Protein AF-A0A2V8IGS2-F1 (afdb_monomer_lite)

Radius of gyration: 29.75 Å; chains: 1; bounding box: 53×78×114 Å

Secondary structure (DSSP, 8-state):
---------------------------S-S--SS-TTTS---EEEETTS-EEEIIIIIITT-EEEEEEE-TT-SSHHHHHHHHHHHHHHHHGGGBTTTEEEEEEES-TTT--HHHHHHHHHHTT--TTEEEEE--HHHHHHHHHHTT-----BTTBTT----EEEEEETTTTEEEEEETTS-HHHHHHIIIIIHHHTTS--TTPPPGGGPPP----HHHHHIIIIITTT-BSSS--SSS-B-TTHHHHS-HHHHHHHHH-HHHHHHHT-HHHHHHHHHTTTPPPP-----HHHHHHHHHHHHHHHHSPP--SPPPPP---------SHHHHHHHHHHHHHHHTT--TTHHHHHHHHHHHHHTT-GGGHHHHHHHHHHHT--SHHHHHHHHHHHHHHHHHHHHHTT----TT-EEEEETTTTEEEEES-SS---TTTGGGGTT-SEEESSPPP---

Foldseek 3Di:
DDDDDDDDDDPDDDPDPDPPPPPPDPPQFDDLPCAPVQAAQDWKAWLVRDIHTCPPGPAPQAWEKEFEDALPDQAQRLLLLLLVLLLCVVLPPCAQVRYAYEYEYLCQVPCPSPNQNLSCVLNVNDHRYTYIYDDNVSSVRRCVSLVQAADADPVRNSSGDQWMWTARSSLNDIDIDGSLPQSNVVSCCRVPVNPPVVPPDPPDDDPVPDDDDDDQLLVVLCNRQPVSQEAALPAGHLAGHLACVVVVDDLVVQLCCQQCVPVCVVVPPPVSVVRCVVSVNRGDHRSNDDSVNSVSNVVVSVVSNPPPNPPVDDDDDDDDDDDDDACQQQLVLLQVLLLQLLQQHPPCNLVSLVSNLVVLVVVPDLSVQLNVLSVCLNPDPHSQSNLVSSQSNQLSSLQSCVVVVHDSDPQKFWKAAPVVRGIHIYNDPAAQGSNCHPVQGRHTGTDDGRDDPPD

Sequence (455 aa):
MQRTIRSLVLARIAAVATLWLTAASPAAAQNSHWGANYFPNVTLTTQDGATVHFYDDLIKGKIVAINLIYTTCTFACPLETARLAQVQRLLGDRMGRDVFFYSITIDPEHDTAAVLKDYAAKFHAGPGWLFLTGKQADIDLISKKIGLYSAPNPANPDGHTPNLLVGNEVTGQWMRNSGVDNPKFLARTIGDWLNSWQNPRKDLKSYAEAPPITLDRGEYTFKNHCAACHTVGKGPLIGPDLRGVTNTRDRGWLTRFILAPDKLLAEGDPIAKELFQQYKNVRMPNLALSHEDVAVLVDYLAKQDAAPTPSAAPAAPSASTPAAAAAAPIVEPYLRIQEALSADTLTGIKDAARTIVSEAAKLGSSAAPIQTAAGEFQQSGDLKSARAAFGRLGDAIITYARTSNVSIGSGVKVAYCPMARKYWLQRATTIQNPYYGKAMLECGRINTGLPDLSK

Structure (mmCIF, N/CA/C/O backbone):
data_AF-A0A2V8IGS2-F1
#
_entry.id   AF-A0A2V8IGS2-F1
#
loop_
_atom_site.group_PDB
_atom_site.id
_atom_site.type_symbol
_atom_site.label_atom_id
_atom_site.label_alt_id
_atom_site.label_comp_id
_atom_site.label_asym_id
_atom_site.label_entity_id
_atom_site.label_seq_id
_atom_site.pdbx_PDB_ins_code
_atom_site.Cartn_x
_atom_site.Cartn_y
_atom_site.Cartn_z
_atom_site.occupancy
_atom_site.B_iso_or_equiv
_atom_site.auth_seq_id
_atom_site.auth_comp_id
_atom_site.auth_asym_id
_atom_site.auth_atom_id
_atom_site.pdbx_PDB_model_num
ATOM 1 N N . MET A 1 1 ? -13.508 -49.913 88.766 1.00 39.66 1 MET A N 1
ATOM 2 C CA . MET A 1 1 ? -12.325 -49.307 89.406 1.00 39.66 1 MET A CA 1
ATOM 3 C C . MET A 1 1 ? -11.136 -49.532 88.482 1.00 39.66 1 MET A C 1
ATOM 5 O O . MET A 1 1 ? -10.813 -50.679 88.247 1.00 39.66 1 MET A O 1
ATOM 9 N N . GLN A 1 2 ? -10.585 -48.438 87.940 1.00 39.19 2 GLN A N 1
ATOM 10 C CA . GLN A 1 2 ? -9.185 -48.248 87.508 1.00 39.19 2 GLN A CA 1
ATOM 11 C C . GLN A 1 2 ? -8.617 -49.128 86.369 1.00 39.19 2 GLN A C 1
ATOM 13 O O . GLN A 1 2 ? 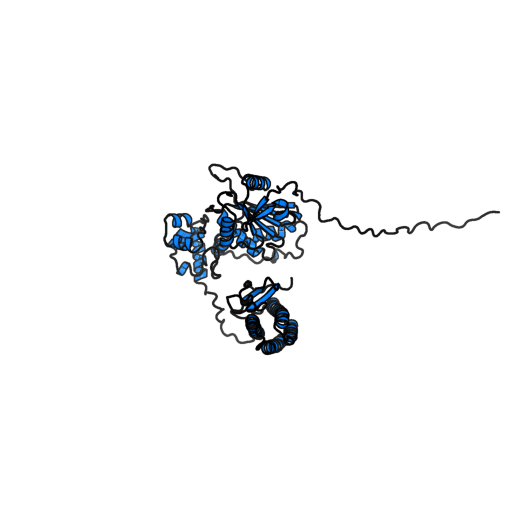-8.577 -50.340 86.476 1.00 39.19 2 GLN A O 1
ATOM 18 N N . ARG A 1 3 ? -8.233 -48.486 85.245 1.00 42.12 3 ARG A N 1
ATOM 19 C CA . ARG A 1 3 ? -6.830 -48.250 84.783 1.00 42.12 3 ARG A CA 1
ATOM 20 C C . ARG A 1 3 ? -6.211 -49.530 84.172 1.00 42.12 3 ARG A C 1
ATOM 22 O O . ARG A 1 3 ? -6.381 -50.606 84.705 1.00 42.12 3 ARG A O 1
ATOM 29 N N . THR A 1 4 ? -5.507 -49.548 83.038 1.00 44.88 4 THR A N 1
ATOM 30 C CA . THR A 1 4 ? -4.310 -48.768 82.667 1.00 44.88 4 THR A CA 1
ATOM 31 C C . THR A 1 4 ? -3.939 -49.172 81.218 1.00 44.88 4 THR A C 1
ATOM 33 O O . THR A 1 4 ? -3.952 -50.355 80.909 1.00 44.88 4 THR A O 1
ATOM 36 N N . ILE A 1 5 ? -3.845 -48.239 80.262 1.00 49.44 5 ILE A N 1
ATOM 37 C CA . ILE A 1 5 ? -2.608 -47.671 79.665 1.00 49.44 5 ILE A CA 1
ATOM 38 C C . ILE A 1 5 ? -1.725 -48.663 78.878 1.00 49.44 5 ILE A C 1
ATOM 40 O O . ILE A 1 5 ? -1.029 -49.476 79.476 1.00 49.44 5 ILE A O 1
ATOM 44 N N . ARG A 1 6 ? -1.687 -48.469 77.548 1.00 41.78 6 ARG A N 1
ATOM 45 C CA . ARG A 1 6 ? -0.587 -48.650 76.561 1.00 41.78 6 ARG A CA 1
ATOM 46 C C . ARG A 1 6 ? -1.197 -48.299 75.187 1.00 41.78 6 ARG A C 1
ATOM 48 O O . ARG A 1 6 ? -2.263 -48.812 74.892 1.00 41.78 6 ARG A O 1
ATOM 55 N N . SER A 1 7 ? -0.698 -47.454 74.293 1.00 39.94 7 SER A N 1
ATOM 56 C CA . SER A 1 7 ? 0.500 -46.626 74.181 1.00 39.94 7 SER A CA 1
ATOM 57 C C . SER A 1 7 ? 0.224 -45.576 73.088 1.00 39.94 7 SER A C 1
ATOM 59 O O . SER A 1 7 ? -0.632 -45.779 72.230 1.00 39.94 7 SER A O 1
ATOM 61 N N . LEU A 1 8 ? 0.938 -44.452 73.150 1.00 46.47 8 LEU A N 1
ATOM 62 C CA . LEU A 1 8 ? 0.881 -43.325 72.220 1.00 46.47 8 LEU A CA 1
ATOM 63 C C . LEU A 1 8 ? 1.272 -43.673 70.768 1.00 46.47 8 LEU A C 1
ATOM 65 O O . LEU A 1 8 ? 1.993 -44.634 70.519 1.00 46.47 8 LEU A O 1
ATOM 69 N N . VAL A 1 9 ? 0.932 -42.715 69.892 1.00 45.38 9 VAL A N 1
ATOM 70 C CA . VAL A 1 9 ? 1.487 -42.397 68.560 1.00 45.38 9 VAL A CA 1
ATOM 71 C C . VAL A 1 9 ? 0.655 -42.892 67.375 1.00 45.38 9 VAL A C 1
ATOM 73 O O . VAL A 1 9 ? 0.968 -43.899 66.762 1.00 45.38 9 VAL A O 1
ATOM 76 N N . LEU A 1 10 ? -0.362 -42.104 67.009 1.00 39.50 10 LEU A N 1
ATOM 77 C CA . LEU A 1 10 ? -0.791 -41.873 65.619 1.00 39.50 10 LEU A CA 1
ATOM 78 C C . LEU A 1 10 ? -1.750 -40.670 65.595 1.00 39.50 10 LEU A C 1
ATOM 80 O O . LEU A 1 10 ? -2.964 -40.793 65.502 1.00 39.50 10 LEU A O 1
ATOM 84 N N . ALA A 1 11 ? -1.179 -39.476 65.738 1.00 44.09 11 ALA A N 1
ATOM 85 C CA . ALA A 1 11 ? -1.858 -38.219 65.454 1.00 44.09 11 ALA A CA 1
ATOM 86 C C . ALA A 1 11 ? -1.004 -37.446 64.451 1.00 44.09 11 ALA A C 1
ATOM 88 O O . ALA A 1 11 ? -0.055 -36.770 64.844 1.00 44.09 11 ALA A O 1
ATOM 89 N N . ARG A 1 12 ? -1.316 -37.622 63.163 1.00 47.75 12 ARG A N 1
ATOM 90 C CA . ARG A 1 12 ? -1.139 -36.706 62.019 1.00 47.75 12 ARG A CA 1
ATOM 91 C C . ARG A 1 12 ? -1.329 -37.516 60.733 1.00 47.75 12 ARG A C 1
ATOM 93 O O . ARG A 1 12 ? -0.964 -38.682 60.713 1.00 47.75 12 ARG A O 1
ATOM 100 N N . ILE A 1 13 ? -1.820 -36.848 59.682 1.00 43.22 13 ILE A N 1
ATOM 101 C CA . ILE A 1 13 ? -2.245 -37.360 58.356 1.00 43.22 13 ILE A CA 1
ATOM 102 C C . ILE A 1 13 ? -3.738 -37.755 58.372 1.00 43.22 13 ILE A C 1
ATOM 104 O O . ILE A 1 13 ? -4.124 -38.661 59.087 1.00 43.22 13 ILE A O 1
ATOM 108 N N . ALA A 1 14 ? -4.664 -37.142 57.638 1.00 41.50 14 ALA A N 1
ATOM 109 C CA . ALA A 1 14 ? -4.620 -36.012 56.724 1.00 41.50 14 ALA A CA 1
ATOM 110 C C . ALA A 1 14 ? -6.039 -35.424 56.651 1.00 41.50 14 ALA A C 1
ATOM 112 O O . ALA A 1 14 ? -6.969 -36.081 56.194 1.00 41.50 14 ALA A O 1
ATOM 113 N N . ALA A 1 15 ? -6.191 -34.179 57.090 1.00 46.16 15 ALA A N 1
ATOM 114 C CA . ALA A 1 15 ? -7.328 -33.339 56.750 1.00 46.16 15 ALA A CA 1
ATOM 115 C C . ALA A 1 15 ? -6.815 -32.279 55.774 1.00 46.16 15 ALA A C 1
ATOM 117 O O . ALA A 1 15 ? -6.305 -31.248 56.197 1.00 46.16 15 ALA A O 1
ATOM 118 N N . VAL A 1 16 ? -6.898 -32.558 54.474 1.00 46.75 16 VAL A N 1
ATOM 119 C CA . VAL A 1 16 ? -6.863 -31.526 53.430 1.00 46.75 16 VAL A CA 1
ATOM 120 C C . VAL A 1 16 ? -7.875 -31.948 52.373 1.00 46.75 16 VAL A C 1
ATOM 122 O O . VAL A 1 16 ? -7.549 -32.595 51.383 1.00 46.75 16 VAL A O 1
ATOM 125 N N . ALA A 1 17 ? -9.138 -31.618 52.631 1.00 44.09 17 ALA A N 1
ATOM 126 C CA . ALA A 1 17 ? -10.141 -31.522 51.588 1.00 44.09 17 ALA A CA 1
ATOM 127 C C . ALA A 1 17 ? -9.741 -30.333 50.704 1.00 44.09 17 ALA A C 1
ATOM 129 O O . ALA A 1 17 ? -9.984 -29.175 51.044 1.00 44.09 17 ALA A O 1
ATOM 130 N N . THR A 1 18 ? -9.037 -30.611 49.610 1.00 45.84 18 THR A N 1
ATOM 131 C CA . THR A 1 18 ? -8.720 -29.625 48.581 1.00 45.84 18 THR A CA 1
ATOM 132 C C . THR A 1 18 ? -10.010 -29.242 47.868 1.00 45.84 18 THR A C 1
ATOM 134 O O . THR A 1 18 ? -10.468 -29.908 46.941 1.00 45.84 18 THR A O 1
ATOM 137 N N . LEU A 1 19 ? -10.593 -28.138 48.337 1.00 41.69 19 LEU A N 1
ATOM 138 C CA . LEU A 1 19 ? -11.435 -27.240 47.561 1.00 41.69 19 LEU A CA 1
ATOM 139 C C . LEU A 1 19 ? -10.764 -27.013 46.195 1.00 41.69 19 LEU A C 1
ATOM 141 O O . LEU A 1 19 ? -9.832 -26.219 46.073 1.00 41.69 19 LEU A O 1
ATOM 145 N N . TRP A 1 20 ? -11.246 -27.691 45.156 1.00 43.97 20 TRP A N 1
ATOM 146 C CA . TRP A 1 20 ? -11.080 -27.227 43.783 1.00 43.97 20 TRP A CA 1
ATOM 147 C C . TRP A 1 20 ? -12.027 -26.043 43.590 1.00 43.97 20 TRP A C 1
ATOM 149 O O . TRP A 1 20 ? -13.060 -26.139 42.932 1.00 43.97 20 TRP A O 1
ATOM 159 N N . LEU A 1 21 ? -11.686 -24.914 44.217 1.00 43.75 21 LEU A N 1
ATOM 160 C CA . LEU A 1 21 ? -12.155 -23.632 43.728 1.00 43.75 21 LEU A CA 1
ATOM 161 C C . LEU A 1 21 ? -11.463 -23.444 42.383 1.00 43.75 21 LEU A C 1
ATOM 163 O O . LEU A 1 21 ? -10.242 -23.318 42.307 1.00 43.75 21 LEU A O 1
ATOM 167 N N . THR A 1 22 ? -12.259 -23.471 41.324 1.00 42.94 22 THR A N 1
ATOM 168 C CA . THR A 1 22 ? -11.895 -22.960 40.012 1.00 42.94 22 THR A CA 1
ATOM 169 C C . THR A 1 22 ? -11.355 -21.545 40.188 1.00 42.94 22 THR A C 1
ATOM 171 O O . THR A 1 22 ? -12.116 -20.578 40.247 1.00 42.94 22 THR A O 1
ATOM 174 N N . ALA A 1 23 ? -10.034 -21.416 40.290 1.00 41.97 23 ALA A N 1
ATOM 175 C CA . ALA A 1 23 ? -9.351 -20.177 39.997 1.00 41.97 23 ALA A CA 1
ATOM 176 C C . ALA A 1 23 ? -9.560 -19.935 38.500 1.00 41.97 23 ALA A C 1
ATOM 178 O O . ALA A 1 23 ? -8.764 -20.359 37.664 1.00 41.97 23 ALA A O 1
ATOM 179 N N . ALA A 1 24 ? -10.688 -19.309 38.159 1.00 43.69 24 ALA A N 1
ATOM 180 C CA . ALA A 1 24 ? -10.821 -18.587 36.911 1.00 43.69 24 ALA A CA 1
ATOM 181 C C . ALA A 1 24 ? -9.602 -17.670 36.841 1.00 43.69 24 ALA A C 1
ATOM 183 O O . ALA A 1 24 ? -9.473 -16.770 37.666 1.00 43.69 24 ALA A O 1
ATOM 184 N N . SER A 1 25 ? -8.656 -17.971 35.953 1.00 41.47 25 SER A N 1
ATOM 185 C CA . SER A 1 25 ? -7.452 -17.167 35.791 1.00 41.47 25 SER A CA 1
ATOM 186 C C . SER A 1 25 ? -7.861 -15.759 35.357 1.00 41.47 25 SER A C 1
ATOM 188 O O . SER A 1 25 ? -8.325 -15.608 34.227 1.00 41.47 25 SER A O 1
ATOM 190 N N . PRO A 1 26 ? -7.667 -14.704 36.167 1.00 45.06 26 PRO A N 1
ATOM 191 C CA . PRO A 1 26 ? -7.728 -13.343 35.679 1.00 45.06 26 PRO A CA 1
ATOM 192 C C . PRO A 1 26 ? -6.279 -12.937 35.406 1.00 45.06 26 PRO A C 1
ATOM 194 O O . PRO A 1 26 ? -5.690 -12.154 36.140 1.00 45.06 26 PRO A O 1
ATOM 197 N N . ALA A 1 27 ? -5.647 -13.563 34.415 1.00 45.12 27 ALA A N 1
ATOM 198 C CA . ALA A 1 27 ? -4.230 -13.348 34.130 1.00 45.12 27 ALA A CA 1
ATOM 199 C C . ALA A 1 27 ? -4.011 -13.061 32.642 1.00 45.12 27 ALA A C 1
ATOM 201 O O . ALA A 1 27 ? -3.252 -13.756 31.977 1.00 45.12 27 ALA A O 1
ATOM 202 N N . ALA A 1 28 ? -4.718 -12.055 32.116 1.00 43.66 28 ALA A N 1
ATOM 203 C CA . ALA A 1 28 ? -4.370 -11.398 30.847 1.00 43.66 28 ALA A CA 1
ATOM 204 C C . ALA A 1 28 ? -4.995 -9.994 30.666 1.00 43.66 28 ALA A C 1
ATOM 206 O O . ALA A 1 28 ? -5.010 -9.481 29.554 1.00 43.66 28 ALA A O 1
ATOM 207 N N . ALA A 1 29 ? -5.538 -9.363 31.716 1.00 44.00 29 ALA A N 1
ATOM 208 C CA . ALA A 1 29 ? -6.218 -8.066 31.592 1.00 44.00 29 ALA A CA 1
ATOM 209 C C . ALA A 1 29 ? -5.932 -7.126 32.778 1.00 44.00 29 ALA A C 1
ATOM 211 O O . ALA A 1 29 ? -6.851 -6.584 33.378 1.00 44.00 29 ALA A O 1
ATOM 212 N N . GLN A 1 30 ? -4.658 -6.967 33.142 1.00 48.19 30 GLN A N 1
ATOM 213 C CA . GLN A 1 30 ? -4.129 -5.893 34.000 1.00 48.19 30 GLN A CA 1
ATOM 214 C C . GLN A 1 30 ? -2.658 -5.706 33.584 1.00 48.19 30 GLN A C 1
ATOM 216 O O . GLN A 1 30 ? -1.921 -6.682 33.590 1.00 48.19 30 GLN A O 1
ATOM 221 N N . ASN A 1 31 ? -2.115 -4.568 33.154 1.00 53.50 31 ASN A N 1
ATOM 222 C CA . ASN A 1 31 ? -2.550 -3.181 33.103 1.00 53.50 31 ASN A CA 1
ATOM 223 C C . ASN A 1 31 ? -1.871 -2.551 31.874 1.00 53.50 31 ASN A C 1
ATOM 225 O O . ASN A 1 31 ? -0.654 -2.351 31.899 1.00 53.50 31 ASN A O 1
ATOM 229 N N . SER A 1 32 ? -2.608 -2.207 30.815 1.00 57.12 32 SER A N 1
ATOM 230 C CA . SER A 1 32 ? -2.086 -1.171 29.922 1.00 57.12 32 SER A CA 1
ATOM 231 C C . SER A 1 32 ? -2.065 0.124 30.731 1.00 57.12 32 SER A C 1
ATOM 233 O O . SER A 1 32 ? -3.099 0.579 31.218 1.00 57.12 32 SER A O 1
ATOM 235 N N . HIS A 1 33 ? -0.886 0.713 30.906 1.00 66.38 33 HIS A N 1
ATOM 236 C CA . HIS A 1 33 ? -0.738 2.053 31.483 1.00 66.38 33 HIS A CA 1
ATOM 237 C C . HIS A 1 33 ? -1.528 3.111 30.683 1.00 66.38 33 HIS A C 1
ATOM 239 O O . HIS A 1 33 ? -1.932 4.141 31.222 1.00 66.38 33 HIS A O 1
ATOM 245 N N . TRP A 1 34 ? -1.796 2.825 29.409 1.00 71.50 34 TRP A N 1
ATOM 246 C CA . TRP A 1 34 ? -2.492 3.689 28.472 1.00 71.50 34 TRP A CA 1
ATOM 247 C C . TRP A 1 34 ? -3.873 3.095 28.161 1.00 71.50 34 TRP A C 1
ATOM 249 O O . TRP A 1 34 ? -3.999 2.235 27.293 1.00 71.50 34 TRP A O 1
ATOM 259 N N . GLY A 1 35 ? -4.903 3.514 28.897 1.00 68.12 35 GLY A N 1
ATOM 260 C CA . GLY A 1 35 ? -6.284 3.038 28.715 1.00 68.12 35 GLY A CA 1
ATOM 261 C C . GLY A 1 35 ? -7.255 4.141 28.289 1.00 68.12 35 GLY A C 1
ATOM 262 O O . GLY A 1 35 ? -6.841 5.236 27.904 1.00 68.12 35 GLY A O 1
ATOM 263 N N . ALA A 1 36 ? -8.557 3.877 28.439 1.00 70.81 36 ALA A N 1
ATOM 264 C CA . ALA A 1 36 ? -9.656 4.790 28.082 1.00 70.81 36 ALA A CA 1
ATOM 265 C C . ALA A 1 36 ? -9.521 6.211 28.663 1.00 70.81 36 ALA A C 1
ATOM 267 O O . ALA A 1 36 ? -10.022 7.169 28.089 1.00 70.81 36 ALA A O 1
ATOM 268 N N . ASN A 1 37 ? -8.826 6.358 29.794 1.00 81.25 37 ASN A N 1
ATOM 269 C CA . ASN A 1 37 ? -8.620 7.652 30.447 1.00 81.25 37 ASN A CA 1
ATOM 270 C C . ASN A 1 37 ? -7.497 8.489 29.805 1.00 81.25 37 ASN A C 1
ATOM 272 O O . ASN A 1 37 ? -7.387 9.682 30.082 1.00 81.25 37 ASN A O 1
ATOM 276 N N . TYR A 1 38 ? -6.632 7.878 28.987 1.00 87.69 38 TYR A N 1
ATOM 277 C CA . TYR A 1 38 ? -5.529 8.572 28.322 1.00 87.69 38 TYR A CA 1
ATOM 278 C C . TYR A 1 38 ? -5.928 9.096 26.941 1.00 87.69 38 TYR A C 1
ATOM 280 O O . TYR A 1 38 ? -5.734 10.284 26.651 1.00 87.69 38 TYR A O 1
ATOM 288 N N . PHE A 1 39 ? -6.473 8.214 26.098 1.00 91.88 39 PHE A N 1
ATOM 289 C CA . PHE A 1 39 ? -6.866 8.549 24.733 1.00 91.88 39 PHE A CA 1
ATOM 290 C C . PHE A 1 39 ? -8.206 9.295 24.720 1.00 91.88 39 PHE A C 1
ATOM 292 O O . PHE A 1 39 ? -9.136 8.885 25.412 1.00 91.88 39 PHE A O 1
ATOM 299 N N . PRO A 1 40 ? -8.343 10.379 23.935 1.00 93.38 40 PRO A N 1
ATOM 300 C CA . PRO A 1 40 ? -9.635 11.036 23.769 1.00 93.38 40 PRO A CA 1
ATOM 301 C C . PRO A 1 40 ? -10.619 10.089 23.069 1.00 93.38 40 PRO A C 1
ATOM 303 O O . PRO A 1 40 ? -10.216 9.311 22.216 1.00 93.38 40 PRO A O 1
ATOM 306 N N . ASN A 1 41 ? -11.914 10.179 23.369 1.00 96.00 41 ASN A N 1
ATOM 307 C CA . ASN A 1 41 ? -12.941 9.364 22.701 1.00 96.00 41 ASN A CA 1
ATOM 308 C C . ASN A 1 41 ? -13.885 10.204 21.825 1.00 96.00 41 ASN A C 1
ATOM 310 O O . ASN A 1 41 ? -15.096 9.990 21.775 1.00 96.00 41 ASN A O 1
ATOM 314 N N . VAL A 1 42 ? -13.309 11.214 21.176 1.00 97.12 42 VAL A N 1
ATOM 315 C CA . VAL A 1 42 ? -14.000 12.105 20.236 1.00 97.12 42 VAL A CA 1
ATOM 316 C C . VAL A 1 42 ? -14.445 11.346 18.985 1.00 97.12 42 VAL A C 1
ATOM 318 O O . VAL A 1 42 ? -13.919 10.276 18.669 1.00 97.12 42 VAL A O 1
ATOM 321 N N . THR A 1 43 ? -15.418 11.901 18.269 1.00 98.25 43 THR A N 1
ATOM 322 C CA . THR A 1 43 ? -15.948 11.312 17.035 1.00 98.25 43 THR A CA 1
ATOM 323 C C . THR A 1 43 ? -15.159 11.765 15.812 1.00 98.25 43 THR A C 1
ATOM 325 O O . THR A 1 43 ? -14.908 12.958 15.646 1.00 98.25 43 THR A O 1
ATOM 328 N N . LEU A 1 44 ? -14.861 10.833 14.914 1.00 98.69 44 LEU A N 1
ATOM 329 C CA . LEU A 1 44 ? -14.312 11.074 13.582 1.00 98.69 44 LEU A CA 1
ATOM 330 C C . LEU A 1 44 ? -15.268 10.532 12.513 1.00 98.69 44 LEU A C 1
ATOM 332 O O . LEU A 1 44 ? -16.196 9.779 12.805 1.00 98.69 44 LEU A O 1
ATOM 336 N N . THR A 1 45 ? -15.026 10.917 11.265 1.00 98.75 45 THR A N 1
ATOM 337 C CA . THR A 1 45 ? -15.734 10.437 10.076 1.00 98.75 45 THR A CA 1
ATOM 338 C C . THR A 1 45 ? -14.759 9.682 9.180 1.00 98.75 45 THR A C 1
ATOM 340 O O . THR A 1 45 ? -13.690 10.200 8.862 1.00 98.75 45 THR A O 1
ATOM 343 N N . THR A 1 46 ? -15.107 8.461 8.776 1.00 98.62 46 THR A N 1
ATOM 344 C CA . THR A 1 46 ? -14.301 7.652 7.848 1.00 98.62 46 THR A CA 1
ATOM 345 C C . THR A 1 46 ? -14.449 8.130 6.405 1.00 98.62 46 THR A C 1
ATOM 347 O O . THR A 1 46 ? -15.381 8.861 6.065 1.00 98.62 46 THR A O 1
ATOM 350 N N . GLN A 1 47 ? -13.586 7.641 5.513 1.00 98.44 47 GLN A N 1
ATOM 351 C CA . GLN A 1 47 ? -13.683 7.887 4.074 1.00 98.44 47 GLN A CA 1
ATOM 352 C C . GLN A 1 47 ? -14.990 7.377 3.443 1.00 98.44 47 GLN A C 1
ATOM 354 O O . GLN A 1 47 ? -15.376 7.807 2.360 1.00 98.44 47 GLN A O 1
ATOM 359 N N . ASP A 1 48 ? -15.694 6.469 4.120 1.00 97.69 48 ASP A N 1
ATOM 360 C CA . ASP A 1 48 ? -16.995 5.950 3.693 1.00 97.69 48 ASP A CA 1
ATOM 361 C C . ASP A 1 48 ? -18.177 6.702 4.328 1.00 97.69 48 ASP A C 1
ATOM 363 O O . ASP A 1 48 ? -19.328 6.320 4.131 1.00 97.69 48 ASP A O 1
ATOM 367 N N . GLY A 1 49 ? -17.908 7.779 5.076 1.00 97.62 49 GLY A N 1
ATOM 368 C CA . GLY A 1 49 ? -18.924 8.620 5.712 1.00 97.62 49 GLY A CA 1
ATOM 369 C C . GLY A 1 49 ? -19.472 8.070 7.031 1.00 97.62 49 GLY A C 1
ATOM 370 O O . GLY A 1 49 ? -20.433 8.621 7.561 1.00 97.62 49 GLY A O 1
ATOM 371 N N . ALA A 1 50 ? -18.886 7.001 7.578 1.00 98.19 50 ALA A N 1
ATOM 372 C CA . ALA A 1 50 ? -19.309 6.445 8.860 1.00 98.19 50 ALA A CA 1
ATOM 373 C C . ALA A 1 50 ? -18.728 7.253 10.029 1.00 98.19 50 ALA A C 1
ATOM 375 O O . ALA A 1 50 ? -17.557 7.632 10.004 1.00 98.19 50 ALA A O 1
ATOM 376 N N . THR A 1 51 ? -19.526 7.475 11.072 1.00 98.50 51 THR A N 1
ATOM 377 C CA . THR A 1 51 ? -19.048 8.050 12.336 1.00 98.50 51 THR A CA 1
ATOM 378 C C . THR A 1 51 ? -18.436 6.962 13.212 1.00 98.50 51 THR A C 1
ATOM 380 O O . THR A 1 51 ? -19.030 5.899 13.374 1.00 98.50 51 THR A O 1
ATOM 383 N N . VAL A 1 52 ? -17.265 7.240 13.782 1.00 98.44 52 VAL A N 1
ATOM 384 C CA . VAL A 1 52 ? -16.523 6.335 14.674 1.00 98.44 52 VAL A CA 1
ATOM 385 C C . VAL A 1 52 ? -15.980 7.097 15.879 1.00 98.44 52 VAL A C 1
ATOM 387 O O . VAL A 1 52 ? -15.623 8.269 15.769 1.00 98.44 52 VAL A O 1
ATOM 390 N N . HIS A 1 53 ? -15.886 6.438 17.025 1.00 98.38 53 HIS A N 1
ATOM 391 C CA . HIS A 1 53 ? -15.272 6.954 18.242 1.00 98.38 53 HIS A CA 1
ATOM 392 C C . HIS A 1 53 ? -13.792 6.573 18.302 1.00 98.38 53 HIS A C 1
ATOM 394 O O . HIS A 1 53 ? -13.439 5.402 18.160 1.00 98.38 53 HIS A O 1
ATOM 400 N N . PHE A 1 54 ? -12.912 7.558 18.522 1.00 97.75 54 PHE A N 1
ATOM 401 C CA . PHE A 1 54 ? -11.467 7.347 18.420 1.00 97.75 54 PHE A CA 1
ATOM 402 C C . PHE A 1 54 ? -10.976 6.199 19.307 1.00 97.75 54 PHE A C 1
ATOM 404 O O . PHE A 1 54 ? -10.314 5.298 18.810 1.00 97.75 54 PHE A O 1
ATOM 411 N N . TYR A 1 55 ? -11.311 6.171 20.596 1.00 96.62 55 TYR A N 1
ATOM 412 C CA . TYR A 1 55 ? -10.814 5.108 21.462 1.00 96.62 55 TYR A CA 1
ATOM 413 C C . TYR A 1 55 ? -11.587 3.800 21.271 1.00 96.62 55 TYR A C 1
ATOM 415 O O . TYR A 1 55 ? -10.970 2.771 20.988 1.00 96.62 55 TYR A O 1
ATOM 423 N N . ASP A 1 56 ? -12.913 3.835 21.413 1.00 96.44 56 ASP A N 1
ATOM 424 C CA . ASP A 1 56 ? -13.722 2.612 21.467 1.00 96.44 56 ASP A CA 1
ATOM 425 C C . ASP A 1 56 ? -13.714 1.824 20.152 1.00 96.44 56 ASP A C 1
ATOM 427 O O . ASP A 1 56 ? -13.604 0.597 20.191 1.00 96.44 56 ASP A O 1
ATOM 431 N N . ASP A 1 57 ? -13.772 2.509 19.005 1.00 97.50 57 ASP A N 1
ATOM 432 C CA . ASP A 1 57 ? -13.831 1.847 17.700 1.00 97.50 57 ASP A CA 1
ATOM 433 C C . ASP A 1 57 ? -12.447 1.653 17.079 1.00 97.50 57 ASP A C 1
ATOM 435 O O . ASP A 1 57 ? -12.220 0.648 16.398 1.00 97.50 57 ASP A O 1
ATOM 439 N N . LEU A 1 58 ? -11.514 2.596 17.283 1.00 97.38 58 LEU A N 1
ATOM 440 C CA . LEU A 1 58 ? -10.236 2.588 16.564 1.00 97.38 58 LEU A CA 1
ATOM 441 C C . LEU A 1 58 ? -9.067 2.035 17.384 1.00 97.38 58 LEU A C 1
ATOM 443 O O . LEU A 1 58 ? -8.198 1.396 16.797 1.00 97.38 58 LEU A O 1
ATOM 447 N N . ILE A 1 59 ? -9.022 2.218 18.706 1.00 96.06 59 ILE A N 1
ATOM 448 C CA . ILE A 1 59 ? -7.833 1.880 19.516 1.00 96.06 59 ILE A CA 1
ATOM 449 C C . ILE A 1 59 ? -8.023 0.618 20.358 1.00 96.06 59 ILE A C 1
ATOM 451 O O . ILE A 1 59 ? -7.144 -0.246 20.395 1.00 96.06 59 ILE A O 1
ATOM 455 N N . LYS A 1 60 ? -9.161 0.506 21.041 1.00 94.25 60 LYS A N 1
ATOM 456 C CA . LYS A 1 60 ? -9.411 -0.511 22.065 1.00 94.25 60 LYS A CA 1
ATOM 457 C C . LYS A 1 60 ? -9.245 -1.933 21.522 1.00 94.25 60 LYS A C 1
ATOM 459 O O . LYS A 1 60 ? -9.905 -2.325 20.559 1.00 94.25 60 LYS A O 1
ATOM 464 N N . GLY A 1 61 ? -8.385 -2.723 22.166 1.00 91.38 61 GLY A N 1
ATOM 465 C CA . GLY A 1 61 ? -8.149 -4.125 21.824 1.00 91.38 61 GLY A CA 1
ATOM 466 C C . GLY A 1 61 ? -7.448 -4.362 20.482 1.00 91.38 61 GLY A C 1
ATOM 467 O O . GLY A 1 61 ? -7.514 -5.477 19.965 1.00 91.38 61 GLY A O 1
ATOM 468 N N . LYS A 1 62 ? -6.819 -3.340 19.884 1.00 93.69 62 LYS A N 1
ATOM 469 C CA . LYS A 1 62 ? -6.232 -3.410 18.536 1.00 93.69 62 LYS A CA 1
ATOM 470 C C . LYS A 1 62 ? -4.732 -3.132 18.534 1.00 93.69 62 LYS A C 1
ATOM 472 O O . LYS A 1 62 ? -4.196 -2.438 19.401 1.00 93.69 62 LYS A O 1
ATOM 477 N N . ILE A 1 63 ? -4.073 -3.640 17.493 1.00 94.81 63 ILE A N 1
ATOM 478 C CA . ILE A 1 63 ? -2.765 -3.160 17.054 1.00 94.81 63 ILE A CA 1
ATOM 479 C C . ILE A 1 63 ? -3.013 -2.102 15.985 1.00 94.81 63 ILE A C 1
ATOM 481 O O . ILE A 1 63 ? -3.692 -2.367 14.992 1.00 94.81 63 ILE A O 1
ATOM 485 N N . VAL A 1 64 ? -2.479 -0.905 16.183 1.00 96.50 64 VAL A N 1
ATOM 486 C CA . VAL A 1 64 ? -2.781 0.257 15.351 1.00 96.50 64 VAL A CA 1
ATOM 487 C C . VAL A 1 64 ? -1.508 0.911 14.837 1.00 96.50 64 VAL A C 1
ATOM 489 O O . VAL A 1 64 ? -0.511 0.996 15.553 1.00 96.50 64 VAL A O 1
ATOM 492 N N . ALA A 1 65 ? -1.547 1.390 13.598 1.00 96.88 65 ALA A N 1
ATOM 493 C CA . ALA A 1 65 ? -0.561 2.322 13.068 1.00 96.88 65 ALA A CA 1
ATOM 494 C C . ALA A 1 65 ? -1.281 3.609 12.650 1.00 96.88 65 ALA A C 1
ATOM 496 O O . ALA A 1 65 ? -2.216 3.558 11.854 1.00 96.88 65 ALA A O 1
ATOM 497 N N . ILE A 1 66 ? -0.875 4.745 13.214 1.00 97.00 66 ILE A N 1
ATOM 498 C CA . ILE A 1 66 ? -1.538 6.039 13.055 1.00 97.00 66 ILE A CA 1
ATOM 499 C C . ILE A 1 66 ? -0.544 7.032 12.477 1.00 97.00 66 ILE A C 1
ATOM 501 O O . ILE A 1 66 ? 0.523 7.239 13.055 1.00 97.00 66 ILE A O 1
ATOM 505 N N . ASN A 1 67 ? -0.906 7.672 11.373 1.00 94.94 67 ASN A N 1
ATOM 506 C CA . ASN A 1 67 ? -0.199 8.839 10.867 1.00 94.94 67 ASN A CA 1
ATOM 507 C C . ASN A 1 67 ? -1.168 10.004 10.652 1.00 94.94 67 ASN A C 1
ATOM 509 O O . ASN A 1 67 ? -2.379 9.826 10.499 1.00 94.94 67 ASN A O 1
ATOM 513 N N . LEU A 1 68 ? -0.606 11.207 10.666 1.00 93.44 68 LEU A N 1
ATOM 514 C CA . LEU A 1 68 ? -1.303 12.421 10.266 1.00 93.44 68 LEU A CA 1
ATOM 515 C C . LEU A 1 68 ? -1.007 12.672 8.783 1.00 93.44 68 LEU A C 1
ATOM 517 O O . LEU A 1 68 ? 0.100 12.388 8.337 1.00 93.44 68 LEU A O 1
ATOM 521 N N . ILE A 1 69 ? -1.979 13.147 8.012 1.00 93.56 69 ILE A N 1
ATOM 522 C CA . ILE A 1 69 ? -1.810 13.437 6.580 1.00 93.56 69 ILE A CA 1
ATOM 523 C C . ILE A 1 69 ? -2.576 14.699 6.191 1.00 93.56 69 ILE A C 1
ATOM 525 O O . ILE A 1 69 ? -3.365 15.211 6.969 1.00 93.56 69 ILE A O 1
ATOM 529 N N . TYR A 1 70 ? -2.401 15.166 4.965 1.00 92.31 70 TYR A N 1
ATOM 530 C CA . TYR A 1 70 ? -3.387 15.996 4.277 1.00 92.31 70 TYR A CA 1
ATOM 531 C C . TYR A 1 70 ? -3.244 15.759 2.772 1.00 92.31 70 TYR A C 1
ATOM 533 O O . TYR A 1 70 ? -2.129 15.555 2.276 1.00 92.31 70 TYR A O 1
ATOM 541 N N . THR A 1 71 ? -4.349 15.696 2.027 1.00 92.12 71 THR A N 1
ATOM 542 C CA . THR A 1 71 ? -4.306 15.147 0.655 1.00 92.12 71 THR A CA 1
ATOM 543 C C . THR A 1 71 ? -3.644 16.070 -0.367 1.00 92.12 71 THR A C 1
ATOM 545 O O . THR A 1 71 ? -3.215 15.607 -1.428 1.00 92.12 71 THR A O 1
ATOM 548 N N . THR A 1 72 ? -3.505 17.357 -0.041 1.00 89.00 72 THR A N 1
ATOM 549 C CA . THR A 1 72 ? -2.808 18.358 -0.861 1.00 89.00 72 THR A CA 1
ATOM 550 C C . THR A 1 72 ? -1.289 18.362 -0.647 1.00 89.00 72 THR A C 1
ATOM 552 O O . THR A 1 72 ? -0.574 19.033 -1.394 1.00 89.00 72 THR A O 1
ATOM 555 N N . CYS A 1 73 ? -0.765 17.572 0.302 1.00 85.50 73 CYS A N 1
ATOM 556 C CA . CYS A 1 73 ? 0.671 17.437 0.529 1.00 85.50 73 CYS A CA 1
ATOM 557 C C . CYS A 1 73 ? 1.380 16.910 -0.725 1.00 85.50 73 CYS A C 1
ATOM 559 O O . CYS A 1 73 ? 1.093 15.820 -1.225 1.00 85.50 73 CYS A O 1
ATOM 561 N N . THR A 1 74 ? 2.367 17.656 -1.217 1.00 80.50 74 THR A N 1
ATOM 562 C CA . THR A 1 74 ? 3.087 17.313 -2.451 1.00 80.50 74 THR A CA 1
ATOM 563 C C . THR A 1 74 ? 4.353 16.490 -2.223 1.00 80.50 74 THR A C 1
ATOM 565 O O . THR A 1 74 ? 5.060 16.211 -3.191 1.00 80.50 74 THR A O 1
ATOM 568 N N . PHE A 1 75 ? 4.667 16.121 -0.975 1.00 77.38 75 PHE A N 1
ATOM 569 C CA . PHE A 1 75 ? 5.945 15.494 -0.629 1.00 77.38 75 PHE A CA 1
ATOM 570 C C . PHE A 1 75 ? 5.810 14.250 0.259 1.00 77.38 75 PHE A C 1
ATOM 572 O O . PHE A 1 75 ? 5.824 13.129 -0.251 1.00 77.38 75 PHE A O 1
ATOM 579 N N . ALA A 1 76 ? 5.695 14.426 1.579 1.00 82.38 76 ALA A N 1
ATOM 580 C CA . ALA A 1 76 ? 5.857 13.333 2.536 1.00 82.38 76 ALA A CA 1
ATOM 581 C C . ALA A 1 76 ? 4.652 12.382 2.567 1.00 82.38 76 ALA A C 1
ATOM 583 O O . ALA A 1 76 ? 4.838 11.167 2.491 1.00 82.38 76 ALA A O 1
ATOM 584 N N . CYS A 1 77 ? 3.423 12.910 2.616 1.00 87.50 77 CYS A N 1
ATOM 585 C CA . CYS A 1 77 ? 2.231 12.075 2.790 1.00 87.50 77 CYS A CA 1
ATOM 586 C C . CYS A 1 77 ? 2.028 11.057 1.649 1.00 87.50 77 CYS A C 1
ATOM 588 O O . CYS A 1 77 ? 1.764 9.890 1.956 1.00 87.50 77 CYS A O 1
ATOM 590 N N . PRO A 1 78 ? 2.200 11.404 0.352 1.00 88.69 78 PRO A N 1
ATOM 591 C CA . PRO A 1 78 ? 2.143 10.418 -0.731 1.00 88.69 78 PRO A CA 1
ATOM 592 C C . PRO A 1 78 ? 3.173 9.293 -0.577 1.00 88.69 78 PRO A C 1
ATOM 594 O O . PRO A 1 78 ? 2.857 8.123 -0.803 1.00 88.69 78 PRO A O 1
ATOM 597 N N . LEU A 1 79 ? 4.397 9.629 -0.158 1.00 89.00 79 LEU A N 1
ATOM 598 C CA . LEU A 1 79 ? 5.473 8.657 0.029 1.00 89.00 79 LEU A CA 1
ATOM 599 C C . LEU A 1 79 ? 5.198 7.725 1.217 1.00 89.00 79 LEU A C 1
ATOM 601 O O . LEU A 1 79 ? 5.330 6.507 1.081 1.00 89.00 79 LEU A O 1
ATOM 605 N N . GLU A 1 80 ? 4.773 8.275 2.356 1.00 91.38 80 GLU A N 1
ATOM 606 C CA . GLU A 1 80 ? 4.346 7.488 3.517 1.00 91.38 80 GLU A CA 1
ATOM 607 C C . GLU A 1 80 ? 3.177 6.571 3.171 1.00 91.38 80 GLU A C 1
ATOM 609 O O . GLU A 1 80 ? 3.206 5.384 3.486 1.00 91.38 80 GLU A O 1
ATOM 614 N N . THR A 1 81 ? 2.173 7.084 2.458 1.00 94.38 81 THR A N 1
ATOM 615 C CA . THR A 1 81 ? 0.998 6.290 2.075 1.00 94.38 81 THR A CA 1
ATOM 616 C C . THR A 1 81 ? 1.404 5.144 1.143 1.00 94.38 81 THR A C 1
ATOM 618 O O . THR A 1 81 ? 0.999 3.999 1.344 1.00 94.38 81 THR A O 1
ATOM 621 N N . ALA A 1 82 ? 2.280 5.396 0.165 1.00 92.56 82 ALA A N 1
ATOM 622 C CA . ALA A 1 82 ? 2.819 4.343 -0.693 1.00 92.56 82 ALA A CA 1
ATOM 623 C C . ALA A 1 82 ? 3.610 3.287 0.100 1.00 92.56 82 ALA A C 1
ATOM 625 O O . ALA A 1 82 ? 3.486 2.082 -0.156 1.00 92.56 82 ALA A O 1
ATOM 626 N N . ARG A 1 83 ? 4.402 3.716 1.092 1.00 92.06 83 ARG A N 1
ATOM 627 C CA . ARG A 1 83 ? 5.159 2.805 1.956 1.00 92.06 83 ARG A CA 1
ATOM 628 C C . ARG A 1 83 ? 4.238 1.966 2.830 1.00 92.06 83 ARG A C 1
ATOM 630 O O . ARG A 1 83 ? 4.388 0.746 2.864 1.00 92.06 83 ARG A O 1
ATOM 637 N N . LEU A 1 84 ? 3.264 2.577 3.492 1.00 95.31 84 LEU A N 1
ATOM 638 C CA . LEU A 1 84 ? 2.289 1.874 4.319 1.00 95.31 84 LEU A CA 1
ATOM 639 C C . LEU A 1 84 ? 1.443 0.901 3.487 1.00 95.31 84 LEU A C 1
ATOM 641 O O . LEU A 1 84 ? 1.175 -0.204 3.949 1.00 95.31 84 LEU A O 1
ATOM 645 N N . ALA A 1 85 ? 1.144 1.202 2.219 1.00 95.00 85 ALA A N 1
ATOM 646 C CA . ALA A 1 85 ? 0.525 0.233 1.310 1.00 95.00 85 ALA A CA 1
ATOM 647 C C . ALA A 1 85 ? 1.412 -1.000 1.068 1.00 95.00 85 ALA A C 1
ATOM 649 O O . ALA A 1 85 ? 0.912 -2.121 0.942 1.00 95.00 85 ALA A O 1
ATOM 650 N N . GLN A 1 86 ? 2.736 -0.833 1.040 1.00 93.12 86 GLN A N 1
ATOM 651 C CA . GLN A 1 86 ? 3.675 -1.953 1.006 1.00 93.12 86 GLN A CA 1
ATOM 652 C C . GLN A 1 86 ? 3.669 -2.747 2.318 1.00 93.12 86 GLN A C 1
ATOM 654 O O . GLN A 1 86 ? 3.658 -3.978 2.272 1.00 93.12 86 GLN A O 1
ATOM 659 N N . VAL A 1 87 ? 3.630 -2.070 3.469 1.00 95.06 87 VAL A N 1
ATOM 660 C CA . VAL A 1 87 ? 3.534 -2.713 4.792 1.00 95.06 87 VAL A CA 1
ATOM 661 C C . VAL A 1 87 ? 2.227 -3.500 4.921 1.00 95.06 87 VAL A C 1
ATOM 663 O O . VAL A 1 87 ? 2.264 -4.665 5.307 1.00 95.06 87 VAL A O 1
ATOM 666 N N . GLN A 1 88 ? 1.095 -2.932 4.499 1.00 95.38 88 GLN A N 1
ATOM 667 C CA . GLN A 1 88 ? -0.207 -3.604 4.440 1.00 95.38 88 GLN A CA 1
ATOM 668 C C . GLN A 1 88 ? -0.113 -4.932 3.675 1.00 95.38 88 GLN A C 1
ATOM 670 O O . GLN A 1 88 ? -0.584 -5.963 4.152 1.00 95.38 88 GLN A O 1
ATOM 675 N N . ARG A 1 89 ? 0.535 -4.938 2.499 1.00 93.00 89 ARG A N 1
ATOM 676 C CA . ARG A 1 89 ? 0.726 -6.166 1.705 1.00 93.00 89 ARG A CA 1
ATOM 677 C C . ARG A 1 89 ? 1.574 -7.212 2.431 1.00 93.00 89 ARG A C 1
ATOM 679 O O . ARG A 1 89 ? 1.314 -8.400 2.280 1.00 93.00 89 ARG A O 1
ATOM 686 N N . LEU A 1 90 ? 2.578 -6.784 3.197 1.00 93.25 90 LEU A N 1
ATOM 687 C CA . LEU A 1 90 ? 3.433 -7.680 3.984 1.00 93.25 90 LEU A CA 1
ATOM 688 C C . LEU A 1 90 ? 2.716 -8.246 5.217 1.00 93.25 90 LEU A C 1
ATOM 690 O O . LEU A 1 90 ? 2.983 -9.383 5.594 1.00 93.25 90 LEU A O 1
ATOM 694 N N . LEU A 1 91 ? 1.818 -7.469 5.828 1.00 92.75 91 LEU A N 1
ATOM 695 C CA . LEU A 1 91 ? 0.996 -7.893 6.966 1.00 92.75 91 LEU A CA 1
ATOM 696 C C . LEU A 1 91 ? -0.132 -8.851 6.555 1.00 92.75 91 LEU A C 1
ATOM 698 O O . LEU A 1 91 ? -0.563 -9.667 7.367 1.00 92.75 91 LEU A O 1
ATOM 702 N N . GLY A 1 92 ? -0.586 -8.786 5.300 1.00 92.81 92 GLY A N 1
ATOM 703 C CA . GLY A 1 92 ? -1.483 -9.777 4.711 1.00 92.81 92 GLY A CA 1
ATOM 704 C C . GLY A 1 92 ? -2.816 -9.899 5.452 1.00 92.81 92 GLY A C 1
ATOM 705 O O . GLY A 1 92 ? -3.549 -8.926 5.598 1.00 92.81 92 GLY A O 1
ATOM 706 N N . ASP A 1 93 ? -3.136 -11.108 5.911 1.00 91.12 93 ASP A N 1
ATOM 707 C CA . ASP A 1 93 ? -4.398 -11.470 6.572 1.00 91.12 93 ASP A CA 1
ATOM 708 C C . ASP A 1 93 ? -4.578 -10.864 7.975 1.00 91.12 93 ASP A C 1
ATOM 710 O O . ASP A 1 93 ? -5.678 -10.912 8.528 1.00 91.12 93 ASP A O 1
ATOM 714 N N . ARG A 1 94 ? -3.513 -10.295 8.553 1.00 90.81 94 ARG A N 1
ATOM 715 C CA . ARG A 1 94 ? -3.565 -9.538 9.815 1.00 90.81 94 ARG A CA 1
ATOM 716 C C . ARG A 1 94 ? -4.322 -8.218 9.666 1.00 90.81 94 ARG A C 1
ATOM 718 O O . ARG A 1 94 ? -4.951 -7.758 10.621 1.00 90.81 94 ARG A O 1
ATOM 725 N N . MET A 1 95 ? -4.267 -7.619 8.474 1.00 95.69 95 MET A N 1
ATOM 726 C CA . MET A 1 95 ? -4.912 -6.338 8.188 1.00 95.69 95 MET A CA 1
ATOM 727 C C . MET A 1 95 ? -6.431 -6.460 8.296 1.00 95.69 95 MET A C 1
ATOM 729 O O . MET A 1 95 ? -7.050 -7.307 7.651 1.00 95.69 95 MET A O 1
ATOM 733 N N . GLY A 1 96 ? -7.032 -5.624 9.141 1.00 93.62 96 GLY A N 1
ATOM 734 C CA . GLY A 1 96 ? -8.468 -5.616 9.413 1.00 93.62 96 GLY A CA 1
ATOM 735 C C . GLY A 1 96 ? -8.955 -6.725 10.348 1.00 93.62 96 GLY A C 1
ATOM 736 O O . GLY A 1 96 ? -10.120 -6.702 10.739 1.00 93.62 96 GLY A O 1
ATOM 737 N N . ARG A 1 97 ? -8.092 -7.676 10.731 1.00 93.06 97 ARG A N 1
ATOM 738 C CA . ARG A 1 97 ? -8.393 -8.687 11.753 1.00 93.06 97 ARG A CA 1
ATOM 739 C C . ARG A 1 97 ? -7.968 -8.196 13.129 1.00 93.06 97 ARG A C 1
ATOM 741 O O . ARG A 1 97 ? -8.795 -8.073 14.025 1.00 93.06 97 ARG A O 1
ATOM 748 N N . ASP A 1 98 ? -6.677 -7.936 13.279 1.00 89.56 98 ASP A N 1
ATOM 749 C CA . ASP A 1 98 ? -6.063 -7.532 14.543 1.00 89.56 98 ASP A CA 1
ATOM 750 C C . ASP A 1 98 ? -5.092 -6.352 14.384 1.00 89.56 98 ASP A C 1
ATOM 752 O O . ASP A 1 98 ? -4.806 -5.667 15.365 1.00 89.56 98 ASP A O 1
ATOM 756 N N . VAL A 1 99 ? -4.662 -6.064 13.149 1.00 95.31 99 VAL A N 1
ATOM 757 C CA . VAL A 1 99 ? -3.866 -4.884 12.794 1.00 95.31 99 VAL A CA 1
ATOM 758 C C . VAL A 1 99 ? -4.693 -3.910 11.957 1.00 95.31 99 VAL A C 1
ATOM 760 O O . VAL A 1 99 ? -5.319 -4.308 10.973 1.00 95.31 99 VAL A O 1
ATOM 763 N N . PHE A 1 100 ? -4.662 -2.630 12.321 1.00 98.00 100 PHE A N 1
ATOM 764 C CA . PHE A 1 100 ? -5.444 -1.572 11.684 1.00 98.00 100 PHE A CA 1
ATOM 765 C C . PHE A 1 100 ? -4.592 -0.329 11.430 1.00 98.00 100 PHE A C 1
ATOM 767 O O . PHE A 1 100 ? -3.773 0.050 12.265 1.00 98.00 100 PHE A O 1
ATOM 774 N N . PHE A 1 101 ? -4.774 0.311 10.279 1.00 98.44 101 PHE A N 1
ATOM 775 C CA . PHE A 1 101 ? -4.079 1.548 9.920 1.00 98.44 101 PHE A CA 1
ATOM 776 C C . PHE A 1 101 ? -5.059 2.716 9.902 1.00 98.44 101 PHE A C 1
ATOM 778 O O . PHE A 1 101 ? -6.174 2.585 9.397 1.00 98.44 101 PHE A O 1
ATOM 785 N N . TYR A 1 102 ? -4.632 3.865 10.413 1.00 98.38 102 TYR A N 1
ATOM 786 C CA . TYR A 1 102 ? -5.441 5.074 10.479 1.00 98.38 102 TYR A CA 1
ATOM 787 C C . TYR A 1 102 ? -4.639 6.271 9.985 1.00 98.38 102 TYR A C 1
ATOM 789 O O . TYR A 1 102 ? -3.650 6.664 10.599 1.00 98.38 102 TYR A O 1
ATOM 797 N N . SER A 1 103 ? -5.087 6.859 8.883 1.00 97.94 103 SER A N 1
ATOM 798 C CA . SER A 1 103 ? -4.522 8.094 8.346 1.00 97.94 103 SER A CA 1
ATOM 799 C C . SER A 1 103 ? -5.499 9.231 8.611 1.00 97.94 103 SER A C 1
ATOM 801 O O . SER A 1 103 ? -6.569 9.286 8.007 1.00 97.94 103 SER A O 1
ATOM 803 N N . ILE A 1 104 ? -5.167 10.099 9.564 1.00 97.31 104 ILE A N 1
ATOM 804 C CA . ILE A 1 104 ? -6.051 11.176 10.029 1.00 97.31 104 ILE A CA 1
ATOM 805 C C . ILE A 1 104 ? -5.625 12.472 9.346 1.00 97.31 104 ILE A C 1
ATOM 807 O O . ILE A 1 104 ? -4.458 12.851 9.438 1.00 97.31 104 ILE A O 1
ATOM 811 N N . THR A 1 105 ? -6.545 13.142 8.652 1.00 96.38 105 THR A N 1
ATOM 812 C CA . THR A 1 105 ? -6.219 14.432 8.036 1.00 96.38 105 THR A CA 1
ATOM 813 C C . THR A 1 105 ? -5.982 15.516 9.089 1.00 96.38 105 THR A C 1
ATOM 815 O O . THR A 1 105 ? -6.639 15.508 10.126 1.00 96.38 105 THR A O 1
ATOM 818 N N . ILE A 1 106 ? -5.064 16.446 8.828 1.00 93.06 106 ILE A N 1
ATOM 819 C CA . ILE A 1 106 ? -4.904 17.704 9.575 1.00 93.06 106 ILE A CA 1
ATOM 820 C C . ILE A 1 106 ? -5.571 18.897 8.877 1.00 93.06 106 ILE A C 1
ATOM 822 O O . ILE A 1 106 ? -5.585 19.985 9.446 1.00 93.06 106 ILE A O 1
ATOM 826 N N . ASP A 1 107 ? -6.125 18.687 7.678 1.00 93.69 107 ASP A N 1
ATOM 827 C CA . ASP A 1 107 ? -6.808 19.686 6.846 1.00 93.69 107 ASP A CA 1
ATOM 828 C C . ASP A 1 107 ? -8.267 19.261 6.562 1.00 93.69 107 ASP A C 1
ATOM 830 O O . ASP A 1 107 ? -8.644 18.976 5.422 1.00 93.69 107 ASP A O 1
ATOM 834 N N . PRO A 1 108 ? -9.118 19.154 7.600 1.00 96.06 108 PRO A N 1
ATOM 835 C CA . PRO A 1 108 ? -10.486 18.654 7.474 1.00 96.06 108 PRO A CA 1
ATOM 836 C C . PRO A 1 108 ? -11.412 19.554 6.642 1.00 96.06 108 PRO A C 1
ATOM 838 O O . PRO A 1 108 ? -12.479 19.096 6.234 1.00 96.06 108 PRO A O 1
ATOM 841 N N . GLU A 1 109 ? -11.039 20.815 6.393 1.00 95.12 109 GLU A N 1
ATOM 842 C CA . GLU A 1 109 ? -11.813 21.733 5.548 1.00 95.12 109 GLU A CA 1
ATOM 843 C C . GLU A 1 109 ? -11.757 21.324 4.068 1.00 95.12 109 GLU A C 1
ATOM 845 O O . GLU A 1 109 ? -12.773 21.389 3.373 1.00 95.12 109 GLU A O 1
ATOM 850 N N . HIS A 1 110 ? -10.601 20.841 3.599 1.00 95.62 110 HIS A N 1
ATOM 851 C CA . HIS A 1 110 ? -10.420 20.355 2.228 1.00 95.62 110 HIS A CA 1
ATOM 852 C C . HIS A 1 110 ? -10.603 18.833 2.124 1.00 95.62 110 HIS A C 1
ATOM 854 O O . HIS A 1 110 ? -11.204 18.329 1.168 1.00 95.62 110 HIS A O 1
ATOM 860 N N . ASP A 1 111 ? -10.137 18.087 3.126 1.00 97.50 111 ASP A N 1
ATOM 861 C CA . ASP A 1 111 ? -10.138 16.625 3.144 1.00 97.50 111 ASP A CA 1
ATOM 862 C C . ASP A 1 111 ? -11.469 16.061 3.659 1.00 97.50 111 ASP A C 1
ATOM 864 O O . ASP A 1 111 ? -11.579 15.446 4.727 1.00 97.50 111 ASP A O 1
ATOM 868 N N . THR A 1 112 ? -12.511 16.257 2.852 1.00 98.00 112 THR A N 1
ATOM 869 C CA . THR A 1 112 ? -13.815 15.614 3.057 1.00 98.00 112 THR A CA 1
ATOM 870 C C . THR A 1 112 ? -13.712 14.088 2.935 1.00 98.00 112 THR A C 1
ATOM 872 O O . THR A 1 112 ? -12.779 13.554 2.331 1.00 98.00 112 THR A O 1
ATOM 875 N N . ALA A 1 113 ? -14.714 13.354 3.435 1.00 98.19 113 ALA A N 1
ATOM 876 C CA . ALA A 1 113 ? -14.760 11.892 3.316 1.00 98.19 113 ALA A CA 1
ATOM 877 C C . ALA A 1 113 ? -14.583 11.402 1.862 1.00 98.19 113 ALA A C 1
ATOM 879 O O . ALA A 1 113 ? -13.839 10.455 1.616 1.00 98.19 113 ALA A O 1
ATOM 880 N N . ALA A 1 114 ? -15.195 12.091 0.891 1.00 98.12 114 ALA A N 1
ATOM 881 C CA . ALA A 1 114 ? -15.057 11.769 -0.529 1.00 98.12 114 ALA A CA 1
ATOM 882 C C . ALA A 1 114 ? -13.621 11.982 -1.042 1.00 98.12 114 ALA A C 1
ATOM 884 O O . ALA A 1 114 ? -13.069 11.105 -1.704 1.00 98.12 114 ALA A O 1
ATOM 885 N N . VAL A 1 115 ? -12.985 13.101 -0.677 1.00 98.06 115 VAL A N 1
ATOM 886 C CA . VAL A 1 115 ? -11.588 13.399 -1.044 1.00 98.06 115 VAL A CA 1
ATOM 887 C C . VAL A 1 115 ? -10.636 12.357 -0.451 1.00 98.06 115 VAL A C 1
ATOM 889 O O . VAL A 1 115 ? -9.766 11.832 -1.150 1.00 98.06 115 VAL A O 1
ATOM 892 N N . LEU A 1 116 ? -10.842 11.985 0.814 1.00 98.44 116 LEU A N 1
ATOM 893 C CA . LEU A 1 116 ? -10.074 10.937 1.483 1.00 98.44 116 LEU A CA 1
ATOM 894 C C . LEU A 1 116 ? -10.275 9.561 0.841 1.00 98.44 116 LEU A C 1
ATOM 896 O O . LEU A 1 116 ? -9.318 8.795 0.726 1.00 98.44 116 LEU A O 1
ATOM 900 N N . LYS A 1 117 ? -11.490 9.249 0.380 1.00 98.19 117 LYS A N 1
ATOM 901 C CA . LYS A 1 117 ? -11.790 8.003 -0.334 1.00 98.19 117 LYS A CA 1
ATOM 902 C C . LYS A 1 117 ? -11.043 7.920 -1.658 1.00 98.19 117 LYS A C 1
ATOM 904 O O . LYS A 1 117 ? -10.418 6.897 -1.947 1.00 98.19 117 LYS A O 1
ATOM 909 N N . ASP A 1 118 ? -11.048 9.007 -2.423 1.00 96.81 118 ASP A N 1
ATOM 910 C CA . ASP A 1 118 ? -10.306 9.100 -3.678 1.00 96.81 118 ASP A CA 1
ATOM 911 C C . ASP A 1 118 ? -8.796 9.005 -3.445 1.00 96.81 118 ASP A C 1
ATOM 913 O O . ASP A 1 118 ? -8.091 8.318 -4.190 1.00 96.81 118 ASP A O 1
ATOM 917 N N . TYR A 1 119 ? -8.287 9.649 -2.391 1.00 96.81 119 TYR A N 1
ATOM 918 C CA . TYR A 1 119 ? -6.887 9.543 -1.992 1.00 96.81 119 TYR A CA 1
ATOM 919 C C . TYR A 1 119 ? -6.520 8.095 -1.630 1.00 96.81 119 TYR A C 1
ATOM 921 O O . TYR A 1 119 ? -5.611 7.527 -2.233 1.00 96.81 119 TYR A O 1
ATOM 929 N N . ALA A 1 120 ? -7.273 7.449 -0.737 1.00 97.00 120 ALA A N 1
ATOM 930 C CA . ALA A 1 120 ? -7.063 6.059 -0.328 1.00 97.00 120 ALA A CA 1
ATOM 931 C C . ALA A 1 120 ? -7.046 5.085 -1.524 1.00 97.00 120 ALA A C 1
ATOM 933 O O . ALA A 1 120 ? -6.199 4.187 -1.605 1.00 97.00 120 ALA A O 1
ATOM 934 N N . ALA A 1 121 ? -7.941 5.297 -2.495 1.00 95.69 121 ALA A N 1
ATOM 935 C CA . ALA A 1 121 ? -8.038 4.483 -3.702 1.00 95.69 121 ALA A CA 1
ATOM 936 C C . ALA A 1 121 ? -6.808 4.608 -4.621 1.00 95.69 121 ALA A C 1
ATOM 938 O O . ALA A 1 121 ? -6.420 3.620 -5.253 1.00 95.69 121 ALA A O 1
ATOM 939 N N . LYS A 1 122 ? -6.164 5.784 -4.695 1.00 92.94 122 LYS A N 1
ATOM 940 C CA . LYS A 1 122 ? -4.926 5.987 -5.479 1.00 92.94 122 LYS A CA 1
ATOM 941 C C . LYS A 1 122 ? -3.763 5.140 -4.959 1.00 92.94 122 LYS A C 1
ATOM 943 O O . LYS A 1 122 ? -2.951 4.682 -5.755 1.00 92.94 122 LYS A O 1
ATOM 948 N N . PHE A 1 123 ? -3.708 4.896 -3.649 1.00 94.81 123 PHE A N 1
ATOM 949 C CA . PHE A 1 123 ? -2.634 4.131 -3.002 1.00 94.81 123 PHE A CA 1
ATOM 950 C C . PHE A 1 123 ? -2.985 2.663 -2.743 1.00 94.81 123 PHE A C 1
ATOM 952 O O . PHE A 1 123 ? -2.187 1.935 -2.151 1.00 94.81 123 PHE A O 1
ATOM 959 N N . HIS A 1 124 ? -4.150 2.205 -3.210 1.00 93.38 124 HIS A N 1
ATOM 960 C CA . HIS A 1 124 ? -4.633 0.840 -2.996 1.00 93.38 124 HIS A CA 1
ATOM 961 C C . HIS A 1 124 ? -4.727 0.464 -1.504 1.00 93.38 124 HIS A C 1
ATOM 963 O O . HIS A 1 124 ? -4.386 -0.659 -1.109 1.00 93.38 124 HIS A O 1
ATOM 969 N N . ALA A 1 125 ? -5.187 1.402 -0.670 1.00 96.12 125 ALA A N 1
ATOM 970 C CA . ALA A 1 125 ? -5.536 1.106 0.714 1.00 96.12 125 ALA A CA 1
ATOM 971 C C . ALA A 1 125 ? -6.636 0.032 0.758 1.00 96.12 125 ALA A C 1
ATOM 973 O O . ALA A 1 125 ? -7.599 0.070 -0.010 1.00 96.12 125 ALA A O 1
ATOM 974 N N . GLY A 1 126 ? -6.443 -0.974 1.605 1.00 94.31 126 GLY A N 1
ATOM 975 C CA . GLY A 1 126 ? -7.289 -2.157 1.693 1.00 94.31 126 GLY A CA 1
ATOM 976 C C . GLY A 1 126 ? -8.086 -2.221 2.998 1.00 94.31 126 GLY A C 1
ATOM 977 O O . GLY A 1 126 ? -8.069 -1.286 3.799 1.00 94.31 126 GLY A O 1
ATOM 978 N N . PRO A 1 127 ? -8.791 -3.342 3.237 1.00 93.75 127 PRO A N 1
ATOM 979 C CA . PRO A 1 127 ? -9.537 -3.554 4.471 1.00 93.75 127 PRO A CA 1
ATOM 980 C C . PRO A 1 127 ? -8.664 -3.382 5.719 1.00 93.75 127 PRO A C 1
ATOM 982 O O . PRO A 1 127 ? -7.530 -3.856 5.765 1.00 93.75 127 PRO A O 1
ATOM 985 N N . GLY A 1 128 ? -9.217 -2.725 6.739 1.00 95.81 128 GLY A N 1
ATOM 986 C CA . GLY A 1 128 ? -8.497 -2.417 7.975 1.00 95.81 128 GLY A CA 1
ATOM 987 C C . GLY A 1 128 ? -7.671 -1.132 7.932 1.00 95.81 128 GLY A C 1
ATOM 988 O O . GLY A 1 128 ? -7.081 -0.791 8.952 1.00 95.81 128 GLY A O 1
ATOM 989 N N . TRP A 1 129 ? -7.644 -0.410 6.806 1.00 98.50 129 TRP A N 1
ATOM 990 C CA . TRP A 1 129 ? -7.064 0.929 6.722 1.00 98.50 129 TRP A CA 1
ATOM 991 C C . TRP A 1 129 ? -8.155 1.987 6.532 1.00 98.50 129 TRP A C 1
ATOM 993 O O . TRP A 1 129 ? -8.838 2.013 5.506 1.00 98.50 129 TRP A O 1
ATOM 1003 N N . LEU A 1 130 ? -8.327 2.864 7.524 1.00 98.62 130 LEU A N 1
ATOM 1004 C CA . LEU A 1 130 ? -9.261 3.987 7.455 1.00 98.62 130 LEU A CA 1
ATOM 1005 C C . LEU A 1 130 ? -8.533 5.313 7.248 1.00 98.62 130 LEU A C 1
ATOM 1007 O O . LEU A 1 130 ? -7.469 5.556 7.817 1.00 98.62 130 LEU A O 1
ATOM 1011 N N . PHE A 1 131 ? -9.156 6.173 6.454 1.00 98.69 131 PHE A N 1
ATOM 1012 C CA . PHE A 1 131 ? -8.779 7.566 6.274 1.00 98.69 131 PHE A CA 1
ATOM 1013 C C . PHE A 1 131 ? -9.855 8.409 6.950 1.00 98.69 131 PHE A C 1
ATOM 1015 O O . PHE A 1 131 ? -11.043 8.205 6.706 1.00 98.69 131 PHE A O 1
ATOM 1022 N N . LEU A 1 132 ? -9.449 9.286 7.862 1.00 98.69 132 LEU A N 1
ATOM 1023 C CA . LEU A 1 132 ? -10.345 9.881 8.851 1.00 98.69 132 LEU A CA 1
ATOM 1024 C C . LEU A 1 132 ? -10.285 11.407 8.792 1.00 98.69 132 LEU A C 1
ATOM 1026 O O . LEU A 1 132 ? -9.201 11.980 8.715 1.00 98.69 132 LEU A O 1
ATOM 1030 N N . THR A 1 133 ? -11.450 12.041 8.894 1.00 98.56 133 THR A N 1
ATOM 1031 C CA . THR A 1 133 ? -11.630 13.491 9.064 1.00 98.56 133 THR A CA 1
ATOM 1032 C C . THR A 1 133 ? -12.546 13.779 10.255 1.00 98.56 133 THR A C 1
ATOM 1034 O O . THR A 1 133 ? -13.086 12.859 10.872 1.00 98.56 133 THR A O 1
ATOM 1037 N N . GLY A 1 134 ? -12.717 15.040 10.632 1.00 97.56 134 GLY A N 1
ATOM 1038 C CA . GLY A 1 134 ? -13.484 15.426 11.812 1.00 97.56 134 GLY A CA 1
ATOM 1039 C C . GLY A 1 134 ? -13.393 16.917 12.105 1.00 97.56 134 GLY A C 1
ATOM 1040 O O . GLY A 1 134 ? -12.964 17.706 11.270 1.00 97.56 134 GLY A O 1
ATOM 1041 N N . LYS A 1 135 ? -13.801 17.320 13.310 1.00 97.94 135 LYS A N 1
ATOM 1042 C CA . LYS A 1 135 ? -13.649 18.714 13.742 1.00 97.94 135 LYS A CA 1
ATOM 1043 C C . LYS A 1 135 ? -12.169 19.013 13.982 1.00 97.94 135 LYS A C 1
ATOM 1045 O O . LYS A 1 135 ? -11.496 18.222 14.641 1.00 97.94 135 LYS A O 1
ATOM 1050 N N . GLN A 1 136 ? -11.696 20.185 13.553 1.00 95.06 136 GLN A N 1
ATOM 1051 C CA . GLN A 1 136 ? -10.301 20.605 13.750 1.00 95.06 136 GLN A CA 1
ATOM 1052 C C . GLN A 1 136 ? -9.843 20.455 15.209 1.00 95.06 136 GLN A C 1
ATOM 1054 O O . GLN A 1 136 ? -8.802 19.868 15.479 1.00 95.06 136 GLN A O 1
ATOM 1059 N N . ALA A 1 137 ? -10.659 20.906 16.168 1.00 96.12 137 ALA A N 1
ATOM 1060 C CA . ALA A 1 137 ? -10.329 20.824 17.592 1.00 96.12 137 ALA A CA 1
ATOM 1061 C C . ALA A 1 137 ? -10.143 19.378 18.098 1.00 96.12 137 ALA A C 1
ATOM 1063 O O . ALA A 1 137 ? -9.301 19.130 18.963 1.00 96.12 137 ALA A O 1
ATOM 1064 N N . ASP A 1 138 ? -10.897 18.423 17.547 1.00 97.44 138 ASP A N 1
ATOM 1065 C CA . ASP A 1 138 ? -10.809 17.005 17.906 1.00 97.44 138 ASP A CA 1
ATOM 1066 C C . ASP A 1 138 ? -9.537 16.372 17.317 1.00 97.44 138 ASP A C 1
ATOM 1068 O O . ASP A 1 138 ? -8.830 15.631 18.005 1.00 97.44 138 ASP A O 1
ATOM 1072 N N . ILE A 1 139 ? -9.201 16.721 16.071 1.00 95.62 139 ILE A N 1
ATOM 1073 C CA . ILE A 1 139 ? -7.970 16.298 15.387 1.00 95.62 139 ILE A CA 1
ATOM 1074 C C . ILE A 1 139 ? -6.736 16.854 16.105 1.00 95.62 139 ILE A C 1
ATOM 1076 O O . ILE A 1 139 ? -5.785 16.111 16.358 1.00 95.62 139 ILE A O 1
ATOM 1080 N N . ASP A 1 140 ? -6.758 18.125 16.505 1.00 93.12 140 ASP A N 1
ATOM 1081 C CA . ASP A 1 140 ? -5.681 18.758 17.269 1.00 93.12 140 ASP A CA 1
ATOM 1082 C C . ASP A 1 140 ? -5.487 18.081 18.631 1.00 93.12 140 ASP A C 1
ATOM 1084 O O . ASP A 1 140 ? -4.353 17.841 19.063 1.00 93.12 140 ASP A O 1
ATOM 1088 N N . LEU A 1 141 ? -6.590 17.763 19.320 1.00 95.00 141 LEU A N 1
ATOM 1089 C CA . LEU A 1 141 ? -6.564 17.062 20.601 1.00 95.00 141 LEU A CA 1
ATOM 1090 C C . LEU A 1 141 ? -5.948 15.669 20.452 1.00 95.00 141 LEU A C 1
ATOM 1092 O O . LEU A 1 141 ? -5.045 15.328 21.222 1.00 95.00 141 LEU A O 1
ATOM 1096 N N . ILE A 1 142 ? -6.402 14.887 19.465 1.00 95.06 142 ILE A N 1
ATOM 1097 C CA . ILE A 1 142 ? -5.833 13.572 19.148 1.00 95.06 142 ILE A CA 1
ATOM 1098 C C . ILE A 1 142 ? -4.340 13.725 18.877 1.00 95.06 142 ILE A C 1
ATOM 1100 O O . ILE A 1 142 ? -3.543 13.124 19.593 1.00 95.06 142 ILE A O 1
ATOM 1104 N N . SER A 1 143 ? -3.960 14.578 17.924 1.00 92.38 143 SER A N 1
ATOM 1105 C CA . SER A 1 143 ? -2.577 14.788 17.477 1.00 92.38 143 SER A CA 1
ATOM 1106 C C . SER A 1 143 ? -1.630 15.119 18.631 1.00 92.38 143 SER A C 1
ATOM 1108 O O . SER A 1 143 ? -0.532 14.563 18.717 1.00 92.38 143 SER A O 1
ATOM 1110 N N . LYS A 1 144 ? -2.061 15.977 19.565 1.00 91.50 144 LYS A N 1
ATOM 1111 C CA . LYS A 1 144 ? -1.298 16.315 20.778 1.00 91.50 144 LYS A CA 1
ATOM 1112 C C . LYS A 1 144 ? -1.211 15.137 21.746 1.00 91.50 144 LYS A C 1
ATOM 1114 O O . LYS A 1 144 ? -0.127 14.851 22.248 1.00 91.50 144 LYS A O 1
ATOM 1119 N N . LYS A 1 145 ? -2.321 14.433 21.991 1.00 91.62 145 LYS A N 1
ATOM 1120 C CA . LYS A 1 145 ? -2.380 13.283 22.911 1.00 91.62 145 LYS A CA 1
ATOM 1121 C C . LYS A 1 145 ? -1.534 12.108 22.444 1.00 91.62 145 LYS A C 1
ATOM 1123 O O . LYS A 1 145 ? -0.849 11.508 23.258 1.00 91.62 145 LYS A O 1
ATOM 1128 N N . ILE A 1 146 ? -1.535 11.818 21.148 1.00 90.75 146 ILE A N 1
ATOM 1129 C CA . ILE A 1 146 ? -0.728 10.742 20.563 1.00 90.75 146 ILE A CA 1
ATOM 1130 C C . ILE A 1 146 ? 0.703 11.198 20.223 1.00 90.75 146 ILE A C 1
ATOM 1132 O O . ILE A 1 146 ? 1.544 10.406 19.799 1.00 90.75 146 ILE A O 1
ATOM 1136 N N . GLY A 1 147 ? 0.998 12.484 20.440 1.00 88.56 147 GLY A N 1
ATOM 1137 C CA . GLY A 1 147 ? 2.323 13.067 20.283 1.00 88.56 147 GLY A CA 1
ATOM 1138 C C . GLY A 1 147 ? 2.817 13.123 18.836 1.00 88.56 147 GLY A C 1
ATOM 1139 O O . GLY A 1 147 ? 4.019 13.025 18.608 1.00 88.56 147 GLY A O 1
ATOM 1140 N N . LEU A 1 148 ? 1.902 13.256 17.876 1.00 87.94 148 LEU A N 1
ATOM 1141 C CA . LEU A 1 148 ? 2.209 13.485 16.460 1.00 87.94 148 LEU A CA 1
ATOM 1142 C C . LEU A 1 148 ? 2.092 14.968 16.062 1.00 87.94 148 LEU A C 1
ATOM 1144 O O . LEU A 1 148 ? 2.399 15.333 14.932 1.00 87.94 148 LEU A O 1
ATOM 1148 N N . TYR A 1 149 ? 1.684 15.832 16.993 1.00 84.62 149 TYR A N 1
ATOM 1149 C CA . TYR A 1 149 ? 1.661 17.281 16.810 1.00 84.62 149 TYR A CA 1
ATOM 1150 C C . TYR A 1 149 ? 3.060 17.896 16.968 1.00 84.62 149 TYR A C 1
ATOM 1152 O O . TYR A 1 149 ? 3.720 17.667 17.985 1.00 84.62 149 TYR A O 1
ATOM 1160 N N . SER A 1 150 ? 3.461 18.754 16.027 1.00 76.75 150 SER A N 1
ATOM 1161 C CA . SER A 1 150 ? 4.529 19.741 16.238 1.00 76.75 150 SER A CA 1
ATOM 1162 C C . SER A 1 150 ? 3.986 21.145 15.987 1.00 76.75 150 SER A C 1
ATOM 1164 O O . SER A 1 150 ? 3.093 21.338 15.169 1.00 76.75 150 SER A O 1
ATOM 1166 N N . ALA A 1 151 ? 4.496 22.139 16.715 1.00 75.62 151 ALA A N 1
ATOM 1167 C CA . ALA A 1 151 ? 4.074 23.517 16.497 1.00 75.62 151 ALA A CA 1
ATOM 1168 C C . ALA A 1 151 ? 4.598 24.030 15.140 1.00 75.62 151 ALA A C 1
ATOM 1170 O O . ALA A 1 151 ? 5.783 23.822 14.843 1.00 75.62 151 ALA A O 1
ATOM 1171 N N . PRO A 1 152 ? 3.758 24.724 14.351 1.00 78.19 152 PRO A N 1
ATOM 1172 C CA . PRO A 1 152 ? 4.191 25.439 13.160 1.00 78.19 152 PRO A CA 1
ATOM 1173 C C . PRO A 1 152 ? 5.391 26.348 13.423 1.00 78.19 152 PRO A C 1
ATOM 1175 O O . PRO A 1 152 ? 5.468 27.024 14.451 1.00 78.19 152 PRO A O 1
ATOM 1178 N N . ASN A 1 153 ? 6.322 26.391 12.478 1.00 80.19 153 ASN A N 1
ATOM 1179 C CA . ASN A 1 153 ? 7.435 27.337 12.480 1.00 80.19 153 ASN A CA 1
ATOM 1180 C C . ASN A 1 153 ? 7.828 27.696 11.033 1.00 80.19 153 ASN A C 1
ATOM 1182 O O . ASN A 1 153 ? 7.370 27.033 10.108 1.00 80.19 153 ASN A O 1
ATOM 1186 N N . PRO A 1 154 ? 8.680 28.710 10.792 1.00 75.94 154 PRO A N 1
ATOM 1187 C CA . PRO A 1 154 ? 9.017 29.126 9.427 1.00 75.94 154 PRO A CA 1
ATOM 1188 C C . PRO A 1 154 ? 9.615 28.022 8.536 1.00 75.94 154 PRO A C 1
ATOM 1190 O O . PRO A 1 154 ? 9.443 28.071 7.323 1.00 75.94 154 PRO A O 1
ATOM 1193 N N . ALA A 1 155 ? 10.303 27.034 9.119 1.00 68.00 155 ALA A N 1
ATOM 1194 C CA . ALA A 1 155 ? 10.862 25.887 8.399 1.00 68.00 155 ALA A CA 1
ATOM 1195 C C . ALA A 1 155 ? 9.872 24.715 8.260 1.00 68.00 155 ALA A C 1
ATOM 1197 O O . ALA A 1 155 ? 10.085 23.836 7.430 1.00 68.00 155 ALA A O 1
ATOM 1198 N N . ASN A 1 156 ? 8.804 24.698 9.062 1.00 67.69 156 ASN A N 1
ATOM 1199 C CA . ASN A 1 156 ? 7.729 23.713 9.015 1.00 67.69 156 ASN A CA 1
ATOM 1200 C C . ASN A 1 156 ? 6.368 24.397 9.258 1.00 67.69 156 ASN A C 1
ATOM 1202 O O . ASN A 1 156 ? 5.848 24.338 10.379 1.00 67.69 156 ASN A O 1
ATOM 1206 N N . PRO A 1 157 ? 5.822 25.123 8.262 1.00 66.19 157 PRO A N 1
ATOM 1207 C CA . PRO A 1 157 ? 4.676 26.014 8.462 1.00 66.19 157 PRO A CA 1
ATOM 1208 C C . PRO A 1 157 ? 3.374 25.298 8.826 1.00 66.19 157 PRO A C 1
ATOM 1210 O O . PRO A 1 157 ? 2.490 25.918 9.405 1.00 66.19 157 PRO A O 1
ATOM 1213 N N . ASP A 1 158 ? 3.255 24.008 8.510 1.00 65.19 158 ASP A N 1
ATOM 1214 C CA . ASP A 1 158 ? 2.111 23.168 8.879 1.00 65.19 158 ASP A CA 1
ATOM 1215 C C . ASP A 1 158 ? 2.353 22.380 10.183 1.00 65.19 158 ASP A C 1
ATOM 1217 O O . ASP A 1 158 ? 1.454 21.703 10.677 1.00 65.19 158 ASP A O 1
ATOM 1221 N N . GLY A 1 159 ? 3.557 22.466 10.771 1.00 60.03 159 GLY A N 1
ATOM 1222 C CA . GLY A 1 159 ? 3.921 21.718 11.976 1.00 60.03 159 GLY A CA 1
ATOM 1223 C C . GLY A 1 159 ? 3.876 20.196 11.785 1.00 60.03 159 GLY A C 1
ATOM 1224 O O . GLY A 1 159 ? 3.918 19.442 12.763 1.00 60.03 159 GLY A O 1
ATOM 1225 N N . HIS A 1 160 ? 3.786 19.716 10.544 1.00 68.31 160 HIS A N 1
ATOM 1226 C CA . HIS A 1 160 ? 3.590 18.311 10.252 1.00 68.31 160 HIS A CA 1
ATOM 1227 C C . HIS A 1 160 ? 4.937 17.585 10.199 1.00 68.31 160 HIS A C 1
ATOM 1229 O O . HIS A 1 160 ? 5.928 18.077 9.665 1.00 68.31 160 HIS A O 1
ATOM 1235 N N . THR A 1 161 ? 5.005 16.401 10.802 1.00 66.62 161 THR A N 1
ATOM 1236 C CA . THR A 1 161 ? 6.192 15.539 10.753 1.00 66.62 161 THR A CA 1
ATOM 1237 C C . THR A 1 161 ? 5.749 14.148 10.311 1.00 66.62 161 THR A C 1
ATOM 1239 O O . THR A 1 161 ? 4.726 13.685 10.821 1.00 66.62 161 THR A O 1
ATOM 1242 N N . PRO A 1 162 ? 6.486 13.476 9.401 1.00 70.38 162 PRO A N 1
ATOM 1243 C CA . PRO A 1 162 ? 6.153 12.143 8.887 1.00 70.38 162 PRO A CA 1
ATOM 1244 C C . PRO A 1 162 ? 6.454 11.061 9.938 1.00 70.38 162 PRO A C 1
ATOM 1246 O O . PRO A 1 162 ? 7.374 10.243 9.825 1.00 70.38 162 PRO A O 1
ATOM 1249 N N . ASN A 1 163 ? 5.723 11.150 11.045 1.00 85.81 163 ASN A N 1
ATOM 1250 C CA . ASN A 1 163 ? 5.818 10.274 12.190 1.00 85.81 163 ASN A CA 1
ATOM 1251 C C . ASN A 1 163 ? 4.649 9.292 12.151 1.00 85.81 163 ASN A C 1
ATOM 1253 O O . ASN A 1 163 ? 3.480 9.674 12.077 1.00 85.81 163 ASN A O 1
ATOM 1257 N N . LEU A 1 164 ? 4.988 8.016 12.271 1.00 92.62 164 LEU A N 1
ATOM 1258 C CA . LEU A 1 164 ? 4.048 6.923 12.417 1.00 92.62 164 LEU A CA 1
ATOM 1259 C C . LEU A 1 164 ? 4.013 6.519 13.889 1.00 92.62 164 LEU A C 1
ATOM 1261 O O . LEU A 1 164 ? 5.020 6.076 14.439 1.00 92.62 164 LEU A O 1
ATOM 1265 N N . LEU A 1 165 ? 2.860 6.637 14.537 1.00 94.19 165 LEU A N 1
ATOM 1266 C CA . LEU A 1 165 ? 2.653 6.022 15.841 1.00 94.19 165 LEU A CA 1
ATOM 1267 C C . LEU A 1 165 ? 2.206 4.578 15.643 1.00 94.19 165 LEU A C 1
ATOM 1269 O O . LEU A 1 165 ? 1.194 4.324 15.002 1.00 94.19 165 LEU A O 1
ATOM 1273 N N . VAL A 1 166 ? 2.931 3.638 16.229 1.00 94.25 166 VAL A N 1
ATOM 1274 C CA . VAL A 1 166 ? 2.606 2.213 16.207 1.00 94.25 166 VAL A CA 1
ATOM 1275 C C . VAL A 1 166 ? 2.321 1.771 17.637 1.00 94.25 166 VAL A C 1
ATOM 1277 O O . VAL A 1 166 ? 3.108 2.050 18.542 1.00 94.25 166 VAL A O 1
ATOM 1280 N N . GLY A 1 167 ? 1.188 1.110 17.856 1.00 92.31 167 GLY A N 1
ATOM 1281 C CA . GLY A 1 167 ? 0.734 0.754 19.194 1.00 92.31 167 GLY A CA 1
ATOM 1282 C C . GLY A 1 167 ? -0.022 -0.557 19.263 1.00 92.31 167 GLY A C 1
ATOM 1283 O O . GLY A 1 167 ? -0.676 -0.961 18.309 1.00 92.31 167 GLY A O 1
ATOM 1284 N N . ASN A 1 168 ? 0.054 -1.209 20.414 1.00 92.38 168 ASN A N 1
ATOM 1285 C CA . ASN A 1 168 ? -0.796 -2.322 20.796 1.00 92.38 168 ASN A CA 1
ATOM 1286 C C . ASN A 1 168 ? -1.448 -1.977 22.131 1.00 92.38 168 ASN A C 1
ATOM 1288 O O . ASN A 1 168 ? -0.776 -1.920 23.164 1.00 92.38 168 ASN A O 1
ATOM 1292 N N . GLU A 1 169 ? -2.756 -1.726 22.099 1.00 90.69 169 GLU A N 1
ATOM 1293 C CA . GLU A 1 169 ? -3.494 -1.299 23.287 1.00 90.69 169 GLU A CA 1
ATOM 1294 C C . GLU A 1 169 ? -3.541 -2.402 24.351 1.00 90.69 169 GLU A C 1
ATOM 1296 O O . GLU A 1 169 ? -3.351 -2.109 25.529 1.00 90.69 169 GLU A O 1
ATOM 1301 N N . VAL A 1 170 ? -3.651 -3.670 23.939 1.00 87.69 170 VAL A N 1
ATOM 1302 C CA . VAL A 1 170 ? -3.731 -4.823 24.853 1.00 87.69 170 VAL A CA 1
ATOM 1303 C C . VAL A 1 170 ? -2.455 -4.969 25.682 1.00 87.69 170 VAL A C 1
ATOM 1305 O O . VAL A 1 170 ? -2.517 -5.245 26.879 1.00 87.69 170 VAL A O 1
ATOM 1308 N N . THR A 1 171 ? -1.286 -4.781 25.062 1.00 86.19 171 THR A N 1
ATOM 1309 C CA . THR A 1 171 ? 0.011 -4.890 25.754 1.00 86.19 171 THR A CA 1
ATOM 1310 C C . THR A 1 171 ? 0.489 -3.563 26.345 1.00 86.19 171 THR A C 1
ATOM 1312 O O . THR A 1 171 ? 1.468 -3.546 27.091 1.00 86.19 171 THR A O 1
ATOM 1315 N N . GLY A 1 172 ? -0.171 -2.448 26.013 1.00 88.25 172 GLY A N 1
ATOM 1316 C CA . GLY A 1 172 ? 0.243 -1.098 26.388 1.00 88.25 172 GLY A CA 1
ATOM 1317 C C . GLY A 1 172 ? 1.551 -0.638 25.734 1.00 88.25 172 GLY A C 1
ATOM 1318 O O . GLY A 1 172 ? 2.152 0.334 26.197 1.00 88.25 172 GLY A O 1
ATOM 1319 N N . GLN A 1 173 ? 2.019 -1.320 24.684 1.00 87.75 173 GLN A N 1
ATOM 1320 C CA . GLN A 1 173 ? 3.253 -0.967 23.982 1.00 87.75 173 GLN A CA 1
ATOM 1321 C C . GLN A 1 173 ? 2.978 0.051 22.879 1.00 87.75 173 GLN A C 1
ATOM 1323 O O . GLN A 1 173 ? 2.158 -0.192 21.999 1.00 87.75 173 GLN A O 1
ATOM 1328 N N . TRP A 1 174 ? 3.706 1.166 22.905 1.00 90.00 174 TRP A N 1
ATOM 1329 C CA . TRP A 1 174 ? 3.595 2.251 21.932 1.00 90.00 174 TRP A CA 1
ATOM 1330 C C . TRP A 1 174 ? 4.985 2.729 21.528 1.00 90.00 174 TRP A C 1
ATOM 1332 O O . TRP A 1 174 ? 5.877 2.837 22.369 1.00 90.00 174 TRP A O 1
ATOM 1342 N N . MET A 1 175 ? 5.171 3.027 20.246 1.00 90.62 175 MET A N 1
ATOM 1343 C CA . MET A 1 175 ? 6.429 3.530 19.706 1.00 90.62 175 MET A CA 1
ATOM 1344 C C . MET A 1 175 ? 6.193 4.493 18.546 1.00 90.62 175 MET A C 1
ATOM 1346 O O . MET A 1 175 ? 5.271 4.319 17.751 1.00 90.62 175 MET A O 1
ATOM 1350 N N . ARG A 1 176 ? 7.051 5.511 18.451 1.00 90.25 176 ARG A N 1
ATOM 1351 C CA . ARG A 1 176 ? 7.140 6.347 17.255 1.00 90.25 176 ARG A CA 1
ATOM 1352 C C . ARG A 1 176 ? 8.131 5.722 16.286 1.00 90.25 176 ARG A C 1
ATOM 1354 O O . ARG A 1 176 ? 9.258 5.411 16.663 1.00 90.25 176 ARG A O 1
ATOM 1361 N N . ASN A 1 177 ? 7.710 5.616 15.040 1.00 87.88 177 ASN A N 1
ATOM 1362 C CA . ASN A 1 177 ? 8.487 5.126 13.918 1.00 87.88 177 ASN A CA 1
ATOM 1363 C C . ASN A 1 177 ? 8.421 6.140 12.774 1.00 87.88 177 ASN A C 1
ATOM 1365 O O . ASN A 1 177 ? 7.604 7.059 12.778 1.00 87.88 177 ASN A O 1
ATOM 1369 N N . SER A 1 178 ? 9.268 5.949 11.767 1.00 87.44 178 SER A N 1
ATOM 1370 C CA . SER A 1 178 ? 9.134 6.664 10.501 1.00 87.44 178 SER A CA 1
ATOM 1371 C C . SER A 1 178 ? 8.156 5.925 9.584 1.00 87.44 178 SER A C 1
ATOM 1373 O O . SER A 1 178 ? 8.283 4.712 9.396 1.00 87.44 178 SER A O 1
ATOM 1375 N N . GLY A 1 179 ? 7.205 6.645 8.978 1.00 84.50 179 GLY A N 1
ATOM 1376 C CA . GLY A 1 179 ? 6.277 6.079 7.991 1.00 84.50 179 GLY A CA 1
ATOM 1377 C C . GLY A 1 179 ? 6.946 5.668 6.674 1.00 84.50 179 GLY A C 1
ATOM 1378 O O . GLY A 1 179 ? 6.350 4.938 5.883 1.00 84.50 179 GLY A O 1
ATOM 1379 N N . VAL A 1 180 ? 8.198 6.086 6.447 1.00 85.88 180 VAL A N 1
ATOM 1380 C CA . VAL A 1 180 ? 8.984 5.790 5.235 1.00 85.88 180 VAL A CA 1
ATOM 1381 C C . VAL A 1 180 ? 10.118 4.781 5.454 1.00 85.88 180 VAL A C 1
ATOM 1383 O O . VAL A 1 180 ? 10.888 4.531 4.526 1.00 85.88 180 VAL A O 1
ATOM 1386 N N . ASP A 1 181 ? 10.209 4.185 6.646 1.00 84.69 181 ASP A N 1
ATOM 1387 C CA . ASP A 1 181 ? 11.228 3.189 6.999 1.00 84.69 181 ASP A CA 1
ATOM 1388 C C . ASP A 1 181 ? 11.095 1.889 6.174 1.00 84.69 181 ASP A C 1
ATOM 1390 O O . ASP A 1 181 ? 10.158 1.687 5.390 1.00 84.69 181 ASP A O 1
ATOM 1394 N N . ASN A 1 182 ? 12.039 0.965 6.360 1.00 86.31 182 ASN A N 1
ATOM 1395 C CA . ASN A 1 182 ? 12.041 -0.330 5.714 1.00 86.31 182 ASN A CA 1
ATOM 1396 C C . ASN A 1 182 ? 10.706 -1.062 5.971 1.00 86.31 182 ASN A C 1
ATOM 1398 O O . ASN A 1 182 ? 10.360 -1.380 7.112 1.00 86.31 182 ASN A O 1
ATOM 1402 N N . PRO A 1 183 ? 9.963 -1.420 4.912 1.00 89.44 183 PRO A N 1
ATOM 1403 C CA . PRO A 1 183 ? 8.609 -1.949 5.040 1.00 89.44 183 PRO A CA 1
ATOM 1404 C C . PRO A 1 183 ? 8.580 -3.326 5.714 1.00 89.44 183 PRO A C 1
ATOM 1406 O O . PRO A 1 183 ? 7.612 -3.662 6.393 1.00 89.44 183 PRO A O 1
ATOM 1409 N N . LYS A 1 184 ? 9.639 -4.134 5.553 1.00 89.00 184 LYS A N 1
ATOM 1410 C CA . LYS A 1 184 ? 9.751 -5.429 6.237 1.00 89.00 184 LYS A CA 1
ATOM 1411 C C . LYS A 1 184 ? 10.001 -5.225 7.720 1.00 89.00 184 LYS A C 1
ATOM 1413 O O . LYS A 1 184 ? 9.414 -5.943 8.519 1.00 89.00 184 LYS A O 1
ATOM 1418 N N . PHE A 1 185 ? 10.841 -4.257 8.074 1.00 88.19 185 PHE A N 1
ATOM 1419 C CA . PHE A 1 185 ? 11.075 -3.903 9.467 1.00 88.19 185 PHE A CA 1
ATOM 1420 C C . PHE A 1 185 ? 9.777 -3.432 10.125 1.00 88.19 185 PHE A C 1
ATOM 1422 O O . PHE A 1 185 ? 9.348 -4.045 11.095 1.00 88.19 185 PHE A O 1
ATOM 1429 N N . LEU A 1 186 ? 9.076 -2.463 9.526 1.00 90.62 186 LEU A N 1
ATOM 1430 C CA . LEU A 1 186 ? 7.779 -1.990 10.020 1.00 90.62 186 LEU A CA 1
ATOM 1431 C C . LEU A 1 186 ? 6.746 -3.116 10.156 1.00 90.62 186 LEU A C 1
ATOM 1433 O O . LEU A 1 186 ? 6.099 -3.228 11.195 1.00 90.62 186 LEU A O 1
ATOM 1437 N N . ALA A 1 187 ? 6.621 -3.995 9.157 1.00 91.75 187 ALA A N 1
ATOM 1438 C CA . ALA A 1 187 ? 5.696 -5.126 9.227 1.00 91.75 187 ALA A CA 1
ATOM 1439 C C . ALA A 1 187 ? 6.033 -6.091 10.380 1.00 91.75 187 ALA A C 1
ATOM 1441 O O . ALA A 1 187 ? 5.126 -6.592 11.041 1.00 91.75 187 ALA A O 1
ATOM 1442 N N . ARG A 1 188 ? 7.323 -6.335 10.655 1.00 88.31 188 ARG A N 1
ATOM 1443 C CA . ARG A 1 188 ? 7.770 -7.160 11.794 1.00 88.31 188 ARG A CA 1
ATOM 1444 C C . ARG A 1 188 ? 7.535 -6.453 13.124 1.00 88.31 188 ARG A C 1
ATOM 1446 O O . ARG A 1 188 ? 7.078 -7.087 14.071 1.00 88.31 188 ARG A O 1
ATOM 1453 N N . THR A 1 189 ? 7.791 -5.153 13.185 1.00 88.94 189 THR A N 1
ATOM 1454 C CA . THR A 1 189 ? 7.534 -4.329 14.365 1.00 88.94 189 THR A CA 1
ATOM 1455 C C . THR A 1 189 ? 6.056 -4.379 14.755 1.00 88.94 189 THR A C 1
ATOM 1457 O O . THR A 1 189 ? 5.730 -4.728 15.889 1.00 88.94 189 THR A O 1
ATOM 1460 N N . ILE A 1 190 ? 5.166 -4.125 13.791 1.00 90.25 190 ILE A N 1
ATOM 1461 C CA . ILE A 1 190 ? 3.711 -4.115 13.986 1.00 90.25 190 ILE A CA 1
ATOM 1462 C C . ILE A 1 190 ? 3.174 -5.528 14.256 1.00 90.25 190 ILE A C 1
ATOM 1464 O O . ILE A 1 190 ? 2.436 -5.748 15.212 1.00 90.25 190 ILE A O 1
ATOM 1468 N N . GLY A 1 191 ? 3.526 -6.497 13.408 1.00 83.62 191 GLY A N 1
ATOM 1469 C CA . GLY A 1 191 ? 2.930 -7.833 13.442 1.00 83.62 191 GLY A CA 1
ATOM 1470 C C . GLY A 1 191 ? 3.449 -8.721 14.571 1.00 83.62 191 GLY A C 1
ATOM 1471 O O . GLY A 1 191 ? 2.701 -9.569 15.071 1.00 83.62 191 GLY A O 1
ATOM 1472 N N . ASP A 1 192 ? 4.705 -8.518 14.977 1.00 80.31 192 ASP A N 1
ATOM 1473 C CA . ASP A 1 192 ? 5.413 -9.405 15.891 1.00 80.31 192 ASP A CA 1
ATOM 1474 C C . ASP A 1 192 ? 5.871 -8.664 17.154 1.00 80.31 192 ASP A C 1
ATOM 1476 O O . ASP A 1 192 ? 5.439 -9.017 18.251 1.00 80.31 192 ASP A O 1
ATOM 1480 N N . TRP A 1 193 ? 6.726 -7.644 17.050 1.00 80.75 193 TRP A N 1
ATOM 1481 C CA . TRP A 1 193 ? 7.430 -7.092 18.222 1.00 80.75 193 TRP A CA 1
ATOM 1482 C C . TRP A 1 193 ? 6.513 -6.497 19.286 1.00 80.75 193 TRP A C 1
ATOM 1484 O O . TRP A 1 193 ? 6.737 -6.772 20.465 1.00 80.75 193 TRP A O 1
ATOM 1494 N N . LEU A 1 194 ? 5.448 -5.802 18.879 1.00 80.19 194 LEU A N 1
ATOM 1495 C CA . LEU A 1 194 ? 4.436 -5.264 19.797 1.00 80.19 194 LEU A CA 1
ATOM 1496 C C . LEU A 1 194 ? 3.678 -6.331 20.616 1.00 80.19 194 LEU A C 1
ATOM 1498 O O . LEU A 1 194 ? 2.987 -6.005 21.582 1.00 80.19 194 LEU A O 1
ATOM 1502 N N . ASN A 1 195 ? 3.775 -7.602 20.216 1.00 74.88 195 ASN A N 1
ATOM 1503 C CA . ASN A 1 195 ? 3.206 -8.758 20.917 1.00 74.88 195 ASN A CA 1
ATOM 1504 C C . ASN A 1 195 ? 4.272 -9.583 21.664 1.00 74.88 195 ASN A C 1
ATOM 1506 O O . ASN A 1 195 ? 3.945 -10.377 22.543 1.00 74.88 195 ASN A O 1
ATOM 1510 N N . SER A 1 196 ? 5.548 -9.460 21.278 1.00 62.88 196 SER A N 1
ATOM 1511 C CA . SER A 1 196 ? 6.548 -10.521 21.485 1.00 62.88 196 SER A CA 1
ATOM 1512 C C . SER A 1 196 ? 7.403 -10.389 22.739 1.00 62.88 196 SER A C 1
ATOM 1514 O O . SER A 1 196 ? 8.013 -11.382 23.127 1.00 62.88 196 SER A O 1
ATOM 1516 N N . TRP A 1 197 ? 7.473 -9.229 23.403 1.00 58.69 197 TRP A N 1
ATOM 1517 C CA . TRP A 1 197 ? 8.276 -9.122 24.638 1.00 58.69 197 TRP A CA 1
ATOM 1518 C C . TRP A 1 197 ? 7.811 -10.099 25.728 1.00 58.69 197 TRP A C 1
ATOM 1520 O O . TRP A 1 197 ? 8.610 -10.523 26.554 1.00 58.69 197 TRP A O 1
ATOM 1530 N N . GLN A 1 198 ? 6.535 -10.493 25.702 1.00 56.94 198 GLN A N 1
ATOM 1531 C CA . GLN A 1 198 ? 5.953 -11.450 26.645 1.00 56.94 198 GLN A CA 1
ATOM 1532 C C . GLN A 1 198 ? 5.981 -12.904 26.135 1.00 56.94 198 GLN A C 1
ATOM 1534 O O . GLN A 1 198 ? 5.825 -13.823 26.931 1.00 56.94 198 GLN A O 1
ATOM 1539 N N . ASN A 1 199 ? 6.199 -13.129 24.833 1.00 56.97 199 ASN A N 1
ATOM 1540 C CA . ASN A 1 199 ? 6.223 -14.455 24.207 1.00 56.97 199 ASN A CA 1
ATOM 1541 C C . ASN A 1 199 ? 7.314 -14.524 23.122 1.00 56.97 199 ASN A C 1
ATOM 1543 O O . ASN A 1 199 ? 7.019 -14.360 21.932 1.00 56.97 199 ASN A O 1
ATOM 1547 N N . PRO A 1 200 ? 8.584 -14.762 23.498 1.00 60.34 200 PRO A N 1
ATOM 1548 C CA . PRO A 1 200 ? 9.655 -14.929 22.526 1.00 60.34 200 PRO A CA 1
ATOM 1549 C C . PRO A 1 200 ? 9.367 -16.129 21.618 1.00 60.34 200 PRO A C 1
ATOM 1551 O O . PRO A 1 200 ? 8.922 -17.190 22.069 1.00 60.34 200 PRO A O 1
ATOM 1554 N N . ARG A 1 201 ? 9.630 -15.965 20.316 1.00 63.25 201 ARG A N 1
ATOM 1555 C CA . ARG A 1 201 ? 9.516 -17.059 19.347 1.00 63.25 201 ARG A CA 1
ATOM 1556 C C . ARG A 1 201 ? 10.416 -18.219 19.755 1.00 63.25 201 ARG A C 1
ATOM 1558 O O . ARG A 1 201 ? 11.617 -18.040 19.933 1.00 63.25 201 ARG A O 1
ATOM 1565 N N . LYS A 1 202 ? 9.825 -19.408 19.873 1.00 63.31 202 LYS A N 1
ATOM 1566 C CA . LYS A 1 202 ? 10.535 -20.640 20.247 1.00 63.31 202 LYS A CA 1
ATOM 1567 C C . LYS A 1 202 ? 11.246 -21.309 19.063 1.00 63.31 202 LYS A C 1
ATOM 1569 O O . LYS A 1 202 ? 11.996 -22.250 19.271 1.00 63.31 202 LYS A O 1
ATOM 1574 N N . ASP A 1 203 ? 11.019 -20.825 17.844 1.00 73.06 203 ASP A N 1
ATOM 1575 C CA . ASP A 1 203 ? 11.495 -21.379 16.571 1.00 73.06 203 ASP A CA 1
ATOM 1576 C C . ASP A 1 203 ? 12.545 -20.492 15.870 1.00 73.06 203 ASP A C 1
ATOM 1578 O O . ASP A 1 203 ? 12.717 -20.556 14.651 1.00 73.06 203 ASP A O 1
ATOM 1582 N N . LEU A 1 204 ? 13.250 -19.632 16.614 1.00 72.06 204 LEU A N 1
ATOM 1583 C CA . LEU A 1 204 ? 14.294 -18.785 16.036 1.00 72.06 204 LEU A CA 1
ATOM 1584 C C . LEU A 1 204 ? 15.501 -19.628 15.606 1.00 72.06 204 LEU A C 1
ATOM 1586 O O . LEU A 1 204 ? 16.092 -20.348 16.408 1.00 72.06 204 LEU A O 1
ATOM 1590 N N . LYS A 1 205 ? 15.877 -19.496 14.332 1.00 80.94 205 LYS A N 1
ATOM 1591 C CA . LYS A 1 205 ? 17.105 -20.0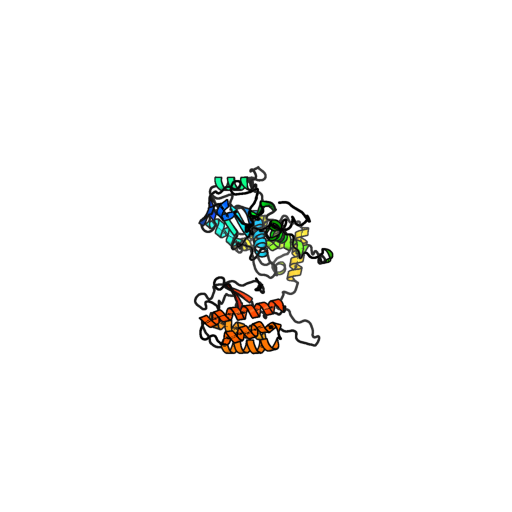77 13.780 1.00 80.94 205 LYS A CA 1
ATOM 1592 C C . LYS A 1 205 ? 18.341 -19.379 14.332 1.00 80.94 205 LYS A C 1
ATOM 1594 O O . LYS A 1 205 ? 18.293 -18.191 14.664 1.00 80.94 205 LYS A O 1
ATOM 1599 N N . SER A 1 206 ? 19.454 -20.104 14.383 1.00 84.75 206 SER A N 1
ATOM 1600 C CA . SER A 1 206 ? 20.743 -19.532 14.768 1.00 84.75 206 SER A CA 1
ATOM 1601 C C . SER A 1 206 ? 21.186 -18.473 13.759 1.00 84.75 206 SER A C 1
ATOM 1603 O O . SER A 1 206 ? 20.953 -18.610 12.558 1.00 84.75 206 SER A O 1
ATOM 1605 N N . TYR A 1 207 ? 21.901 -17.443 14.222 1.00 82.81 207 TYR A N 1
ATOM 1606 C CA . TYR A 1 207 ? 22.540 -16.472 13.327 1.00 82.81 207 TYR A CA 1
ATOM 1607 C C . TYR A 1 207 ? 23.524 -17.144 12.352 1.00 82.81 207 TYR A C 1
ATOM 1609 O O . TYR A 1 207 ? 23.708 -16.668 11.238 1.00 82.81 207 TYR A O 1
ATOM 1617 N N . ALA A 1 208 ? 24.098 -18.291 12.730 1.00 86.69 208 ALA A N 1
ATOM 1618 C CA . ALA A 1 208 ? 24.954 -19.088 11.850 1.00 86.69 208 ALA A CA 1
ATOM 1619 C C . ALA A 1 208 ? 24.219 -19.633 10.607 1.00 86.69 208 ALA A C 1
ATOM 1621 O O . ALA A 1 208 ? 24.861 -19.969 9.617 1.00 86.69 208 ALA A O 1
ATOM 1622 N N . GLU A 1 209 ? 22.886 -19.712 10.644 1.00 88.31 209 GLU A N 1
ATOM 1623 C CA . GLU A 1 209 ? 22.044 -20.132 9.517 1.00 88.31 209 GLU A CA 1
ATOM 1624 C C . GLU A 1 209 ? 21.591 -18.948 8.644 1.00 88.31 209 GLU A C 1
ATOM 1626 O O . GLU A 1 209 ? 20.816 -19.133 7.701 1.00 88.31 209 GLU A O 1
ATOM 1631 N N . ALA A 1 210 ? 22.015 -17.719 8.960 1.00 84.00 210 ALA A N 1
ATOM 1632 C CA . ALA A 1 210 ? 21.659 -16.553 8.168 1.00 84.00 210 ALA A CA 1
ATOM 1633 C C . ALA A 1 210 ? 22.294 -16.653 6.767 1.00 84.00 210 ALA A C 1
ATOM 1635 O O . ALA A 1 210 ? 23.495 -16.908 6.651 1.00 84.00 210 ALA A O 1
ATOM 1636 N N . PRO A 1 211 ? 21.520 -16.446 5.686 1.00 80.69 211 PRO A N 1
ATOM 1637 C CA . PRO A 1 211 ? 22.070 -16.476 4.340 1.00 80.69 211 PRO A CA 1
ATOM 1638 C C . PRO A 1 211 ? 23.088 -15.337 4.151 1.00 80.69 211 PRO A C 1
ATOM 1640 O O . PRO A 1 211 ? 22.894 -14.249 4.704 1.00 80.69 211 PRO A O 1
ATOM 1643 N N . PRO A 1 212 ? 24.147 -15.546 3.348 1.00 81.44 212 PRO A N 1
ATOM 1644 C CA . PRO A 1 212 ? 25.096 -14.489 3.032 1.00 81.44 212 PRO A CA 1
ATOM 1645 C C . PRO A 1 212 ? 24.383 -13.331 2.327 1.00 81.44 212 PRO A C 1
ATOM 1647 O O . PRO A 1 212 ? 23.533 -13.534 1.458 1.00 81.44 212 PRO A O 1
ATOM 1650 N N . ILE A 1 213 ? 24.735 -12.102 2.705 1.00 77.75 213 ILE A N 1
ATOM 1651 C CA . ILE A 1 213 ? 24.161 -10.896 2.108 1.00 77.75 213 ILE A CA 1
ATOM 1652 C C . ILE A 1 213 ? 25.004 -10.511 0.893 1.00 77.75 213 ILE A C 1
ATOM 1654 O O . ILE A 1 213 ? 26.116 -10.010 1.031 1.00 77.75 213 ILE A O 1
ATOM 1658 N N . THR A 1 214 ? 24.458 -10.705 -0.305 1.00 79.69 214 THR A N 1
ATOM 1659 C CA . THR A 1 214 ? 24.955 -10.063 -1.529 1.00 79.69 214 THR A CA 1
ATOM 1660 C C . THR A 1 214 ? 24.199 -8.760 -1.746 1.00 79.69 214 THR A C 1
ATOM 1662 O O . THR A 1 214 ? 22.984 -8.776 -1.952 1.00 79.69 214 THR A O 1
ATOM 1665 N N . LEU A 1 215 ? 24.908 -7.634 -1.686 1.00 80.88 215 LEU A N 1
ATOM 1666 C CA . LEU A 1 215 ? 24.326 -6.305 -1.847 1.00 80.88 215 LEU A CA 1
ATOM 1667 C C . LEU A 1 215 ? 24.638 -5.758 -3.246 1.00 80.88 215 LEU A C 1
ATOM 1669 O O . LEU A 1 215 ? 25.732 -5.252 -3.483 1.00 80.88 215 LEU A O 1
ATOM 1673 N N . ASP A 1 216 ? 23.678 -5.829 -4.169 1.00 88.88 216 ASP A N 1
ATOM 1674 C CA . ASP A 1 216 ? 23.724 -5.010 -5.385 1.00 88.88 216 ASP A CA 1
ATOM 1675 C C . ASP A 1 216 ? 23.213 -3.607 -5.037 1.00 88.88 216 ASP A C 1
ATOM 1677 O O . ASP A 1 216 ? 22.078 -3.445 -4.581 1.00 88.88 216 ASP A O 1
ATOM 1681 N N . ARG A 1 217 ? 24.063 -2.584 -5.202 1.00 91.12 217 ARG A N 1
ATOM 1682 C CA . ARG A 1 217 ? 23.724 -1.205 -4.810 1.00 91.12 217 ARG A CA 1
ATOM 1683 C C . ARG A 1 217 ? 22.510 -0.682 -5.577 1.00 91.12 217 ARG A C 1
ATOM 1685 O O . ARG A 1 217 ? 21.673 -0.025 -4.974 1.00 91.12 217 ARG A O 1
ATOM 1692 N N . GLY A 1 218 ? 22.372 -1.000 -6.864 1.00 93.25 218 GLY A N 1
ATOM 1693 C CA . GLY A 1 218 ? 21.231 -0.548 -7.661 1.00 93.25 218 GLY A CA 1
ATOM 1694 C C . GLY A 1 218 ? 19.921 -1.234 -7.257 1.00 93.25 218 GLY A C 1
ATOM 1695 O O . GLY A 1 218 ? 18.900 -0.565 -7.098 1.00 93.25 218 GLY A O 1
ATOM 1696 N N . GLU A 1 219 ? 19.953 -2.540 -6.982 1.00 92.00 219 GLU A N 1
ATOM 1697 C CA . GLU A 1 219 ? 18.816 -3.282 -6.432 1.00 92.00 219 GLU A CA 1
ATOM 1698 C C . GLU A 1 219 ? 18.428 -2.758 -5.045 1.00 92.00 219 GLU A C 1
ATOM 1700 O O . GLU A 1 219 ? 17.243 -2.595 -4.742 1.00 92.00 219 GLU A O 1
ATOM 1705 N N . TYR A 1 220 ? 19.420 -2.472 -4.198 1.00 89.69 220 TYR A N 1
ATOM 1706 C CA . TYR A 1 220 ? 19.208 -1.858 -2.893 1.00 89.69 220 TYR A CA 1
ATOM 1707 C C . TYR A 1 220 ? 18.545 -0.485 -3.035 1.00 89.69 220 TYR A C 1
ATOM 1709 O O . TYR A 1 220 ? 17.518 -0.243 -2.396 1.00 89.69 220 TYR A O 1
ATOM 1717 N N . THR A 1 221 ? 19.064 0.386 -3.904 1.00 91.31 221 THR A N 1
ATOM 1718 C CA . THR A 1 221 ? 18.475 1.703 -4.170 1.00 91.31 221 THR A CA 1
ATOM 1719 C C . THR A 1 221 ? 17.035 1.560 -4.661 1.00 91.31 221 THR A C 1
ATOM 1721 O O . THR A 1 221 ? 16.131 2.182 -4.105 1.00 91.31 221 THR A O 1
ATOM 1724 N N . PHE A 1 222 ? 16.767 0.661 -5.613 1.00 93.56 222 PHE A N 1
ATOM 1725 C CA . PHE A 1 222 ? 15.413 0.412 -6.108 1.00 93.56 222 PHE A CA 1
ATOM 1726 C C . PHE A 1 222 ? 14.463 -0.063 -4.997 1.00 93.56 222 PHE A C 1
ATOM 1728 O O . PHE A 1 222 ? 13.373 0.489 -4.820 1.00 93.56 222 PHE A O 1
ATOM 1735 N N . LYS A 1 223 ? 14.865 -1.071 -4.214 1.00 88.44 223 LYS A N 1
ATOM 1736 C CA . LYS A 1 223 ? 14.040 -1.646 -3.138 1.00 88.44 223 LYS A CA 1
ATOM 1737 C C . LYS A 1 223 ? 13.697 -0.623 -2.056 1.00 88.44 223 LYS A C 1
ATOM 1739 O O . LYS A 1 223 ? 12.575 -0.640 -1.542 1.00 88.44 223 LYS A O 1
ATOM 1744 N N . ASN A 1 224 ? 14.641 0.248 -1.712 1.00 85.19 224 ASN A N 1
ATOM 1745 C CA . ASN A 1 224 ? 14.459 1.213 -0.634 1.00 85.19 224 ASN A CA 1
ATOM 1746 C C . ASN A 1 224 ? 13.802 2.513 -1.095 1.00 85.19 224 ASN A C 1
ATOM 1748 O O . ASN A 1 224 ? 13.054 3.082 -0.313 1.00 85.19 224 ASN A O 1
ATOM 1752 N N . HIS A 1 225 ? 13.979 2.949 -2.342 1.00 88.69 225 HIS A N 1
ATOM 1753 C CA . HIS A 1 225 ? 13.490 4.262 -2.786 1.00 88.69 225 HIS A CA 1
ATOM 1754 C C . HIS A 1 225 ? 12.345 4.191 -3.806 1.00 88.69 225 HIS A C 1
ATOM 1756 O O . HIS A 1 225 ? 11.500 5.079 -3.830 1.00 88.69 225 HIS A O 1
ATOM 1762 N N . CYS A 1 226 ? 12.254 3.128 -4.609 1.00 93.38 226 CYS A N 1
ATOM 1763 C CA . CYS A 1 226 ? 11.332 3.073 -5.752 1.00 93.38 226 CYS A CA 1
ATOM 1764 C C . CYS A 1 226 ? 10.215 2.029 -5.590 1.00 93.38 226 CYS A C 1
ATOM 1766 O O . CYS A 1 226 ? 9.089 2.245 -6.038 1.00 93.38 226 CYS A O 1
ATOM 1768 N N . ALA A 1 227 ? 10.496 0.904 -4.926 1.00 91.94 227 ALA A N 1
ATOM 1769 C CA . ALA A 1 227 ? 9.621 -0.275 -4.896 1.00 91.94 227 ALA A CA 1
ATOM 1770 C C . ALA A 1 227 ? 8.294 -0.102 -4.125 1.00 91.94 227 ALA A C 1
ATOM 1772 O O . ALA A 1 227 ? 7.454 -1.005 -4.131 1.00 91.94 227 ALA A O 1
ATOM 1773 N N . ALA A 1 228 ? 8.100 1.028 -3.438 1.00 89.81 228 ALA A N 1
ATOM 1774 C CA . ALA A 1 228 ? 6.808 1.380 -2.853 1.00 89.81 228 ALA A CA 1
ATOM 1775 C C . ALA A 1 228 ? 5.781 1.737 -3.942 1.00 89.81 228 ALA A C 1
ATOM 1777 O O . ALA A 1 228 ? 4.619 1.343 -3.838 1.00 89.81 228 ALA A O 1
ATOM 1778 N N . CYS A 1 229 ? 6.235 2.421 -5.000 1.00 93.38 229 CYS A N 1
ATOM 1779 C CA . CYS A 1 229 ? 5.385 2.953 -6.066 1.00 93.38 229 CYS A CA 1
ATOM 1780 C C . CYS A 1 229 ? 5.536 2.210 -7.394 1.00 93.38 229 CYS A C 1
ATOM 1782 O O . CYS A 1 229 ? 4.579 2.160 -8.162 1.00 93.38 229 CYS A O 1
ATOM 1784 N N . HIS A 1 230 ? 6.710 1.636 -7.654 1.00 95.44 230 HIS A N 1
ATOM 1785 C CA . HIS A 1 230 ? 7.058 1.012 -8.926 1.00 95.44 230 HIS A CA 1
ATOM 1786 C C . HIS A 1 230 ? 7.280 -0.490 -8.795 1.00 95.44 230 HIS A C 1
ATOM 1788 O O . HIS A 1 230 ? 7.678 -1.001 -7.745 1.00 95.44 230 HIS A O 1
ATOM 1794 N N . THR A 1 231 ? 7.088 -1.196 -9.905 1.00 93.81 231 THR A N 1
ATOM 1795 C CA . THR A 1 231 ? 7.521 -2.586 -10.058 1.00 93.81 231 THR A CA 1
ATOM 1796 C C . THR A 1 231 ? 8.515 -2.710 -11.213 1.00 93.81 231 THR A C 1
ATOM 1798 O O . THR A 1 231 ? 8.764 -1.741 -11.927 1.00 93.81 231 THR A O 1
ATOM 1801 N N . VAL A 1 232 ? 9.114 -3.896 -11.353 1.00 93.88 232 VAL A N 1
ATOM 1802 C CA . VAL A 1 232 ? 9.876 -4.288 -12.543 1.00 93.88 232 VAL A CA 1
ATOM 1803 C C . VAL A 1 232 ? 9.318 -5.626 -13.023 1.00 93.88 232 VAL A C 1
ATOM 1805 O O . VAL A 1 232 ? 9.544 -6.664 -12.399 1.00 93.88 232 VAL A O 1
ATOM 1808 N N . GLY A 1 233 ? 8.539 -5.594 -14.099 1.00 90.56 233 GLY A N 1
ATOM 1809 C CA . GLY A 1 233 ? 7.956 -6.751 -14.777 1.00 90.56 233 GLY A CA 1
ATOM 1810 C C . GLY A 1 233 ? 6.741 -7.350 -14.071 1.00 90.56 233 GLY A C 1
ATOM 1811 O O . GLY A 1 233 ? 6.412 -8.511 -14.313 1.00 90.56 233 GLY A O 1
ATOM 1812 N N . LYS A 1 234 ? 6.095 -6.605 -13.165 1.00 89.00 234 LYS A N 1
ATOM 1813 C CA . LYS A 1 234 ? 4.911 -7.066 -12.411 1.00 89.00 234 LYS A CA 1
ATOM 1814 C C . LYS A 1 234 ? 3.664 -6.229 -12.687 1.00 89.00 234 LYS A C 1
ATOM 1816 O O . LYS A 1 234 ? 2.656 -6.410 -12.006 1.00 89.00 234 LYS A O 1
ATOM 1821 N N . GLY A 1 235 ? 3.722 -5.360 -13.693 1.00 91.56 235 GLY A N 1
ATOM 1822 C CA . GLY A 1 235 ? 2.646 -4.456 -14.059 1.00 91.56 235 GLY A CA 1
ATOM 1823 C C . GLY A 1 235 ? 2.649 -3.151 -13.257 1.00 91.56 235 GLY A C 1
ATOM 1824 O O . GLY A 1 235 ? 3.424 -2.987 -12.306 1.00 91.56 235 GLY A O 1
ATOM 1825 N N . PRO A 1 236 ? 1.804 -2.192 -13.666 1.00 90.62 236 PRO A N 1
ATOM 1826 C CA . PRO A 1 236 ? 1.694 -0.905 -12.994 1.00 90.62 236 PRO A CA 1
ATOM 1827 C C . PRO A 1 236 ? 1.214 -1.074 -11.548 1.00 90.62 236 PRO A C 1
ATOM 1829 O O . PRO A 1 236 ? 0.464 -1.998 -11.226 1.00 90.62 236 PRO A O 1
ATOM 1832 N N . LEU A 1 237 ? 1.652 -0.161 -10.684 1.00 89.94 237 LEU A N 1
ATOM 1833 C CA . LEU A 1 237 ? 1.230 -0.065 -9.288 1.00 89.94 237 LEU A CA 1
ATOM 1834 C C . LEU A 1 237 ? 0.680 1.351 -9.052 1.00 89.94 237 LEU A C 1
ATOM 1836 O O . LEU A 1 237 ? -0.290 1.731 -9.700 1.00 89.94 237 LEU A O 1
ATOM 1840 N N . ILE A 1 238 ? 1.305 2.141 -8.174 1.00 92.62 238 ILE A N 1
ATOM 1841 C CA . ILE A 1 238 ? 0.985 3.566 -8.002 1.00 92.62 238 ILE A CA 1
ATOM 1842 C C . ILE A 1 238 ? 1.575 4.349 -9.176 1.00 92.62 238 ILE A C 1
ATOM 1844 O O . ILE A 1 238 ? 0.929 5.236 -9.723 1.00 92.62 238 ILE A O 1
ATOM 1848 N N . GLY A 1 239 ? 2.799 3.993 -9.569 1.00 92.88 239 GLY A N 1
ATOM 1849 C CA . GLY A 1 239 ? 3.453 4.459 -10.783 1.00 92.88 239 GLY A CA 1
ATOM 1850 C C . GLY A 1 239 ? 3.563 3.360 -11.848 1.00 92.88 239 GLY A C 1
ATOM 1851 O O . GLY A 1 239 ? 3.116 2.224 -11.636 1.00 92.88 239 GLY A O 1
ATOM 1852 N N . PRO A 1 240 ? 4.189 3.679 -12.994 1.00 94.81 240 PRO A N 1
ATOM 1853 C CA . PRO A 1 240 ? 4.439 2.720 -14.064 1.00 94.81 240 PRO A CA 1
ATOM 1854 C C . PRO A 1 240 ? 5.290 1.533 -13.609 1.00 94.81 240 PRO A C 1
ATOM 1856 O O . PRO A 1 240 ? 6.139 1.655 -12.719 1.00 94.81 240 PRO A O 1
ATOM 1859 N N . ASP A 1 241 ? 5.097 0.400 -14.286 1.00 95.31 241 ASP A N 1
ATOM 1860 C CA . ASP A 1 241 ? 6.105 -0.659 -14.329 1.00 95.31 241 ASP A CA 1
ATOM 1861 C C . ASP A 1 241 ? 7.350 -0.123 -15.048 1.00 95.31 241 ASP A C 1
ATOM 1863 O O . ASP A 1 241 ? 7.237 0.534 -16.083 1.00 95.31 241 ASP A O 1
ATOM 1867 N N . LEU A 1 242 ? 8.530 -0.385 -14.493 1.00 96.94 242 LEU A N 1
ATOM 1868 C CA . LEU A 1 242 ? 9.801 0.078 -15.044 1.00 96.94 242 LEU A CA 1
ATOM 1869 C C . LEU A 1 242 ? 10.468 -0.951 -15.961 1.00 96.94 242 LEU A C 1
ATOM 1871 O O . LEU A 1 242 ? 11.580 -0.720 -16.426 1.00 96.94 242 LEU A O 1
ATOM 1875 N N . ARG A 1 243 ? 9.815 -2.081 -16.245 1.00 95.44 243 ARG A N 1
ATOM 1876 C CA . ARG A 1 243 ? 10.299 -3.028 -17.253 1.00 95.44 243 ARG A CA 1
ATOM 1877 C C . ARG A 1 243 ? 10.356 -2.381 -18.640 1.00 95.44 243 ARG A C 1
ATOM 1879 O O . ARG A 1 243 ? 9.345 -1.918 -19.156 1.00 95.44 243 ARG A O 1
ATOM 1886 N N . GLY A 1 244 ? 11.521 -2.433 -19.272 1.00 94.62 244 GLY A N 1
ATOM 1887 C CA . GLY A 1 244 ? 11.797 -1.855 -20.588 1.00 94.62 244 GLY A CA 1
ATOM 1888 C C . GLY A 1 244 ? 11.978 -0.334 -20.571 1.00 94.62 244 GLY A C 1
ATOM 1889 O O . GLY A 1 244 ? 12.018 0.284 -21.640 1.00 94.62 244 GLY A O 1
ATOM 1890 N N . VAL A 1 245 ? 12.058 0.294 -19.394 1.00 96.06 245 VAL A N 1
ATOM 1891 C CA . VAL A 1 245 ? 12.118 1.753 -19.280 1.00 96.06 245 VAL A CA 1
ATOM 1892 C C . VAL A 1 245 ? 13.387 2.327 -19.909 1.00 96.06 245 VAL A C 1
ATOM 1894 O O . VAL A 1 245 ? 13.311 3.374 -20.550 1.00 96.06 245 VAL A O 1
ATOM 1897 N N . THR A 1 246 ? 14.528 1.635 -19.820 1.00 96.19 246 THR A N 1
ATOM 1898 C CA . THR A 1 246 ? 15.790 2.109 -20.412 1.00 96.19 246 THR A CA 1
ATOM 1899 C C . THR A 1 246 ? 15.843 1.900 -21.920 1.00 96.19 246 THR A C 1
ATOM 1901 O O . THR A 1 246 ? 16.664 2.513 -22.591 1.00 96.19 246 THR A O 1
ATOM 1904 N N . ASN A 1 247 ? 14.952 1.067 -22.464 1.00 93.94 247 ASN A N 1
ATOM 1905 C CA . ASN A 1 247 ? 14.771 0.913 -23.910 1.00 93.94 247 ASN A CA 1
ATOM 1906 C C . ASN A 1 247 ? 13.824 1.978 -24.479 1.00 93.94 247 ASN A C 1
ATOM 1908 O O . ASN A 1 247 ? 13.885 2.303 -25.660 1.00 93.94 247 ASN A O 1
ATOM 1912 N N . THR A 1 248 ? 12.930 2.503 -23.638 1.00 91.44 248 THR A N 1
ATOM 1913 C CA . THR A 1 248 ? 11.868 3.435 -24.045 1.00 91.44 248 THR A CA 1
ATOM 1914 C C . THR A 1 248 ? 12.254 4.895 -23.806 1.00 91.44 248 THR A C 1
ATOM 1916 O O . THR A 1 248 ? 11.684 5.795 -24.423 1.00 91.44 248 THR A O 1
ATOM 1919 N N . ARG A 1 249 ? 13.193 5.163 -22.891 1.00 93.25 249 ARG A N 1
ATOM 1920 C CA . ARG A 1 249 ? 13.572 6.520 -22.489 1.00 93.25 249 ARG A CA 1
ATOM 1921 C C . ARG A 1 249 ? 15.071 6.726 -22.515 1.00 93.25 249 ARG A C 1
ATOM 1923 O O . ARG A 1 249 ? 15.840 5.876 -22.078 1.00 93.25 249 ARG A O 1
ATOM 1930 N N . ASP A 1 250 ? 15.449 7.915 -22.975 1.00 94.75 250 ASP A N 1
ATOM 1931 C CA . ASP A 1 250 ? 16.822 8.389 -22.918 1.00 94.75 250 ASP A CA 1
ATOM 1932 C C . ASP A 1 250 ? 17.345 8.387 -21.473 1.00 94.75 250 ASP A C 1
ATOM 1934 O O . ASP A 1 250 ? 16.653 8.785 -20.528 1.00 94.75 250 ASP A O 1
ATOM 1938 N N . ARG A 1 251 ? 18.600 7.964 -21.308 1.00 95.38 251 ARG A N 1
ATOM 1939 C CA . ARG A 1 251 ? 19.263 7.881 -20.004 1.00 95.38 251 ARG A CA 1
ATOM 1940 C C . ARG A 1 251 ? 19.384 9.252 -19.335 1.00 95.38 251 ARG A C 1
ATOM 1942 O O . ARG A 1 251 ? 19.242 9.347 -18.114 1.00 95.38 251 ARG A O 1
ATOM 1949 N N . GLY A 1 252 ? 19.644 10.305 -20.107 1.00 94.88 252 GLY A N 1
ATOM 1950 C CA . GLY A 1 252 ? 19.717 11.676 -19.607 1.00 94.88 252 GLY A CA 1
ATOM 1951 C C . GLY A 1 252 ? 18.364 12.168 -19.097 1.00 94.88 252 GLY A C 1
ATOM 1952 O O . GLY A 1 252 ? 18.288 12.742 -18.007 1.00 94.88 252 GLY A O 1
ATOM 1953 N N . TRP A 1 253 ? 17.286 11.869 -19.826 1.00 96.69 253 TRP A N 1
ATOM 1954 C CA . TRP A 1 253 ? 15.923 12.152 -19.370 1.00 96.69 253 TRP A CA 1
ATOM 1955 C C . TRP A 1 253 ? 15.582 11.385 -18.084 1.00 96.69 253 TRP A C 1
ATOM 1957 O O . TRP A 1 253 ? 15.120 11.999 -17.124 1.00 96.69 253 TRP A O 1
ATOM 1967 N N . LEU A 1 254 ? 15.880 10.079 -18.016 1.00 97.06 254 LEU A N 1
ATOM 1968 C CA . LEU A 1 254 ? 15.671 9.274 -16.802 1.00 97.06 254 LEU A CA 1
ATOM 1969 C C . LEU A 1 254 ? 16.429 9.846 -15.604 1.00 97.06 254 LEU A C 1
ATOM 1971 O O . LEU A 1 254 ? 15.870 9.964 -14.517 1.00 97.06 254 LEU A O 1
ATOM 1975 N N . THR A 1 255 ? 17.677 10.261 -15.816 1.00 96.75 255 THR A N 1
ATOM 1976 C CA . THR A 1 255 ? 18.507 10.863 -14.769 1.00 96.75 255 THR A CA 1
ATOM 1977 C C . THR A 1 255 ? 17.875 12.150 -14.236 1.00 96.75 255 THR A C 1
ATOM 1979 O O . THR A 1 255 ? 17.716 12.303 -13.027 1.00 96.75 255 THR A O 1
ATOM 1982 N N . ARG A 1 256 ? 17.449 13.055 -15.126 1.00 96.44 256 ARG A N 1
ATOM 1983 C CA . ARG A 1 256 ? 16.766 14.303 -14.749 1.00 96.44 256 ARG A CA 1
ATOM 1984 C C . ARG A 1 256 ? 15.458 14.051 -14.007 1.00 96.44 256 ARG A C 1
ATOM 1986 O O . ARG A 1 256 ? 15.216 14.684 -12.983 1.00 96.44 256 ARG A O 1
ATOM 1993 N N . PHE A 1 257 ? 14.636 13.130 -14.506 1.00 96.62 257 PHE A N 1
ATOM 1994 C CA . PHE A 1 257 ? 13.342 12.832 -13.901 1.00 96.62 257 PHE A CA 1
ATOM 1995 C C . PHE A 1 257 ? 13.485 12.197 -12.516 1.00 96.62 257 PHE A C 1
ATOM 1997 O O . PHE A 1 257 ? 12.744 12.562 -11.616 1.00 96.62 257 PHE A O 1
ATOM 2004 N N . ILE A 1 258 ? 14.450 11.296 -12.309 1.00 96.75 258 ILE A N 1
ATOM 2005 C CA . ILE A 1 258 ? 14.667 10.662 -10.999 1.00 96.75 258 ILE A CA 1
ATOM 2006 C C . ILE A 1 258 ? 15.257 11.658 -9.983 1.00 96.75 258 ILE A C 1
ATOM 2008 O O . ILE A 1 258 ? 14.878 11.620 -8.813 1.00 96.75 258 ILE A O 1
ATOM 2012 N N . LEU A 1 259 ? 16.158 12.553 -10.409 1.00 95.88 259 LEU A N 1
ATOM 2013 C CA . LEU A 1 259 ? 16.777 13.557 -9.530 1.00 95.88 259 LEU A CA 1
ATOM 2014 C C . LEU A 1 259 ? 15.812 14.670 -9.105 1.00 95.88 259 LEU A C 1
ATOM 2016 O O . LEU A 1 259 ? 15.895 15.166 -7.982 1.00 95.88 259 LEU A O 1
ATOM 2020 N N . ALA A 1 260 ? 14.945 15.115 -10.015 1.00 95.12 260 ALA A N 1
ATOM 2021 C CA . ALA A 1 260 ? 14.081 16.270 -9.788 1.00 95.12 260 ALA A CA 1
ATOM 2022 C C . ALA A 1 260 ? 12.735 16.144 -10.529 1.00 95.12 260 ALA A C 1
ATOM 2024 O O . ALA A 1 260 ? 12.444 16.944 -11.427 1.00 95.12 260 ALA A O 1
ATOM 2025 N N . PRO A 1 261 ? 11.897 15.150 -10.173 1.00 94.62 261 PRO A N 1
ATOM 2026 C CA . PRO A 1 261 ? 10.611 14.928 -10.840 1.00 94.62 261 PRO A CA 1
ATOM 2027 C C . PRO A 1 261 ? 9.656 16.116 -10.662 1.00 94.62 261 PRO A C 1
ATOM 2029 O O . PRO A 1 261 ? 8.896 16.455 -11.568 1.00 94.62 261 PRO A O 1
ATOM 2032 N N . ASP A 1 262 ? 9.727 16.777 -9.506 1.00 91.00 262 ASP A N 1
ATOM 2033 C CA . ASP A 1 262 ? 8.967 17.971 -9.153 1.00 91.00 262 ASP A CA 1
ATOM 2034 C C . ASP A 1 262 ? 9.292 19.154 -10.074 1.00 91.00 262 ASP A C 1
ATOM 2036 O O . ASP A 1 262 ? 8.378 19.778 -10.618 1.00 91.00 262 ASP A O 1
ATOM 2040 N N . LYS A 1 263 ? 10.585 19.410 -10.314 1.00 94.06 263 LYS A N 1
ATOM 2041 C CA . LYS A 1 263 ? 11.037 20.475 -11.219 1.00 94.06 263 LYS A CA 1
ATOM 2042 C C . LYS A 1 263 ? 10.666 20.172 -12.660 1.00 94.06 263 LYS A C 1
ATOM 2044 O O . LYS A 1 263 ? 10.112 21.036 -13.329 1.00 94.06 263 LYS A O 1
ATOM 2049 N N . LEU A 1 264 ? 10.887 18.935 -13.110 1.00 94.88 264 LEU A N 1
ATOM 2050 C CA . LEU A 1 264 ? 10.594 18.557 -14.490 1.00 94.88 264 LEU A CA 1
ATOM 2051 C C . LEU A 1 264 ? 9.094 18.685 -14.813 1.00 94.88 264 LEU A C 1
ATOM 2053 O O . LEU A 1 264 ? 8.712 19.152 -15.887 1.00 94.88 264 LEU A O 1
ATOM 2057 N N . LEU A 1 265 ? 8.232 18.331 -13.856 1.00 93.62 265 LEU A N 1
ATOM 2058 C CA . LEU A 1 265 ? 6.791 18.525 -13.982 1.00 93.62 265 LEU A CA 1
ATOM 2059 C C . LEU A 1 265 ? 6.402 20.016 -13.972 1.00 93.62 265 LEU A C 1
ATOM 2061 O O . LEU A 1 265 ? 5.520 20.411 -14.737 1.00 93.62 265 LEU A O 1
ATOM 2065 N N . ALA A 1 266 ? 7.049 20.842 -13.141 1.00 93.50 266 ALA A N 1
ATOM 2066 C CA . ALA A 1 266 ? 6.800 22.286 -13.055 1.00 93.50 266 ALA A CA 1
ATOM 2067 C C . ALA A 1 266 ? 7.255 23.055 -14.309 1.00 93.50 266 ALA A C 1
ATOM 2069 O O . ALA A 1 266 ? 6.537 23.933 -14.782 1.00 93.50 266 ALA A O 1
ATOM 2070 N N . GLU A 1 267 ? 8.394 22.676 -14.891 1.00 96.12 267 GLU A N 1
ATOM 2071 C CA . GLU A 1 267 ? 8.878 23.150 -16.200 1.00 96.12 267 GLU A CA 1
ATOM 2072 C C . GLU A 1 267 ? 7.923 22.771 -17.339 1.00 96.12 267 GLU A C 1
ATOM 2074 O O . GLU A 1 267 ? 7.917 23.374 -18.411 1.00 96.12 267 GLU A O 1
ATOM 2079 N N . GLY A 1 268 ? 7.070 21.782 -17.087 1.00 95.00 268 GLY A N 1
ATOM 2080 C CA . GLY A 1 268 ? 6.014 21.387 -17.986 1.00 95.00 268 GLY A CA 1
ATOM 2081 C C . GLY A 1 268 ? 6.451 20.431 -19.080 1.00 95.00 268 GLY A C 1
ATOM 2082 O O . GLY A 1 268 ? 5.802 20.426 -20.128 1.00 95.00 268 GLY A O 1
ATOM 2083 N N . ASP A 1 269 ? 7.484 19.627 -18.812 1.00 97.00 269 ASP A N 1
ATOM 2084 C CA . ASP A 1 269 ? 7.920 18.527 -19.667 1.00 97.00 269 ASP A CA 1
ATOM 2085 C C . ASP A 1 269 ? 6.705 17.674 -20.092 1.00 97.00 269 ASP A C 1
ATOM 2087 O O . ASP A 1 269 ? 5.909 17.252 -19.240 1.00 97.00 269 ASP A O 1
ATOM 2091 N N . PRO A 1 270 ? 6.511 17.457 -21.406 1.00 95.50 270 PRO A N 1
ATOM 2092 C CA . PRO A 1 270 ? 5.291 16.843 -21.924 1.00 95.50 270 PRO A CA 1
ATOM 2093 C C . PRO A 1 270 ? 5.122 15.409 -21.421 1.00 95.50 270 PRO A C 1
ATOM 2095 O O . PRO A 1 270 ? 4.013 14.993 -21.093 1.00 95.50 270 PRO A O 1
ATOM 2098 N N . ILE A 1 271 ? 6.231 14.684 -21.284 1.00 94.44 271 ILE A N 1
ATOM 2099 C CA . ILE A 1 271 ? 6.248 13.302 -20.828 1.00 94.44 271 ILE A CA 1
ATOM 2100 C C . ILE A 1 271 ? 5.920 13.227 -19.333 1.00 94.44 271 ILE A C 1
ATOM 2102 O O . ILE A 1 271 ? 5.127 12.385 -18.912 1.00 94.44 271 ILE A O 1
ATOM 2106 N N . ALA A 1 272 ? 6.517 14.097 -18.516 1.00 94.75 272 ALA A N 1
ATOM 2107 C CA . ALA A 1 272 ? 6.227 14.158 -17.087 1.00 94.75 272 ALA A CA 1
ATOM 2108 C C . ALA A 1 272 ? 4.748 14.491 -16.830 1.00 94.75 272 ALA A C 1
ATOM 2110 O O . ALA A 1 272 ? 4.122 13.876 -15.966 1.00 94.75 272 ALA A O 1
ATOM 2111 N N . LYS A 1 273 ? 4.169 15.418 -17.607 1.00 95.75 273 LYS A N 1
ATOM 2112 C CA . LYS A 1 273 ? 2.741 15.773 -17.538 1.00 95.75 273 LYS A CA 1
ATOM 2113 C C . LYS A 1 273 ? 1.826 14.622 -17.944 1.00 95.75 273 LYS A C 1
ATOM 2115 O O . LYS A 1 273 ? 0.845 14.367 -17.247 1.00 95.75 273 LYS A O 1
ATOM 2120 N N . GLU A 1 274 ? 2.147 13.930 -19.033 1.00 94.81 274 GLU A N 1
ATOM 2121 C CA . GLU A 1 274 ? 1.389 12.763 -19.490 1.00 94.81 274 GLU A CA 1
ATOM 2122 C C . GLU A 1 274 ? 1.386 11.664 -18.423 1.00 94.81 274 GLU A C 1
ATOM 2124 O O . GLU A 1 274 ? 0.323 11.193 -18.020 1.00 94.81 274 GLU A O 1
ATOM 2129 N N . LEU A 1 275 ? 2.563 11.317 -17.890 1.00 94.06 275 LEU A N 1
ATOM 2130 C CA . LEU A 1 275 ? 2.686 10.336 -16.812 1.00 94.06 275 LEU A CA 1
ATOM 2131 C C . LEU A 1 275 ? 1.901 10.771 -15.569 1.00 94.06 275 LEU A C 1
ATOM 2133 O O . LEU A 1 275 ? 1.189 9.967 -14.974 1.00 94.06 275 LEU A O 1
ATOM 2137 N N . PHE A 1 276 ? 1.976 12.045 -15.186 1.00 93.62 276 PHE A N 1
ATOM 2138 C CA . PHE A 1 276 ? 1.230 12.560 -14.042 1.00 93.62 276 PHE A CA 1
ATOM 2139 C C . PHE A 1 276 ? -0.286 12.363 -14.202 1.00 93.62 276 PHE A C 1
ATOM 2141 O O . PHE A 1 276 ? -0.943 11.876 -13.281 1.00 93.62 276 PHE A O 1
ATOM 2148 N N . GLN A 1 277 ? -0.833 12.661 -15.382 1.00 93.69 277 GLN A N 1
ATOM 2149 C CA . GLN A 1 277 ? -2.253 12.455 -15.681 1.00 93.69 277 GLN A CA 1
ATOM 2150 C C . GLN A 1 277 ? -2.622 10.968 -15.734 1.00 93.69 277 GLN A C 1
ATOM 2152 O O . GLN A 1 277 ? -3.618 10.553 -15.137 1.00 93.69 277 GLN A O 1
ATOM 2157 N N . GLN A 1 278 ? -1.796 10.153 -16.396 1.00 93.19 278 GLN A N 1
ATOM 2158 C CA . GLN A 1 278 ? -2.008 8.712 -16.535 1.00 93.19 278 GLN A CA 1
ATOM 2159 C C . GLN A 1 278 ? -2.060 8.006 -15.172 1.00 93.19 278 GLN A C 1
ATOM 2161 O O . GLN A 1 278 ? -2.883 7.114 -14.962 1.00 93.19 278 GLN A O 1
ATOM 2166 N N . TYR A 1 279 ? -1.226 8.436 -14.224 1.00 92.75 279 TYR A N 1
ATOM 2167 C CA . TYR A 1 279 ? -1.131 7.864 -12.880 1.00 92.75 279 TYR A CA 1
ATOM 2168 C C . TYR A 1 279 ? -1.901 8.697 -11.840 1.00 92.75 279 TYR A C 1
ATOM 2170 O O . TYR A 1 279 ? -1.442 8.941 -10.724 1.00 92.75 279 TYR A O 1
ATOM 2178 N N . LYS A 1 280 ? -3.128 9.102 -12.210 1.00 90.94 280 LYS A N 1
ATOM 2179 C CA . LYS A 1 280 ? -4.157 9.693 -11.328 1.00 90.94 280 LYS A CA 1
ATOM 2180 C C . LYS A 1 280 ? -3.705 10.937 -10.555 1.00 90.94 280 LYS A C 1
ATOM 2182 O O . LYS A 1 280 ? -4.153 11.164 -9.425 1.00 90.94 28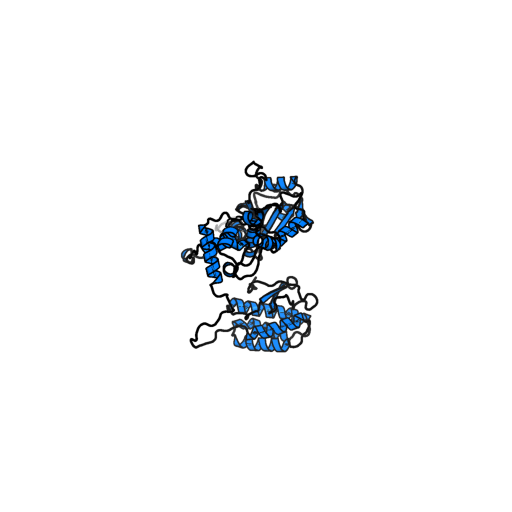0 LYS A O 1
ATOM 2187 N N . ASN A 1 281 ? -2.838 11.745 -11.157 1.00 90.25 281 ASN A N 1
ATOM 2188 C CA . ASN A 1 281 ? -2.277 12.953 -10.559 1.00 90.25 281 ASN A CA 1
ATOM 2189 C C . ASN A 1 281 ? -1.518 12.681 -9.244 1.00 90.25 281 ASN A C 1
ATOM 2191 O O . ASN A 1 281 ? -1.460 13.546 -8.367 1.00 90.25 281 ASN A O 1
ATOM 2195 N N . VAL A 1 282 ? -0.941 11.484 -9.080 1.00 88.56 282 VAL A N 1
ATOM 2196 C CA . VAL A 1 282 ? -0.000 11.200 -7.987 1.00 88.56 282 VAL A CA 1
ATOM 2197 C C . VAL A 1 282 ? 1.380 11.709 -8.399 1.00 88.56 282 VAL A C 1
ATOM 2199 O O . VAL A 1 282 ? 1.927 11.300 -9.423 1.00 88.56 282 VAL A O 1
ATOM 2202 N N . ARG A 1 283 ? 1.952 12.631 -7.616 1.00 89.75 283 ARG A N 1
ATOM 2203 C CA . ARG A 1 283 ? 3.287 13.185 -7.886 1.00 89.75 283 ARG A CA 1
ATOM 2204 C C . ARG A 1 283 ? 4.356 12.165 -7.503 1.00 89.75 283 ARG A C 1
ATOM 2206 O O . ARG A 1 283 ? 4.306 11.607 -6.408 1.00 89.75 283 ARG A O 1
ATOM 2213 N N . MET A 1 284 ? 5.345 11.961 -8.374 1.00 92.50 284 MET A N 1
ATOM 2214 C CA . MET A 1 284 ? 6.572 11.267 -7.983 1.00 92.50 284 MET A CA 1
ATOM 2215 C C . MET A 1 284 ? 7.356 12.192 -7.038 1.00 92.50 284 MET A C 1
ATOM 2217 O O . MET A 1 284 ? 7.693 13.306 -7.448 1.00 92.50 284 MET A O 1
ATOM 2221 N N . PRO A 1 285 ? 7.612 11.785 -5.783 1.00 88.50 285 PRO A N 1
ATOM 2222 C CA . PRO A 1 285 ? 8.323 12.628 -4.833 1.00 88.50 285 PRO A CA 1
ATOM 2223 C C . PRO A 1 285 ? 9.789 12.774 -5.241 1.00 88.50 285 PRO A C 1
ATOM 2225 O O . PRO A 1 285 ? 10.380 11.865 -5.827 1.00 88.50 285 PRO A O 1
ATOM 2228 N N . ASN A 1 286 ? 10.394 13.904 -4.881 1.00 90.69 286 ASN A N 1
ATOM 2229 C CA . ASN A 1 286 ? 11.838 14.055 -4.967 1.00 90.69 286 ASN A CA 1
ATOM 2230 C C . ASN A 1 286 ? 12.492 13.241 -3.842 1.00 90.69 286 ASN A C 1
ATOM 2232 O O . ASN A 1 286 ? 12.340 13.549 -2.665 1.00 90.69 286 ASN A O 1
ATOM 2236 N N . LEU A 1 287 ? 13.204 12.178 -4.201 1.00 89.25 287 LEU A N 1
ATOM 2237 C CA . LEU A 1 287 ? 13.788 11.248 -3.231 1.00 89.25 287 LEU A CA 1
ATOM 2238 C C . LEU A 1 287 ? 15.165 11.705 -2.721 1.00 89.25 287 LEU A C 1
ATOM 2240 O O . LEU A 1 287 ? 15.799 10.961 -1.976 1.00 89.25 287 LEU A O 1
ATOM 2244 N N . ALA A 1 288 ? 15.623 12.896 -3.135 1.00 89.56 288 ALA A N 1
ATOM 2245 C CA . ALA A 1 288 ? 16.919 13.483 -2.798 1.00 89.56 288 ALA A CA 1
ATOM 2246 C C . ALA A 1 288 ? 18.107 12.533 -3.053 1.00 89.56 288 ALA A C 1
ATOM 2248 O O . ALA A 1 288 ? 19.086 12.520 -2.308 1.00 89.56 288 ALA A O 1
ATOM 2249 N N . LEU A 1 289 ? 18.009 11.717 -4.110 1.00 92.62 289 LEU A N 1
ATOM 2250 C CA . LEU A 1 289 ? 19.067 10.794 -4.513 1.00 92.62 289 LEU A CA 1
ATOM 2251 C C . LEU A 1 289 ? 20.267 11.564 -5.068 1.00 92.62 289 LEU A C 1
ATOM 2253 O O . LEU A 1 289 ? 20.111 12.562 -5.773 1.00 92.62 289 LEU A O 1
ATOM 2257 N N . SER A 1 290 ? 21.474 11.070 -4.789 1.00 94.81 290 SER A N 1
ATOM 2258 C CA . SER A 1 290 ? 22.684 11.604 -5.410 1.00 94.81 290 SER A CA 1
ATOM 2259 C C . SER A 1 290 ? 22.758 11.213 -6.892 1.00 94.81 290 SER A C 1
ATOM 2261 O O . SER A 1 290 ? 22.163 10.225 -7.326 1.00 94.81 290 SER A O 1
ATOM 2263 N N . HIS A 1 291 ? 23.546 11.947 -7.682 1.00 94.69 291 HIS A N 1
ATOM 2264 C CA . HIS A 1 291 ? 23.813 11.575 -9.078 1.00 94.69 291 HIS A CA 1
ATOM 2265 C C . HIS A 1 291 ? 24.383 10.154 -9.212 1.00 94.69 291 HIS A C 1
ATOM 2267 O O . HIS A 1 291 ? 24.050 9.449 -10.162 1.00 94.69 291 HIS A O 1
ATOM 2273 N N . GLU A 1 292 ? 25.214 9.728 -8.258 1.00 94.31 292 GLU A N 1
ATOM 2274 C CA . GLU A 1 292 ? 25.778 8.379 -8.233 1.00 94.31 292 GLU A CA 1
ATOM 2275 C C . GLU A 1 292 ? 24.689 7.326 -7.987 1.00 94.31 292 GLU A C 1
ATOM 2277 O O . GLU A 1 292 ? 24.626 6.332 -8.708 1.00 94.31 292 GLU A O 1
ATOM 2282 N N . ASP A 1 293 ? 23.786 7.570 -7.030 1.00 94.75 293 ASP A N 1
ATOM 2283 C CA . ASP A 1 293 ? 22.680 6.652 -6.731 1.00 94.75 293 ASP A CA 1
ATOM 2284 C C . ASP A 1 293 ? 21.715 6.521 -7.911 1.00 94.75 293 ASP A C 1
ATOM 2286 O O . ASP A 1 293 ? 21.233 5.426 -8.207 1.00 94.75 293 ASP A O 1
ATOM 2290 N N . VAL A 1 294 ? 21.465 7.621 -8.624 1.00 97.38 294 VAL A N 1
ATOM 2291 C CA . VAL A 1 294 ? 20.663 7.595 -9.849 1.00 97.38 294 VAL A CA 1
ATOM 2292 C C . VAL A 1 294 ? 21.381 6.832 -10.958 1.00 97.38 294 VAL A C 1
ATOM 2294 O O . VAL A 1 294 ? 20.751 6.017 -11.627 1.00 97.38 294 VAL A O 1
ATOM 2297 N N . ALA A 1 295 ? 22.692 7.016 -11.132 1.00 95.75 295 ALA A N 1
ATOM 2298 C CA . ALA A 1 295 ? 23.454 6.283 -12.139 1.00 95.75 295 ALA A CA 1
ATOM 2299 C C . ALA A 1 295 ? 23.406 4.762 -11.905 1.00 95.75 295 ALA A C 1
ATOM 2301 O O . ALA A 1 295 ? 23.047 4.020 -12.822 1.00 95.75 295 ALA A O 1
ATOM 2302 N N . VAL A 1 296 ? 23.675 4.300 -10.676 1.00 96.69 296 VAL A N 1
ATOM 2303 C CA . VAL A 1 296 ? 23.622 2.862 -10.347 1.00 96.69 296 VAL A CA 1
ATOM 2304 C C . VAL A 1 296 ? 22.202 2.299 -10.423 1.00 96.69 296 VAL A C 1
ATOM 2306 O O . VAL A 1 296 ? 22.025 1.135 -10.781 1.00 96.69 296 VAL A O 1
ATOM 2309 N N . LEU A 1 297 ? 21.180 3.108 -10.125 1.00 97.12 297 LEU A N 1
ATOM 2310 C CA . LEU A 1 297 ? 19.780 2.720 -10.283 1.00 97.12 297 LEU A CA 1
ATOM 2311 C C . LEU A 1 297 ? 19.420 2.529 -11.759 1.00 97.12 297 LEU A C 1
ATOM 2313 O O . LEU A 1 297 ? 18.809 1.521 -12.108 1.00 97.12 297 LEU A O 1
ATOM 2317 N N . VAL A 1 298 ? 19.806 3.461 -12.633 1.00 97.19 298 VAL A N 1
ATOM 2318 C CA . VAL A 1 298 ? 19.540 3.335 -14.073 1.00 97.19 298 VAL A CA 1
ATOM 2319 C C . VAL A 1 298 ? 20.323 2.163 -14.669 1.00 97.19 298 VAL A C 1
ATOM 2321 O O . VAL A 1 298 ? 19.779 1.441 -15.499 1.00 97.19 298 VAL A O 1
ATOM 2324 N N . ASP A 1 299 ? 21.546 1.894 -14.204 1.00 96.06 299 ASP A N 1
ATOM 2325 C CA . ASP A 1 299 ? 22.299 0.695 -14.600 1.00 96.06 299 ASP A CA 1
ATOM 2326 C C . ASP A 1 299 ? 21.623 -0.592 -14.135 1.00 96.06 299 ASP A C 1
ATOM 2328 O O . ASP A 1 299 ? 21.568 -1.571 -14.878 1.00 96.06 299 ASP A O 1
ATOM 2332 N N . TYR A 1 300 ? 21.076 -0.603 -12.920 1.00 96.12 300 TYR A N 1
ATOM 2333 C CA . TYR A 1 300 ? 20.276 -1.722 -12.441 1.00 96.12 300 TYR A CA 1
ATOM 2334 C C . TYR A 1 300 ? 19.036 -1.935 -13.309 1.00 96.12 300 TYR A C 1
ATOM 2336 O O . TYR A 1 300 ? 18.793 -3.066 -13.721 1.00 96.12 300 TYR A O 1
ATOM 2344 N N . LEU A 1 301 ? 18.293 -0.878 -13.648 1.00 96.69 301 LEU A N 1
ATOM 2345 C CA . LEU A 1 301 ? 17.136 -0.972 -14.543 1.00 96.69 301 LEU A CA 1
ATOM 2346 C C . LEU A 1 301 ? 17.541 -1.458 -15.940 1.00 96.69 301 LEU A C 1
ATOM 2348 O O . LEU A 1 301 ? 16.881 -2.339 -16.474 1.00 96.69 301 LEU A O 1
ATOM 2352 N N . ALA A 1 302 ? 18.671 -0.996 -16.478 1.00 95.69 302 ALA A N 1
ATOM 2353 C CA . ALA A 1 302 ? 19.205 -1.484 -17.748 1.00 95.69 302 ALA A CA 1
ATOM 2354 C C . ALA A 1 302 ? 19.572 -2.974 -17.684 1.00 95.69 302 ALA A C 1
ATOM 2356 O O . ALA A 1 302 ? 19.270 -3.726 -18.607 1.00 95.69 302 ALA A O 1
ATOM 2357 N N . LYS A 1 303 ? 20.168 -3.436 -16.575 1.00 94.75 303 LYS A N 1
ATOM 2358 C CA . LYS A 1 303 ? 20.405 -4.869 -16.336 1.00 94.75 303 LYS A CA 1
ATOM 2359 C C . LYS A 1 303 ? 19.098 -5.643 -16.239 1.00 94.75 303 LYS A C 1
ATOM 2361 O O . LYS A 1 303 ? 19.040 -6.754 -16.750 1.00 94.75 303 LYS A O 1
ATOM 2366 N N . GLN A 1 304 ? 18.068 -5.092 -15.593 1.00 93.81 304 GLN A N 1
ATOM 2367 C CA . GLN A 1 304 ? 16.754 -5.726 -15.579 1.00 93.81 304 GLN A CA 1
ATOM 2368 C C . GLN A 1 304 ? 16.217 -5.817 -17.007 1.00 93.81 304 GLN A C 1
ATOM 2370 O O . GLN A 1 304 ? 15.865 -6.906 -17.432 1.00 93.81 304 GLN A O 1
ATOM 2375 N N . ASP A 1 305 ? 16.227 -4.737 -17.779 1.00 92.44 305 ASP A N 1
ATOM 2376 C CA . ASP A 1 305 ? 15.696 -4.685 -19.145 1.00 92.44 305 ASP A CA 1
ATOM 2377 C C . ASP A 1 305 ? 16.434 -5.609 -20.119 1.00 92.44 305 ASP A C 1
ATOM 2379 O O . ASP A 1 305 ? 15.795 -6.246 -20.958 1.00 92.44 305 ASP A O 1
ATOM 2383 N N . ALA A 1 306 ? 17.757 -5.711 -19.974 1.00 86.88 306 ALA A N 1
ATOM 2384 C CA . ALA A 1 306 ? 18.615 -6.611 -20.737 1.00 86.88 306 ALA A CA 1
ATOM 2385 C C . ALA A 1 306 ? 18.541 -8.062 -20.252 1.00 86.88 306 ALA A C 1
ATOM 2387 O O . ALA A 1 306 ? 18.785 -8.982 -21.037 1.00 86.88 306 ALA A O 1
ATOM 2388 N N . ALA A 1 307 ? 18.203 -8.294 -18.977 1.00 77.81 307 ALA A N 1
ATOM 2389 C CA . ALA A 1 307 ? 17.887 -9.635 -18.522 1.00 77.81 307 ALA A CA 1
ATOM 2390 C C . ALA A 1 307 ? 16.729 -10.132 -19.387 1.00 77.81 307 ALA A C 1
ATOM 2392 O O . ALA A 1 307 ? 15.776 -9.371 -19.601 1.00 77.81 307 ALA A O 1
ATOM 2393 N N . PRO A 1 308 ? 16.781 -11.379 -19.888 1.00 58.00 308 PRO A N 1
ATOM 2394 C CA . PRO A 1 308 ? 15.662 -11.953 -20.606 1.00 58.00 308 PRO A CA 1
ATOM 2395 C C . PRO A 1 308 ? 14.412 -11.656 -19.797 1.00 58.00 308 PRO A C 1
ATOM 2397 O O . PRO A 1 308 ? 14.402 -11.850 -18.575 1.00 58.00 308 PRO A O 1
ATOM 2400 N N . THR A 1 309 ? 13.366 -11.147 -20.450 1.00 43.22 309 THR A N 1
ATOM 2401 C CA . THR A 1 309 ? 12.048 -11.177 -19.817 1.00 43.22 309 THR A CA 1
ATOM 2402 C C . THR A 1 309 ? 11.913 -12.593 -19.280 1.00 43.22 309 THR A C 1
ATOM 2404 O O . THR A 1 309 ? 12.321 -13.521 -19.993 1.00 43.22 309 THR A O 1
ATOM 2407 N N . PRO A 1 310 ? 11.399 -12.825 -18.065 1.00 37.16 310 PRO A N 1
ATOM 2408 C CA . PRO A 1 310 ? 10.817 -14.118 -17.795 1.00 37.16 310 PRO A CA 1
ATOM 2409 C C . PRO A 1 310 ? 9.650 -14.275 -18.786 1.00 37.16 310 PRO A C 1
ATOM 2411 O O . PRO A 1 310 ? 8.485 -14.091 -18.459 1.00 37.16 310 PRO A O 1
ATOM 2414 N N . SER A 1 311 ? 9.972 -14.592 -20.044 1.00 33.41 311 SER A N 1
ATOM 2415 C CA . SER A 1 311 ? 9.239 -15.557 -20.819 1.00 33.41 311 SER A CA 1
ATOM 2416 C C . SER A 1 311 ? 9.041 -16.723 -19.871 1.00 33.41 311 SER A C 1
ATOM 2418 O O . SER A 1 311 ? 9.954 -17.062 -19.108 1.00 33.41 311 SER A O 1
ATOM 2420 N N . ALA A 1 312 ? 7.866 -17.344 -19.923 1.00 42.62 312 ALA A N 1
ATOM 2421 C CA . ALA A 1 312 ? 7.766 -18.745 -19.547 1.00 42.62 312 ALA A CA 1
ATOM 2422 C C . ALA A 1 312 ? 9.081 -19.427 -19.963 1.00 42.62 312 ALA A C 1
ATOM 2424 O O . ALA A 1 312 ? 9.479 -19.300 -21.126 1.00 42.62 312 ALA A O 1
ATOM 2425 N N . ALA A 1 313 ? 9.822 -19.931 -18.975 1.00 29.92 313 ALA A N 1
ATOM 2426 C CA . ALA A 1 313 ? 11.236 -20.249 -19.113 1.00 29.92 313 ALA A CA 1
ATOM 2427 C C . ALA A 1 313 ? 11.501 -21.027 -20.418 1.00 29.92 313 ALA A C 1
ATOM 2429 O O . ALA A 1 313 ? 10.892 -22.082 -20.606 1.00 29.92 313 ALA A O 1
ATOM 2430 N N . PRO A 1 314 ? 12.360 -20.541 -21.334 1.00 33.09 314 PRO A N 1
ATOM 2431 C CA . PRO A 1 314 ? 12.837 -21.349 -22.443 1.00 33.09 314 PRO A CA 1
ATOM 2432 C C . PRO A 1 314 ? 13.851 -22.377 -21.938 1.00 33.09 314 PRO A C 1
ATOM 2434 O O . PRO A 1 314 ? 14.598 -22.135 -20.991 1.00 33.09 314 PRO A O 1
ATOM 2437 N N . ALA A 1 315 ? 13.823 -23.531 -22.593 1.00 35.22 315 ALA A N 1
ATOM 2438 C CA . ALA A 1 315 ? 14.488 -24.772 -22.239 1.00 35.22 315 ALA A CA 1
ATOM 2439 C C . ALA A 1 315 ? 15.988 -24.646 -21.913 1.00 35.22 315 ALA A C 1
ATOM 2441 O O . ALA A 1 315 ? 16.766 -24.064 -22.669 1.00 35.22 315 ALA A O 1
ATOM 2442 N N . ALA A 1 316 ? 16.391 -25.298 -20.820 1.00 32.16 316 ALA A N 1
ATOM 2443 C CA . ALA A 1 316 ? 17.762 -25.755 -20.626 1.00 32.16 316 ALA A CA 1
ATOM 2444 C C . ALA A 1 316 ? 18.095 -26.874 -21.644 1.00 32.16 316 ALA A C 1
ATOM 2446 O O . ALA A 1 316 ? 17.190 -27.610 -22.052 1.00 32.16 316 ALA A O 1
ATOM 2447 N N . PRO A 1 317 ? 19.367 -27.007 -22.066 1.00 31.80 317 PRO A N 1
ATOM 2448 C CA . PRO A 1 317 ? 19.789 -27.951 -23.096 1.00 31.80 317 PRO A CA 1
ATOM 2449 C C . PRO A 1 317 ? 19.650 -29.404 -22.633 1.00 31.80 317 PRO A C 1
ATOM 2451 O O . PRO A 1 317 ? 19.787 -29.713 -21.449 1.00 31.80 317 PRO A O 1
ATOM 2454 N N . SER A 1 318 ? 19.396 -30.286 -23.601 1.00 35.97 318 SER A N 1
ATOM 2455 C CA . SER A 1 318 ? 19.254 -31.730 -23.436 1.00 35.97 318 SER A CA 1
ATOM 2456 C C . SER A 1 318 ? 20.384 -32.346 -22.609 1.00 35.97 318 SER A C 1
ATOM 2458 O O . SER A 1 318 ? 21.483 -32.579 -23.107 1.00 35.97 318 SER A O 1
ATOM 2460 N N . ALA A 1 319 ? 20.058 -32.698 -21.369 1.00 29.23 319 ALA A N 1
ATOM 2461 C CA . ALA A 1 319 ? 20.621 -33.844 -20.680 1.00 29.23 319 ALA A CA 1
ATOM 2462 C C . ALA A 1 319 ? 19.454 -34.791 -20.380 1.00 29.23 319 ALA A C 1
ATOM 2464 O O . ALA A 1 319 ? 18.445 -34.422 -19.784 1.00 29.23 319 ALA A O 1
ATOM 2465 N N . SER A 1 320 ? 19.559 -35.998 -20.906 1.00 28.14 320 SER A N 1
ATOM 2466 C CA . SER A 1 320 ? 18.558 -37.051 -20.858 1.00 28.14 320 SER A CA 1
ATOM 2467 C C . SER A 1 320 ? 18.239 -37.531 -19.428 1.00 28.14 320 SER A C 1
ATOM 2469 O O . SER A 1 320 ? 19.126 -38.051 -18.755 1.00 28.14 320 SER A O 1
ATOM 2471 N N . THR A 1 321 ? 16.934 -37.470 -19.086 1.00 29.08 321 THR A N 1
ATOM 2472 C CA . THR A 1 321 ? 16.148 -38.402 -18.222 1.00 29.08 321 THR A CA 1
ATOM 2473 C C . THR A 1 321 ? 16.153 -38.181 -16.686 1.00 29.08 321 THR A C 1
ATOM 2475 O O . THR A 1 321 ? 17.211 -37.866 -16.150 1.00 29.08 321 THR A O 1
ATOM 2478 N N . PRO A 1 322 ? 15.059 -38.471 -15.915 1.00 39.12 322 PRO A N 1
ATOM 2479 C CA . PRO A 1 322 ? 13.618 -38.630 -16.219 1.00 39.12 322 PRO A CA 1
ATOM 2480 C C . PRO A 1 322 ? 12.682 -37.642 -15.462 1.00 39.12 322 PRO A C 1
ATOM 2482 O O . PRO A 1 322 ? 13.070 -36.943 -14.533 1.00 39.12 322 PRO A O 1
ATOM 2485 N N . ALA A 1 323 ? 11.408 -37.641 -15.873 1.00 36.53 323 ALA A N 1
ATOM 2486 C CA . ALA A 1 323 ? 10.260 -36.896 -15.348 1.00 36.53 323 ALA A CA 1
ATOM 2487 C C . ALA A 1 323 ? 10.194 -36.690 -13.816 1.00 36.53 323 ALA A C 1
ATOM 2489 O O . ALA A 1 323 ? 10.164 -37.651 -13.049 1.00 36.53 323 ALA A O 1
ATOM 2490 N N . ALA A 1 324 ? 10.008 -35.434 -13.394 1.00 37.16 324 ALA A N 1
ATOM 2491 C CA . ALA A 1 324 ? 9.495 -35.070 -12.074 1.00 37.16 324 ALA A CA 1
ATOM 2492 C C . ALA A 1 324 ? 8.198 -34.251 -12.241 1.00 37.16 324 ALA A C 1
ATOM 2494 O O . ALA A 1 324 ? 8.159 -33.245 -12.948 1.00 37.16 324 ALA A O 1
ATOM 2495 N N . ALA A 1 325 ? 7.133 -34.783 -11.643 1.00 51.16 325 ALA A N 1
ATOM 2496 C CA . ALA A 1 325 ? 5.707 -34.533 -11.837 1.00 51.16 325 ALA A CA 1
ATOM 2497 C C . ALA A 1 325 ? 5.254 -33.062 -11.937 1.00 51.16 325 ALA A C 1
ATOM 2499 O O . ALA A 1 325 ? 5.403 -32.281 -11.003 1.00 51.16 325 ALA A O 1
ATOM 2500 N N . ALA A 1 326 ? 4.570 -32.726 -13.034 1.00 57.91 326 ALA A N 1
ATOM 2501 C CA . ALA A 1 326 ? 3.673 -31.575 -13.104 1.00 57.91 326 ALA A CA 1
ATOM 2502 C C . ALA A 1 326 ? 2.252 -32.014 -12.708 1.00 57.91 326 ALA A C 1
ATOM 2504 O O . ALA A 1 326 ? 1.790 -33.061 -13.156 1.00 57.91 326 ALA A O 1
ATOM 2505 N N . ALA A 1 327 ? 1.516 -31.197 -11.945 1.00 70.06 327 ALA A N 1
ATOM 2506 C CA . ALA A 1 327 ? 0.116 -31.470 -11.587 1.00 70.06 327 ALA A CA 1
ATOM 2507 C C . ALA A 1 327 ? -0.855 -31.253 -12.766 1.00 70.06 327 ALA A C 1
ATOM 2509 O O . ALA A 1 327 ? -2.065 -31.417 -12.613 1.00 70.06 327 ALA A O 1
ATOM 2510 N N . ALA A 1 328 ? -0.338 -30.898 -13.948 1.00 74.50 328 ALA A N 1
ATOM 2511 C CA . ALA A 1 328 ? -1.112 -30.601 -15.150 1.00 74.50 328 ALA A CA 1
ATOM 2512 C C . ALA A 1 328 ? -2.179 -31.665 -15.496 1.00 74.50 328 ALA A C 1
ATOM 2514 O O . ALA A 1 328 ? -3.310 -31.262 -15.772 1.00 74.50 328 ALA A O 1
ATOM 2515 N N . PRO A 1 329 ? -1.919 -32.990 -15.395 1.00 86.12 329 PRO A N 1
ATOM 2516 C CA . PRO A 1 329 ? -2.938 -34.008 -15.675 1.00 86.12 329 PRO A CA 1
ATOM 2517 C C . PRO A 1 329 ? -4.176 -33.935 -14.763 1.00 86.12 329 PRO A C 1
ATOM 2519 O O . PRO A 1 329 ? -5.259 -34.348 -15.169 1.00 86.12 329 PRO A O 1
ATOM 2522 N N . ILE A 1 330 ? -4.045 -33.372 -13.557 1.00 93.31 330 ILE A N 1
ATOM 2523 C CA . ILE A 1 330 ? -5.152 -33.150 -12.612 1.00 93.31 330 ILE A CA 1
ATOM 2524 C C . ILE A 1 330 ? -5.742 -31.742 -12.754 1.00 93.31 330 ILE A C 1
ATOM 2526 O O . ILE A 1 330 ? -6.952 -31.557 -12.614 1.00 93.31 330 ILE A O 1
ATOM 2530 N N . VAL A 1 331 ? -4.910 -30.739 -13.039 1.00 94.19 331 VAL A N 1
ATOM 2531 C CA . VAL A 1 331 ? -5.364 -29.346 -13.116 1.00 94.19 331 VAL A CA 1
ATOM 2532 C C . VAL A 1 331 ? -6.239 -29.100 -14.347 1.00 94.19 331 VAL A C 1
ATOM 2534 O O . VAL A 1 331 ? -7.272 -28.453 -14.222 1.00 94.19 331 VAL A O 1
ATOM 2537 N N . GLU A 1 332 ? -5.913 -29.650 -15.518 1.00 93.81 332 GLU A N 1
ATOM 2538 C CA . GLU A 1 332 ? -6.733 -29.444 -16.725 1.00 93.81 332 GLU A CA 1
ATOM 2539 C C . GLU A 1 332 ? -8.182 -29.962 -16.598 1.00 93.81 332 GLU A C 1
ATOM 2541 O O . GLU A 1 332 ? -9.121 -29.229 -16.922 1.00 93.81 332 GLU A O 1
ATOM 2546 N N . PRO A 1 333 ? -8.447 -31.192 -16.112 1.00 96.56 333 PRO A N 1
ATOM 2547 C CA . PRO A 1 333 ? -9.820 -31.595 -15.822 1.00 96.56 333 PRO A CA 1
ATOM 2548 C C . PRO A 1 333 ? -10.467 -30.757 -14.709 1.00 96.56 333 PRO A C 1
ATOM 2550 O O . PRO A 1 333 ? -11.659 -30.477 -14.801 1.00 96.56 333 PRO A O 1
ATOM 2553 N N . TYR A 1 334 ? -9.718 -30.292 -13.704 1.00 97.81 334 TYR A N 1
ATOM 2554 C CA . TYR A 1 334 ? -10.267 -29.392 -12.684 1.00 97.81 334 TYR A CA 1
ATOM 2555 C C . TYR A 1 334 ? -10.750 -28.059 -13.281 1.00 97.81 334 TYR A C 1
ATOM 2557 O O . TYR A 1 334 ? -11.838 -27.592 -12.944 1.00 97.81 334 TYR A O 1
ATOM 2565 N N . LEU A 1 335 ? -9.989 -27.472 -14.209 1.00 96.88 335 LEU A N 1
ATOM 2566 C CA . LEU A 1 335 ? -10.363 -26.233 -14.899 1.00 96.88 335 LEU A CA 1
ATOM 2567 C C . LEU A 1 335 ? -11.630 -26.404 -15.748 1.00 96.88 335 LEU A C 1
ATOM 2569 O O . LEU A 1 335 ? -12.496 -25.536 -15.731 1.00 96.88 335 LEU A O 1
ATOM 2573 N N . ARG A 1 336 ? -11.812 -27.559 -16.399 1.00 97.12 336 ARG A N 1
ATOM 2574 C CA . ARG A 1 336 ? -13.068 -27.869 -17.107 1.00 97.12 336 ARG A CA 1
ATOM 2575 C C . ARG A 1 336 ? -14.277 -27.903 -16.168 1.00 97.12 336 ARG A C 1
ATOM 2577 O O . ARG A 1 336 ? -15.350 -27.430 -16.533 1.00 97.12 336 ARG A O 1
ATOM 2584 N N . ILE A 1 337 ? -14.110 -28.432 -14.952 1.00 97.94 337 ILE A N 1
ATOM 2585 C CA . ILE A 1 337 ? -15.163 -28.387 -13.925 1.00 97.94 337 ILE A CA 1
ATOM 2586 C C . ILE A 1 337 ? -15.437 -26.936 -13.520 1.00 97.94 337 ILE A C 1
ATOM 2588 O O . ILE A 1 337 ? -16.596 -26.539 -13.428 1.00 97.94 337 ILE A O 1
ATOM 2592 N N . GLN A 1 338 ? -14.388 -26.143 -13.299 1.00 98.00 338 GLN A N 1
ATOM 2593 C CA . GLN A 1 338 ? -14.521 -24.732 -12.951 1.00 98.00 338 GLN A CA 1
ATOM 2594 C C . GLN A 1 338 ? -15.326 -23.960 -14.000 1.00 98.00 338 GLN A C 1
ATOM 2596 O O . GLN A 1 338 ? -16.282 -23.281 -13.640 1.00 98.00 338 GLN A O 1
ATOM 2601 N N . GLU A 1 339 ? -14.974 -24.078 -15.279 1.00 97.06 339 GLU A N 1
ATOM 2602 C CA . GLU A 1 339 ? -15.652 -23.381 -16.377 1.00 97.06 339 GLU A CA 1
ATOM 2603 C C . GLU A 1 339 ? -17.132 -23.780 -16.474 1.00 97.06 339 GLU A C 1
ATOM 2605 O O . GLU A 1 339 ? -18.005 -22.916 -16.588 1.00 97.06 339 GLU A O 1
ATOM 2610 N N . ALA A 1 340 ? -17.433 -25.075 -16.337 1.00 97.25 340 ALA A N 1
ATOM 2611 C CA . ALA A 1 340 ? -18.802 -25.583 -16.323 1.00 97.25 340 ALA A CA 1
ATOM 2612 C C . ALA A 1 340 ? -19.628 -25.000 -15.161 1.00 97.25 340 ALA A C 1
ATOM 2614 O O . ALA A 1 340 ? -20.738 -24.504 -15.368 1.00 97.25 340 ALA A O 1
ATOM 2615 N N . LEU A 1 341 ? -19.078 -24.986 -13.943 1.00 97.50 341 LEU A N 1
ATOM 2616 C CA . LEU A 1 341 ? -19.773 -24.453 -12.767 1.00 97.50 341 LEU A CA 1
ATOM 2617 C C . LEU A 1 341 ? -19.963 -22.931 -12.827 1.00 97.50 341 LEU A C 1
ATOM 2619 O O . LEU A 1 341 ? -20.996 -22.427 -12.371 1.00 97.50 341 LEU A O 1
ATOM 2623 N N . SER A 1 342 ? -19.010 -22.207 -13.417 1.00 97.31 342 SER A N 1
ATOM 2624 C CA . SER A 1 342 ? -19.128 -20.768 -13.680 1.00 97.31 342 SER A CA 1
ATOM 2625 C C . SER A 1 342 ? -20.205 -20.468 -14.732 1.00 97.31 342 SER A C 1
ATOM 2627 O O . SER A 1 342 ? -20.865 -19.435 -14.663 1.00 97.31 342 SER A O 1
ATOM 2629 N N . ALA A 1 343 ? -20.451 -21.396 -15.661 1.00 96.44 343 ALA A N 1
ATOM 2630 C CA . ALA A 1 343 ? -21.508 -21.307 -16.667 1.00 96.44 343 ALA A CA 1
ATOM 2631 C C . ALA A 1 343 ? -22.873 -21.880 -16.219 1.00 96.44 343 ALA A C 1
ATOM 2633 O O . ALA A 1 343 ? -23.789 -21.958 -17.044 1.00 96.44 343 ALA A O 1
ATOM 2634 N N . ASP A 1 344 ? -23.032 -22.246 -14.938 1.00 97.19 344 ASP A N 1
ATOM 2635 C CA . ASP A 1 344 ? -24.234 -22.893 -14.379 1.00 97.19 344 ASP A CA 1
ATOM 2636 C C . ASP A 1 344 ? -24.605 -24.217 -15.076 1.00 97.19 344 ASP A C 1
ATOM 2638 O O . ASP A 1 344 ? -25.780 -24.537 -15.251 1.00 97.19 344 ASP A O 1
ATOM 2642 N N . THR A 1 345 ? -23.611 -25.012 -15.481 1.00 96.81 345 THR A N 1
ATOM 2643 C CA . THR A 1 345 ? -23.832 -26.317 -16.118 1.00 96.81 345 THR A CA 1
ATOM 2644 C C . THR A 1 345 ? -23.118 -27.459 -15.394 1.00 96.81 345 THR A C 1
ATOM 2646 O O . THR A 1 345 ? -22.080 -27.284 -14.760 1.00 96.81 345 THR A O 1
ATOM 2649 N N . LEU A 1 346 ? -23.698 -28.658 -15.497 1.00 95.06 346 LEU A N 1
ATOM 2650 C CA . LEU A 1 346 ? -23.117 -29.916 -15.016 1.00 95.06 346 LEU A CA 1
ATOM 2651 C C . LEU A 1 346 ? -22.524 -30.756 -16.160 1.00 95.06 346 LEU A C 1
ATOM 2653 O O . LEU A 1 346 ? -22.061 -31.876 -15.937 1.00 95.06 346 LEU A O 1
ATOM 2657 N N . THR A 1 347 ? -22.539 -30.248 -17.393 1.00 94.62 347 THR A N 1
ATOM 2658 C CA . THR A 1 347 ? -22.033 -30.972 -18.563 1.00 94.62 347 THR A CA 1
ATOM 2659 C C . THR A 1 347 ? -20.544 -31.277 -18.408 1.00 94.62 347 THR A C 1
ATOM 2661 O O . THR A 1 347 ? -19.737 -30.387 -18.160 1.00 94.62 347 THR A O 1
ATOM 2664 N N . GLY A 1 348 ? -20.168 -32.551 -18.554 1.00 93.12 348 GLY A N 1
ATOM 2665 C CA . GLY A 1 348 ? -18.771 -32.999 -18.561 1.00 93.12 348 GLY A CA 1
ATOM 2666 C C . GLY A 1 348 ? -18.056 -33.000 -17.202 1.00 93.12 348 GLY A C 1
ATOM 2667 O O . GLY A 1 348 ? -16.947 -33.529 -17.110 1.00 93.12 348 GLY A O 1
ATOM 2668 N N . ILE A 1 349 ? -18.670 -32.491 -16.124 1.00 96.00 349 ILE A N 1
ATOM 2669 C CA . ILE A 1 349 ? -17.991 -32.380 -14.819 1.00 96.00 349 ILE A CA 1
ATOM 2670 C C . ILE A 1 349 ? -17.681 -33.752 -14.201 1.00 96.00 349 ILE A C 1
ATOM 2672 O O . ILE A 1 349 ? -16.659 -33.919 -13.540 1.00 96.00 349 ILE A O 1
ATOM 2676 N N . LYS A 1 350 ? -18.539 -34.757 -14.438 1.00 94.69 350 LYS A N 1
ATOM 2677 C CA . LYS A 1 350 ? -18.346 -36.123 -13.919 1.00 94.69 350 LYS A CA 1
ATOM 2678 C C . LYS A 1 350 ? -17.232 -36.860 -14.656 1.00 94.69 350 LYS A C 1
ATOM 2680 O O . LYS A 1 350 ? -16.463 -37.578 -14.020 1.00 94.69 350 LYS A O 1
ATOM 2685 N N . ASP A 1 351 ? -17.124 -36.667 -15.971 1.00 94.44 351 ASP A N 1
ATOM 2686 C CA . ASP A 1 351 ? -16.021 -37.211 -16.770 1.00 94.44 351 ASP A CA 1
ATOM 2687 C C . ASP A 1 351 ? -14.691 -36.584 -16.348 1.00 94.44 351 ASP A C 1
ATOM 2689 O O . ASP A 1 351 ? -13.726 -37.300 -16.091 1.00 94.44 351 ASP A O 1
ATOM 2693 N N . ALA A 1 352 ? -14.658 -35.258 -16.180 1.00 96.38 352 ALA A N 1
ATOM 2694 C CA . ALA A 1 352 ? -13.480 -34.553 -15.692 1.00 96.38 352 ALA A CA 1
ATOM 2695 C C . ALA A 1 352 ? -13.067 -35.022 -14.285 1.00 96.38 352 ALA A C 1
ATOM 2697 O O . ALA A 1 352 ? -11.894 -35.310 -14.052 1.00 96.38 352 ALA A O 1
ATOM 2698 N N . ALA A 1 353 ? -14.022 -35.199 -13.366 1.00 96.81 353 ALA A N 1
ATOM 2699 C CA . ALA A 1 353 ? -13.740 -35.747 -12.041 1.00 96.81 353 ALA A CA 1
ATOM 2700 C C . ALA A 1 353 ? -13.218 -37.196 -12.103 1.00 96.81 353 ALA A C 1
ATOM 2702 O O . ALA A 1 353 ? -12.294 -37.541 -11.371 1.00 96.81 353 ALA A O 1
ATOM 2703 N N . ARG A 1 354 ? -13.740 -38.042 -13.010 1.00 96.62 354 ARG A N 1
ATOM 2704 C CA . ARG A 1 354 ? -13.184 -39.385 -13.291 1.00 96.62 354 ARG A CA 1
ATOM 2705 C C . ARG A 1 354 ? -11.734 -39.321 -13.766 1.00 96.62 354 ARG A C 1
ATOM 2707 O O . ARG A 1 354 ? -10.915 -40.101 -13.283 1.00 96.62 354 ARG A O 1
ATOM 2714 N N . THR A 1 355 ? -11.396 -38.376 -14.642 1.00 96.69 355 THR A N 1
ATOM 2715 C CA . THR A 1 355 ? -10.002 -38.147 -15.045 1.00 96.69 355 THR A CA 1
ATOM 2716 C C . THR A 1 355 ? -9.134 -37.768 -13.844 1.00 96.69 355 THR A C 1
ATOM 2718 O O . THR A 1 355 ? -8.075 -38.360 -13.670 1.00 96.69 355 THR A O 1
ATOM 2721 N N . ILE A 1 356 ? -9.593 -36.864 -12.970 1.00 96.81 356 ILE A N 1
ATOM 2722 C CA . ILE A 1 356 ? -8.832 -36.466 -11.772 1.00 96.81 356 ILE A CA 1
ATOM 2723 C C . ILE A 1 356 ? -8.549 -37.662 -10.858 1.00 96.81 356 ILE A C 1
ATOM 2725 O O . ILE A 1 356 ? -7.416 -37.814 -10.415 1.00 96.81 356 ILE A O 1
ATOM 2729 N N . VAL A 1 357 ? -9.538 -38.528 -10.605 1.00 95.94 357 VAL A N 1
ATOM 2730 C CA . VAL A 1 357 ? -9.349 -39.750 -9.799 1.00 95.94 357 VAL A CA 1
ATOM 2731 C C . VAL A 1 357 ? -8.249 -40.638 -10.396 1.00 95.94 357 VAL A C 1
ATOM 2733 O O . VAL A 1 357 ? -7.356 -41.074 -9.671 1.00 95.94 357 VAL A O 1
ATOM 2736 N N . SER A 1 358 ? -8.289 -40.873 -11.713 1.00 93.12 358 SER A N 1
ATOM 2737 C CA . SER A 1 358 ? -7.291 -41.680 -12.434 1.00 93.12 358 SER A CA 1
ATOM 2738 C C . SER A 1 358 ? -5.888 -41.071 -12.369 1.00 93.12 358 SER A C 1
ATOM 2740 O O . SER A 1 358 ? -4.920 -41.779 -12.103 1.00 93.12 358 SER A O 1
ATOM 2742 N N . GLU A 1 359 ? -5.759 -39.764 -12.601 1.00 93.88 359 GLU A N 1
ATOM 2743 C CA . GLU A 1 359 ? -4.453 -39.100 -12.591 1.00 93.88 359 GLU A CA 1
ATOM 2744 C C . GLU A 1 359 ? -3.887 -38.962 -11.173 1.00 93.88 359 GLU A C 1
ATOM 2746 O O . GLU A 1 359 ? -2.696 -39.184 -10.975 1.00 93.88 359 GLU A O 1
ATOM 2751 N N . ALA A 1 360 ? -4.726 -38.694 -10.167 1.00 91.81 360 ALA A N 1
ATOM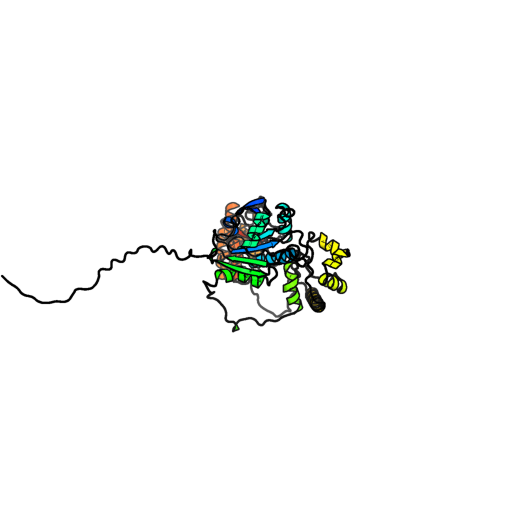 2752 C CA . ALA A 1 360 ? -4.311 -38.645 -8.763 1.00 91.81 360 ALA A CA 1
ATOM 2753 C C . ALA A 1 360 ? -3.759 -39.988 -8.272 1.00 91.81 360 ALA A C 1
ATOM 2755 O O . ALA A 1 360 ? -2.750 -40.005 -7.570 1.00 91.81 360 ALA A O 1
ATOM 2756 N N . ALA A 1 361 ? -4.347 -41.112 -8.698 1.00 89.19 361 ALA A N 1
ATOM 2757 C CA . ALA A 1 361 ? -3.859 -42.445 -8.342 1.00 89.19 361 ALA A CA 1
ATOM 2758 C C . ALA A 1 361 ? -2.417 -42.710 -8.825 1.00 89.19 361 ALA A C 1
ATOM 2760 O O . ALA A 1 361 ? -1.690 -43.486 -8.205 1.00 89.19 361 ALA A O 1
ATOM 2761 N N . LYS A 1 362 ? -1.974 -42.040 -9.898 1.00 89.81 362 LYS A N 1
ATOM 2762 C CA . LYS A 1 362 ? -0.610 -42.164 -10.443 1.00 89.81 362 LYS A CA 1
ATOM 2763 C C . LYS A 1 362 ? 0.426 -41.330 -9.681 1.00 89.81 362 LYS A C 1
ATOM 2765 O O . LYS A 1 362 ? 1.618 -41.547 -9.867 1.00 89.81 362 LYS A O 1
ATOM 2770 N N . LEU A 1 363 ? -0.004 -40.382 -8.842 1.00 83.69 363 LEU A N 1
ATOM 2771 C CA . LEU A 1 363 ? 0.876 -39.443 -8.130 1.00 83.69 363 LEU A CA 1
ATOM 2772 C C . LEU A 1 363 ? 1.287 -39.914 -6.723 1.00 83.69 363 LEU A C 1
ATOM 2774 O O . LEU A 1 363 ? 1.987 -39.191 -6.014 1.00 83.69 363 LEU A O 1
ATOM 2778 N N . GLY A 1 364 ? 0.885 -41.124 -6.324 1.00 80.19 364 GLY A N 1
ATOM 2779 C CA . GLY A 1 364 ? 1.239 -41.717 -5.035 1.00 80.19 364 GLY A CA 1
ATOM 2780 C C . GLY A 1 364 ? 0.397 -41.209 -3.858 1.00 80.19 364 GLY A C 1
ATOM 2781 O O . GLY A 1 364 ? -0.597 -40.502 -4.019 1.00 80.19 364 GLY A O 1
ATOM 2782 N N . SER A 1 365 ? 0.790 -41.593 -2.641 1.00 82.44 365 SER A N 1
ATOM 2783 C CA . SER A 1 365 ? -0.011 -41.393 -1.421 1.00 82.44 365 SER A CA 1
ATOM 2784 C C . SER A 1 365 ? -0.256 -39.926 -1.054 1.00 82.44 365 SER A C 1
ATOM 2786 O O . SER A 1 365 ? -1.281 -39.614 -0.451 1.00 82.44 365 SER A O 1
ATOM 2788 N N . SER A 1 366 ? 0.630 -39.008 -1.450 1.00 82.12 366 SER A N 1
ATOM 2789 C CA . SER A 1 366 ? 0.466 -37.569 -1.208 1.00 82.12 366 SER A CA 1
ATOM 2790 C C . SER A 1 366 ? -0.720 -36.958 -1.965 1.00 82.12 366 SER A C 1
ATOM 2792 O O . SER A 1 366 ? -1.240 -35.928 -1.539 1.00 82.12 366 SER A O 1
ATOM 2794 N N . ALA A 1 367 ? -1.194 -37.600 -3.039 1.00 89.50 367 ALA A N 1
ATOM 2795 C CA . ALA A 1 367 ? -2.372 -37.183 -3.801 1.00 89.50 367 ALA A CA 1
ATOM 2796 C C . ALA A 1 367 ? -3.677 -37.879 -3.359 1.00 89.50 367 ALA A C 1
ATOM 2798 O O . ALA A 1 367 ? -4.738 -37.590 -3.918 1.00 89.50 367 ALA A O 1
ATOM 2799 N N . ALA A 1 368 ? -3.649 -38.749 -2.340 1.00 91.38 368 ALA A N 1
ATOM 2800 C CA . ALA A 1 368 ? -4.840 -39.458 -1.859 1.00 91.38 368 ALA A CA 1
ATOM 2801 C C . ALA A 1 368 ? -6.026 -38.529 -1.500 1.00 91.38 368 ALA A C 1
ATOM 2803 O O . ALA A 1 368 ? -7.153 -38.846 -1.884 1.00 91.38 368 ALA A O 1
ATOM 2804 N N . PRO A 1 369 ? -5.827 -37.346 -0.871 1.00 95.38 369 PRO A N 1
ATOM 2805 C CA . PRO A 1 369 ? -6.928 -36.411 -0.624 1.00 95.38 369 PRO A CA 1
ATOM 2806 C C . PRO A 1 369 ? -7.615 -35.910 -1.902 1.00 95.38 369 PRO A C 1
ATOM 2808 O O . PRO A 1 369 ? -8.825 -35.687 -1.898 1.00 95.38 369 PRO A O 1
ATOM 2811 N N . ILE A 1 370 ? -6.870 -35.766 -3.006 1.00 95.94 370 ILE A N 1
ATOM 2812 C CA . ILE A 1 370 ? -7.432 -35.377 -4.307 1.00 95.94 370 ILE A CA 1
ATOM 2813 C C . ILE A 1 370 ? -8.326 -36.499 -4.834 1.00 95.94 370 ILE A C 1
ATOM 2815 O O . ILE A 1 370 ? -9.435 -36.230 -5.293 1.00 95.94 370 ILE A O 1
ATOM 2819 N N . GLN A 1 371 ? -7.866 -37.750 -4.745 1.00 93.88 371 GLN A N 1
ATOM 2820 C CA . GLN A 1 371 ? -8.631 -38.912 -5.193 1.00 93.88 371 GLN A CA 1
ATOM 2821 C C . GLN A 1 371 ? -9.960 -39.027 -4.434 1.00 93.88 371 GLN A C 1
ATOM 2823 O O . GLN A 1 371 ? -11.009 -39.176 -5.061 1.00 93.88 371 GLN A O 1
ATOM 2828 N N . THR A 1 372 ? -9.928 -38.885 -3.105 1.00 94.00 372 THR A N 1
ATOM 2829 C CA . THR A 1 372 ? -11.130 -38.891 -2.261 1.00 94.00 372 THR A CA 1
ATOM 2830 C C . THR A 1 372 ? -12.078 -37.755 -2.634 1.00 94.00 372 THR A C 1
ATOM 2832 O O . THR A 1 372 ? -13.248 -38.003 -2.925 1.00 94.00 372 THR A O 1
ATOM 2835 N N . ALA A 1 373 ? -11.581 -36.516 -2.704 1.00 96.50 373 ALA A N 1
ATOM 2836 C CA . ALA A 1 373 ? -12.414 -35.357 -3.015 1.00 96.50 373 ALA A CA 1
ATOM 2837 C C . ALA A 1 373 ? -13.031 -35.435 -4.423 1.00 96.50 373 ALA A C 1
ATOM 2839 O O . ALA A 1 373 ? -14.189 -35.063 -4.615 1.00 96.50 373 ALA A O 1
ATOM 2840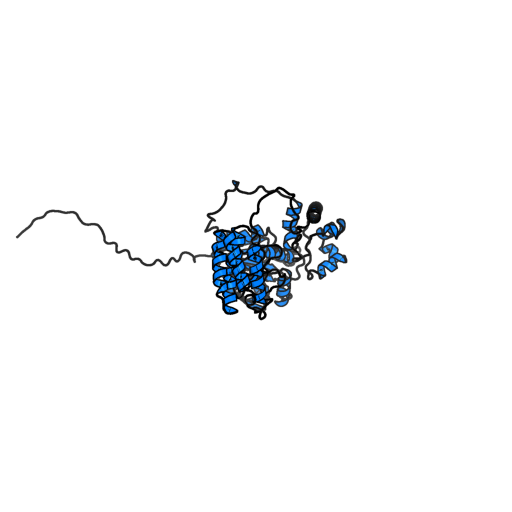 N N . ALA A 1 374 ? -12.293 -35.948 -5.411 1.00 96.56 374 ALA A N 1
ATOM 2841 C CA . ALA A 1 374 ? -12.802 -36.141 -6.765 1.00 96.56 374 ALA A CA 1
ATOM 2842 C C . ALA A 1 374 ? -13.832 -37.281 -6.842 1.00 96.56 374 ALA A C 1
ATOM 2844 O O . ALA A 1 374 ? -14.821 -37.155 -7.565 1.00 96.56 374 ALA A O 1
ATOM 2845 N N . GLY A 1 375 ? -13.648 -38.355 -6.068 1.00 94.00 375 GLY A N 1
ATOM 2846 C CA . GLY A 1 375 ? -14.632 -39.431 -5.926 1.00 94.00 375 GLY A CA 1
ATOM 2847 C C . GLY A 1 375 ? -15.939 -38.952 -5.288 1.00 94.00 375 GLY A C 1
ATOM 2848 O O . GLY A 1 375 ? -17.022 -39.248 -5.788 1.00 94.00 375 GLY A O 1
ATOM 2849 N N . GLU A 1 376 ? -15.856 -38.134 -4.235 1.00 92.19 376 GLU A N 1
ATOM 2850 C CA . GLU A 1 376 ? -17.030 -37.478 -3.644 1.00 92.19 376 GLU A CA 1
ATOM 2851 C C . GLU A 1 376 ? -17.714 -36.532 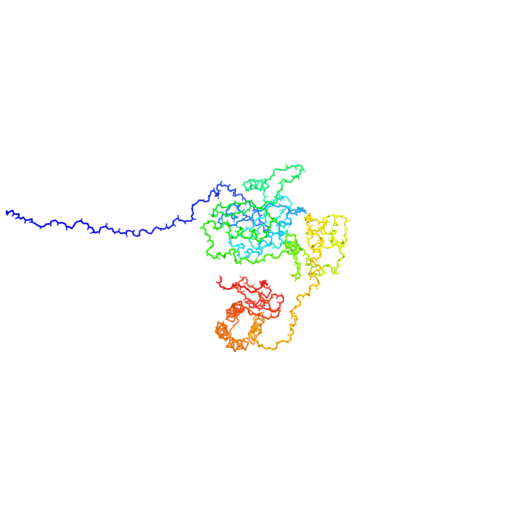-4.636 1.00 92.19 376 GLU A C 1
ATOM 2853 O O . GLU A 1 376 ? -18.941 -36.516 -4.738 1.00 92.19 376 GLU A O 1
ATOM 2858 N N . PHE A 1 377 ? -16.933 -35.759 -5.398 1.00 96.31 377 PHE A N 1
ATOM 2859 C CA . PHE A 1 377 ? -17.464 -34.818 -6.381 1.00 96.31 377 PHE A CA 1
ATOM 2860 C C . PHE A 1 377 ? -18.358 -35.509 -7.421 1.00 96.31 377 PHE A C 1
ATOM 2862 O O . PHE A 1 377 ? -19.404 -34.966 -7.783 1.00 96.31 377 PHE A O 1
ATOM 2869 N N . GLN A 1 378 ? -18.003 -36.722 -7.857 1.00 93.62 378 GLN A N 1
ATOM 2870 C CA . GLN A 1 378 ? -18.779 -37.509 -8.828 1.00 93.62 378 GLN A CA 1
ATOM 2871 C C . GLN A 1 378 ? -20.210 -37.822 -8.370 1.00 93.62 378 GLN A C 1
ATOM 2873 O O . GLN A 1 378 ? -21.089 -38.009 -9.218 1.00 93.62 378 GLN A O 1
ATOM 2878 N N . GLN A 1 379 ? -20.447 -37.847 -7.056 1.00 92.19 379 GLN A N 1
ATOM 2879 C CA . GLN A 1 379 ? -21.760 -38.114 -6.466 1.00 92.19 379 GLN A CA 1
ATOM 2880 C C . GLN A 1 379 ? -22.704 -36.906 -6.531 1.00 92.19 379 GLN A C 1
ATOM 2882 O O . GLN A 1 379 ? -23.891 -37.035 -6.243 1.00 92.19 379 GLN A O 1
ATOM 2887 N N . SER A 1 380 ? -22.210 -35.734 -6.941 1.00 93.19 380 SER A N 1
ATOM 2888 C CA . SER A 1 380 ? -23.036 -34.534 -7.082 1.00 93.19 380 SER A CA 1
ATOM 2889 C C . SER A 1 380 ? -24.116 -34.733 -8.153 1.00 93.19 380 SER A C 1
ATOM 2891 O O . SER A 1 380 ? -23.829 -35.129 -9.291 1.00 93.19 380 SER A O 1
ATOM 2893 N N . GLY A 1 381 ? -25.370 -34.473 -7.778 1.00 89.69 381 GLY A N 1
ATOM 2894 C CA . GLY A 1 381 ? -26.542 -34.594 -8.653 1.00 89.69 381 GLY A CA 1
ATOM 2895 C C . GLY A 1 381 ? -27.053 -33.258 -9.195 1.00 89.69 381 GLY A C 1
ATOM 2896 O O . GLY A 1 381 ? -27.765 -33.239 -10.193 1.00 89.69 381 GLY A O 1
ATOM 2897 N N . ASP A 1 382 ? -26.670 -32.149 -8.563 1.00 95.31 382 ASP A N 1
ATOM 2898 C CA . ASP A 1 382 ? -27.153 -30.802 -8.867 1.00 95.31 382 ASP A CA 1
ATOM 2899 C C . ASP A 1 382 ? -26.033 -29.749 -8.716 1.00 95.31 382 ASP A C 1
ATOM 2901 O O . ASP A 1 382 ? -24.940 -30.037 -8.223 1.00 95.31 382 ASP A O 1
ATOM 2905 N N . LEU A 1 383 ? -26.293 -28.501 -9.131 1.00 94.88 383 LEU A N 1
ATOM 2906 C CA . LEU A 1 383 ? -25.319 -27.400 -9.035 1.00 94.88 383 LEU A CA 1
ATOM 2907 C C . LEU A 1 383 ? -24.911 -27.085 -7.593 1.00 94.88 383 LEU A C 1
ATOM 2909 O O . LEU A 1 383 ? -23.761 -26.726 -7.345 1.00 94.88 383 LEU A O 1
ATOM 2913 N N . LYS A 1 384 ? -25.833 -27.213 -6.635 1.00 93.88 384 LYS A N 1
ATOM 2914 C CA . LYS A 1 384 ? -25.576 -26.879 -5.229 1.00 93.88 384 LYS A CA 1
ATOM 2915 C C . LYS A 1 384 ? -24.570 -27.857 -4.619 1.00 93.88 384 LYS A C 1
ATOM 2917 O O . LYS A 1 384 ? -23.565 -27.435 -4.046 1.00 93.88 384 LYS A O 1
ATOM 2922 N N . SER A 1 385 ? -24.823 -29.152 -4.775 1.00 95.00 385 SER A N 1
ATOM 2923 C CA . SER A 1 385 ? -23.941 -30.241 -4.350 1.00 95.00 385 SER A CA 1
ATOM 2924 C C . SER A 1 385 ? -22.600 -30.193 -5.084 1.00 95.00 385 SER A C 1
ATOM 2926 O O . SER A 1 385 ? -21.558 -30.265 -4.428 1.00 95.00 385 SER A O 1
ATOM 2928 N N . ALA A 1 386 ? -22.605 -29.939 -6.399 1.00 96.44 386 ALA A N 1
ATOM 2929 C CA . ALA A 1 386 ? -21.382 -29.820 -7.189 1.00 96.44 386 ALA A CA 1
ATOM 2930 C C . ALA A 1 386 ? -20.493 -28.663 -6.711 1.00 96.44 386 ALA A C 1
ATOM 2932 O O . ALA A 1 386 ? -19.298 -28.852 -6.511 1.00 96.44 386 ALA A O 1
ATOM 2933 N N . ARG A 1 387 ? -21.055 -27.482 -6.434 1.00 96.50 387 ARG A N 1
ATOM 2934 C CA . ARG A 1 387 ? -20.302 -26.325 -5.909 1.00 96.50 387 ARG A CA 1
ATOM 2935 C C . ARG A 1 387 ? -19.703 -26.573 -4.531 1.00 96.50 387 ARG A C 1
ATOM 2937 O O . ARG A 1 387 ? -18.567 -26.178 -4.271 1.00 96.50 387 ARG A O 1
ATOM 2944 N N . ALA A 1 388 ? -20.449 -27.244 -3.656 1.00 90.06 388 ALA A N 1
ATOM 2945 C CA . ALA A 1 388 ? -19.960 -27.600 -2.329 1.00 90.06 388 ALA A CA 1
ATOM 2946 C C . ALA A 1 388 ? -18.797 -28.605 -2.403 1.00 90.06 388 ALA A C 1
ATOM 2948 O O . ALA A 1 388 ? -17.798 -28.451 -1.698 1.00 90.06 388 ALA A O 1
ATOM 2949 N N . ALA A 1 389 ? -18.904 -29.614 -3.273 1.00 94.94 389 ALA A N 1
ATOM 2950 C CA . ALA A 1 389 ? -17.841 -30.590 -3.493 1.00 94.94 389 ALA A CA 1
ATOM 2951 C C . ALA A 1 389 ? -16.632 -29.989 -4.235 1.00 94.94 389 ALA A C 1
ATOM 2953 O O . ALA A 1 389 ? -15.491 -30.333 -3.929 1.00 94.94 389 ALA A O 1
ATOM 2954 N N . PHE A 1 390 ? -16.862 -29.046 -5.157 1.00 97.31 390 PHE A N 1
ATOM 2955 C CA . PHE A 1 390 ? -15.816 -28.360 -5.922 1.00 97.31 390 PHE A CA 1
ATOM 2956 C C . PHE A 1 390 ? -14.793 -27.674 -5.016 1.00 97.31 390 PHE A C 1
ATOM 2958 O O . PHE A 1 390 ? -13.591 -27.772 -5.258 1.00 97.31 390 PHE A O 1
ATOM 2965 N N . GLY A 1 391 ? -15.264 -27.024 -3.946 1.00 92.50 391 GLY A N 1
ATOM 2966 C CA . GLY A 1 391 ? -14.385 -26.377 -2.974 1.00 92.50 391 GLY A CA 1
ATOM 2967 C C . GLY A 1 391 ? -13.427 -27.365 -2.306 1.00 92.50 391 GLY A C 1
ATOM 2968 O O . GLY A 1 391 ? -12.233 -27.097 -2.240 1.00 92.50 391 GLY A O 1
ATOM 2969 N N . ARG A 1 392 ? -13.917 -28.543 -1.888 1.00 94.12 392 ARG A N 1
ATOM 2970 C CA . ARG A 1 392 ? -13.070 -29.586 -1.274 1.00 94.12 392 ARG A CA 1
ATOM 2971 C C . ARG A 1 392 ? -12.018 -30.113 -2.247 1.00 94.12 392 ARG A C 1
ATOM 2973 O O . ARG A 1 392 ? -10.866 -30.306 -1.871 1.00 94.12 392 ARG A O 1
ATOM 2980 N N . LEU A 1 393 ? -12.412 -30.307 -3.503 1.00 96.50 393 LEU A N 1
ATOM 2981 C CA . LEU A 1 393 ? -11.504 -30.736 -4.561 1.00 96.50 393 LEU A CA 1
ATOM 2982 C C . LEU A 1 393 ? -10.424 -29.683 -4.853 1.00 96.50 393 LEU A C 1
ATOM 2984 O O . LEU A 1 393 ? -9.249 -30.024 -4.977 1.00 96.50 393 LEU A O 1
ATOM 2988 N N . GLY A 1 394 ? -10.806 -28.405 -4.917 1.00 95.50 394 GLY A N 1
ATOM 2989 C CA . GLY A 1 394 ? -9.871 -27.294 -5.095 1.00 95.50 394 GLY A CA 1
ATOM 2990 C C . GLY A 1 394 ? -8.864 -27.194 -3.954 1.00 95.50 394 GLY A C 1
ATOM 2991 O O . GLY A 1 394 ? -7.664 -27.094 -4.209 1.00 95.50 394 GLY A O 1
ATOM 2992 N N . ASP A 1 395 ? -9.336 -27.301 -2.710 1.00 93.75 395 ASP A N 1
ATOM 2993 C CA . ASP A 1 395 ? -8.486 -27.263 -1.519 1.00 93.75 395 ASP A CA 1
ATOM 2994 C C . ASP A 1 395 ? -7.445 -28.397 -1.536 1.00 93.75 395 ASP A C 1
ATOM 2996 O O . ASP A 1 395 ? -6.262 -28.161 -1.271 1.00 93.75 395 ASP A O 1
ATOM 3000 N N . ALA A 1 396 ? -7.852 -29.615 -1.915 1.00 95.19 396 ALA A N 1
ATOM 3001 C CA . ALA A 1 396 ? -6.951 -30.760 -2.022 1.00 95.19 396 ALA A CA 1
ATOM 3002 C C . ALA A 1 396 ? -5.857 -30.547 -3.087 1.00 95.19 396 ALA A C 1
ATOM 3004 O O . ALA A 1 396 ? -4.682 -30.811 -2.825 1.00 95.19 396 ALA A O 1
ATOM 3005 N N . ILE A 1 397 ? -6.219 -30.025 -4.265 1.00 94.88 397 ILE A N 1
ATOM 3006 C CA . ILE A 1 397 ? -5.272 -29.780 -5.368 1.00 94.88 397 ILE A CA 1
ATOM 3007 C C . ILE A 1 397 ? -4.295 -28.649 -5.022 1.00 94.88 397 ILE A C 1
ATOM 3009 O O . ILE A 1 397 ? -3.091 -28.794 -5.232 1.00 94.88 397 ILE A O 1
ATOM 3013 N N . ILE A 1 398 ? -4.787 -27.539 -4.462 1.00 93.81 398 ILE A N 1
ATOM 3014 C CA . ILE A 1 398 ? -3.952 -26.405 -4.037 1.00 93.81 398 ILE A CA 1
ATOM 3015 C C . ILE A 1 398 ? -2.975 -26.841 -2.941 1.00 93.81 398 ILE A C 1
ATOM 3017 O O . ILE A 1 398 ? -1.789 -26.509 -3.008 1.00 93.81 398 ILE A O 1
ATOM 3021 N N . THR A 1 399 ? -3.453 -27.617 -1.965 1.00 92.62 399 THR A N 1
ATOM 3022 C CA . THR A 1 399 ? -2.615 -28.154 -0.886 1.00 92.62 399 THR A CA 1
ATOM 3023 C C . THR A 1 399 ? -1.523 -29.055 -1.446 1.00 92.62 399 THR A C 1
ATOM 3025 O O . THR A 1 399 ? -0.356 -28.834 -1.139 1.00 92.62 399 THR A O 1
ATOM 3028 N N . TYR A 1 400 ? -1.869 -30.010 -2.314 1.00 92.88 400 TYR A N 1
ATOM 3029 C CA . TYR A 1 400 ? -0.899 -30.906 -2.948 1.00 92.88 400 TYR A CA 1
ATOM 3030 C C . TYR A 1 400 ? 0.169 -30.150 -3.743 1.00 92.88 400 TYR A C 1
ATOM 3032 O O . TYR A 1 400 ? 1.360 -30.413 -3.575 1.00 92.88 400 TYR A O 1
ATOM 3040 N N . ALA A 1 401 ? -0.244 -29.193 -4.581 1.00 91.12 401 ALA A N 1
ATOM 3041 C CA . ALA A 1 401 ? 0.677 -28.392 -5.382 1.00 91.12 401 ALA A CA 1
ATOM 3042 C C . ALA A 1 401 ? 1.659 -27.613 -4.495 1.00 91.12 401 ALA A C 1
ATOM 3044 O O . ALA A 1 401 ? 2.857 -27.570 -4.771 1.00 91.12 401 ALA A O 1
ATOM 3045 N N . ARG A 1 402 ? 1.168 -27.053 -3.384 1.00 89.50 402 ARG A N 1
ATOM 3046 C CA . ARG A 1 402 ? 1.989 -26.323 -2.415 1.00 89.50 402 ARG A CA 1
ATOM 3047 C C . ARG A 1 402 ? 2.953 -27.242 -1.663 1.00 89.50 402 ARG A C 1
ATOM 3049 O O . ARG A 1 402 ? 4.141 -26.942 -1.610 1.00 89.50 402 ARG A O 1
ATOM 3056 N N . THR A 1 403 ? 2.467 -28.330 -1.066 1.00 86.50 403 THR A N 1
ATOM 3057 C CA . THR A 1 403 ? 3.281 -29.208 -0.204 1.00 86.50 403 THR A CA 1
ATOM 3058 C C . THR A 1 403 ? 4.284 -30.038 -0.991 1.00 86.50 403 THR A C 1
ATOM 3060 O O . THR A 1 403 ? 5.385 -30.282 -0.508 1.00 86.50 403 THR A O 1
ATOM 3063 N N . SER A 1 404 ? 3.930 -30.426 -2.216 1.00 85.75 404 SER A N 1
ATOM 3064 C CA . SER A 1 404 ? 4.807 -31.187 -3.110 1.00 85.75 404 SER A CA 1
ATOM 3065 C C . SER A 1 404 ? 5.703 -30.284 -3.964 1.00 85.75 404 SER A C 1
ATOM 3067 O O . SER A 1 404 ? 6.498 -30.790 -4.749 1.00 85.75 404 SER A O 1
ATOM 3069 N N . ASN A 1 405 ? 5.580 -28.956 -3.825 1.00 82.94 405 ASN A N 1
ATOM 3070 C CA . ASN A 1 405 ? 6.277 -27.955 -4.637 1.00 82.94 405 ASN A CA 1
ATOM 3071 C C . ASN A 1 405 ? 6.116 -28.196 -6.154 1.00 82.94 405 ASN A C 1
ATOM 3073 O O . ASN A 1 405 ? 7.062 -28.082 -6.934 1.00 82.94 405 ASN A O 1
ATOM 3077 N N . VAL A 1 406 ? 4.900 -28.562 -6.564 1.00 84.56 406 VAL A N 1
ATOM 3078 C CA . VAL A 1 406 ? 4.547 -28.891 -7.947 1.00 84.56 406 VAL A CA 1
ATOM 3079 C C . VAL A 1 406 ? 3.808 -27.717 -8.586 1.00 84.56 406 VAL A C 1
ATOM 3081 O O . VAL A 1 406 ? 2.901 -27.127 -8.001 1.00 84.56 406 VAL A O 1
ATOM 3084 N N . SER A 1 407 ? 4.168 -27.390 -9.826 1.00 83.88 407 SER A N 1
ATOM 3085 C CA . SER A 1 407 ? 3.492 -26.343 -10.597 1.00 83.88 407 SER A CA 1
ATOM 3086 C C . SER A 1 407 ? 2.042 -26.721 -10.934 1.00 83.88 407 SER A C 1
ATOM 3088 O O . SER A 1 407 ? 1.773 -27.834 -11.392 1.00 83.88 407 SER A O 1
ATOM 3090 N N . ILE A 1 408 ? 1.122 -25.758 -10.790 1.00 87.31 408 ILE A N 1
ATOM 3091 C CA . ILE A 1 408 ? -0.286 -25.860 -11.226 1.00 87.31 408 ILE A CA 1
ATOM 3092 C C . ILE A 1 408 ? -0.484 -25.595 -12.729 1.00 87.31 408 ILE A C 1
ATOM 3094 O O . ILE A 1 408 ? -1.613 -25.484 -13.188 1.00 87.31 408 ILE A O 1
ATOM 3098 N N . GLY A 1 409 ? 0.595 -25.505 -13.509 1.00 84.25 409 GLY A N 1
ATOM 3099 C CA . GLY A 1 409 ? 0.533 -25.271 -14.952 1.00 84.25 409 GLY A CA 1
ATOM 3100 C C . GLY A 1 409 ? 0.631 -23.793 -15.337 1.00 84.25 409 GLY A C 1
ATOM 3101 O O . GLY A 1 409 ? 0.303 -22.886 -14.570 1.00 84.25 409 GLY A O 1
ATOM 3102 N N . SER A 1 410 ? 1.134 -23.539 -16.547 1.00 79.31 410 SER A N 1
ATOM 3103 C CA . SER A 1 410 ? 1.323 -22.185 -17.067 1.00 79.31 410 SER A CA 1
ATOM 3104 C C . SER A 1 410 ? -0.020 -21.493 -17.318 1.00 79.31 410 SER A C 1
ATOM 3106 O O . SER A 1 410 ? -0.973 -22.084 -17.826 1.00 79.31 410 SER A O 1
ATOM 3108 N N . GLY A 1 411 ? -0.106 -20.215 -16.943 1.00 85.00 411 GLY A N 1
ATOM 3109 C CA . GLY A 1 411 ? -1.315 -19.405 -17.118 1.00 85.00 411 GLY A CA 1
ATOM 3110 C C . GLY A 1 411 ? -2.459 -19.730 -16.151 1.00 85.00 411 GLY A C 1
ATOM 3111 O O . GLY A 1 411 ? -3.499 -19.082 -16.230 1.00 85.00 411 GLY A O 1
ATOM 3112 N N . VAL A 1 412 ? -2.282 -20.682 -15.230 1.00 92.19 412 VAL A N 1
ATOM 3113 C CA . VAL A 1 412 ? -3.270 -20.986 -14.191 1.00 92.19 412 VAL A CA 1
ATOM 3114 C C . VAL A 1 412 ? -3.050 -20.067 -12.993 1.00 92.19 412 VAL A C 1
ATOM 3116 O O . VAL A 1 412 ? -1.937 -19.919 -12.487 1.00 92.19 412 VAL A O 1
ATOM 3119 N N . LYS A 1 413 ? -4.126 -19.428 -12.541 1.00 91.94 413 LYS A N 1
ATOM 3120 C CA . LYS A 1 413 ? -4.153 -18.508 -11.405 1.00 91.94 413 LYS A CA 1
ATOM 3121 C C . LYS A 1 413 ? -5.027 -19.074 -10.300 1.00 91.94 413 LYS A C 1
ATOM 3123 O O . LYS A 1 413 ? -5.976 -19.807 -10.565 1.00 91.94 413 LYS A O 1
ATOM 3128 N N . VAL A 1 414 ? -4.739 -18.671 -9.067 1.00 94.19 414 VAL A N 1
ATOM 3129 C CA . VAL A 1 414 ? -5.629 -18.914 -7.933 1.00 94.19 414 VAL A CA 1
ATOM 3130 C C . VAL A 1 414 ? -6.536 -17.702 -7.774 1.00 94.19 414 VAL A C 1
ATOM 3132 O O . VAL A 1 414 ? -6.064 -16.569 -7.786 1.00 94.19 414 VAL A O 1
ATOM 3135 N N . ALA A 1 415 ? -7.826 -17.924 -7.598 1.00 95.00 415 ALA A N 1
ATOM 3136 C CA . ALA A 1 415 ? -8.805 -16.902 -7.271 1.00 95.00 415 ALA A CA 1
ATOM 3137 C C . ALA A 1 415 ? -9.491 -17.232 -5.939 1.00 95.00 415 ALA A C 1
ATOM 3139 O O . ALA A 1 415 ? -9.405 -18.355 -5.443 1.00 95.00 415 ALA A O 1
ATOM 3140 N N . TYR A 1 416 ? -10.117 -16.233 -5.323 1.00 95.19 416 TYR A N 1
ATOM 3141 C CA . TYR A 1 416 ? -10.737 -16.337 -4.006 1.00 95.19 416 TYR A CA 1
ATOM 3142 C C . TYR A 1 416 ? -12.134 -15.726 -3.989 1.00 95.19 416 TYR A C 1
ATOM 3144 O O . TYR A 1 416 ? -12.340 -14.603 -4.461 1.00 95.19 416 TYR A O 1
ATOM 3152 N N . CYS A 1 417 ? -13.084 -16.462 -3.407 1.00 94.56 417 CYS A N 1
ATOM 3153 C CA . CYS A 1 417 ? -14.465 -16.031 -3.255 1.00 94.56 417 CYS A CA 1
ATOM 3154 C C . CYS A 1 417 ? -14.697 -15.609 -1.798 1.00 94.56 417 CYS A C 1
ATOM 3156 O O . CYS A 1 417 ? -14.676 -16.471 -0.916 1.00 94.56 417 CYS A O 1
ATOM 3158 N N . PRO A 1 418 ? -14.959 -14.320 -1.513 1.00 89.12 418 PRO A N 1
ATOM 3159 C CA . PRO A 1 418 ? -15.151 -13.852 -0.140 1.00 89.12 418 PRO A CA 1
ATOM 3160 C C . PRO A 1 418 ? -16.424 -14.403 0.514 1.00 89.12 418 PRO A C 1
ATOM 3162 O O . PRO A 1 418 ? -16.429 -14.624 1.722 1.00 89.12 418 PRO A O 1
ATOM 3165 N N . MET A 1 419 ? -17.477 -14.666 -0.268 1.00 91.00 419 MET A N 1
ATOM 3166 C CA . MET A 1 419 ? -18.748 -15.183 0.253 1.00 91.00 419 MET A CA 1
ATOM 3167 C C . MET A 1 419 ? -18.683 -16.679 0.561 1.00 91.00 419 MET A C 1
ATOM 3169 O O . MET A 1 419 ? -19.136 -17.112 1.614 1.00 91.00 419 MET A O 1
ATOM 3173 N N . ALA A 1 420 ? -18.098 -17.476 -0.341 1.00 88.50 420 ALA A N 1
ATOM 3174 C CA . ALA A 1 420 ? -17.920 -18.911 -0.114 1.00 88.50 420 ALA A CA 1
ATOM 3175 C C . ALA A 1 420 ? -16.740 -19.221 0.823 1.00 88.50 420 ALA A C 1
ATOM 3177 O O . ALA A 1 420 ? -16.659 -20.330 1.340 1.00 88.50 420 ALA A O 1
ATOM 3178 N N . ARG A 1 421 ? -15.827 -18.258 1.035 1.00 91.50 421 ARG A N 1
ATOM 3179 C CA . ARG A 1 421 ? -14.555 -18.427 1.762 1.00 91.50 421 ARG A CA 1
ATOM 3180 C C . ARG A 1 421 ? -13.725 -19.589 1.215 1.00 91.50 421 ARG A C 1
ATOM 3182 O O . ARG A 1 421 ? -13.172 -20.392 1.961 1.00 91.50 421 ARG A O 1
ATOM 3189 N N . LYS A 1 422 ? -13.673 -19.687 -0.112 1.00 92.75 422 LYS A N 1
ATOM 3190 C CA . LYS A 1 422 ? -12.987 -20.761 -0.832 1.00 92.75 422 LYS A CA 1
ATOM 3191 C C . LYS A 1 422 ? -12.132 -20.211 -1.960 1.00 92.75 422 LYS A C 1
ATOM 3193 O O . LYS A 1 422 ? -12.474 -19.200 -2.583 1.00 92.75 422 LYS A O 1
ATOM 3198 N N . TYR A 1 423 ? -11.032 -20.907 -2.221 1.00 94.75 423 TYR A N 1
ATOM 3199 C CA . TYR A 1 423 ? -10.161 -20.652 -3.359 1.00 94.75 423 TYR A CA 1
ATOM 3200 C C . TYR A 1 423 ? -10.562 -21.523 -4.550 1.00 94.75 423 TYR A C 1
ATOM 3202 O O . TYR A 1 423 ? -11.251 -22.529 -4.393 1.00 94.75 423 TYR A O 1
ATOM 3210 N N . TRP A 1 424 ? -10.156 -21.135 -5.753 1.00 97.19 424 TRP A N 1
ATOM 3211 C CA . TRP A 1 424 ? -10.248 -21.991 -6.933 1.00 97.19 424 TRP A CA 1
ATOM 3212 C C . TRP A 1 424 ? -9.123 -21.687 -7.919 1.00 97.19 424 TRP A C 1
ATOM 3214 O O . TRP A 1 424 ? -8.500 -20.628 -7.848 1.00 97.19 424 TRP A O 1
ATOM 3224 N N . LEU A 1 425 ? -8.864 -22.616 -8.836 1.00 96.62 425 LEU A N 1
ATOM 3225 C CA . LEU A 1 425 ? -7.952 -22.412 -9.965 1.00 96.62 425 LEU A CA 1
ATOM 3226 C C . LEU A 1 425 ? -8.736 -22.000 -11.211 1.00 96.62 425 LEU A C 1
ATOM 3228 O O . LEU A 1 425 ? -9.769 -22.597 -11.494 1.00 96.62 425 LEU A O 1
ATOM 3232 N N . GLN A 1 426 ? -8.232 -21.026 -11.964 1.00 95.25 426 GLN A N 1
ATOM 3233 C CA . GLN A 1 426 ? -8.788 -20.617 -13.258 1.00 95.25 426 GLN A CA 1
ATOM 3234 C C . GLN A 1 426 ? -7.684 -20.167 -14.220 1.00 95.25 426 GLN A C 1
ATOM 3236 O O . GLN A 1 426 ? -6.619 -19.725 -13.784 1.00 95.25 426 GLN A O 1
ATOM 3241 N N . ARG A 1 427 ? -7.937 -20.231 -15.532 1.00 91.62 427 ARG A N 1
ATOM 3242 C CA . ARG A 1 427 ? -7.009 -19.723 -16.562 1.00 91.62 427 ARG A CA 1
ATOM 3243 C C . ARG A 1 427 ? -7.306 -18.278 -16.966 1.00 91.62 427 ARG A C 1
ATOM 3245 O O . ARG A 1 427 ? -6.396 -17.522 -17.302 1.00 91.62 427 ARG A O 1
ATOM 3252 N N . ALA A 1 428 ? -8.578 -17.886 -16.914 1.00 82.06 428 ALA A N 1
ATOM 3253 C CA . ALA A 1 428 ? -9.011 -16.542 -17.265 1.00 82.06 428 ALA A CA 1
ATOM 3254 C C . ALA A 1 428 ? -8.330 -15.479 -16.385 1.00 82.06 428 ALA A C 1
ATOM 3256 O O . ALA A 1 428 ? -8.090 -15.666 -15.187 1.00 82.06 428 ALA A O 1
ATOM 3257 N N . THR A 1 429 ? -8.012 -14.337 -16.994 1.00 82.25 429 THR A N 1
ATOM 3258 C CA . THR A 1 429 ? -7.496 -13.165 -16.277 1.00 82.25 429 THR A CA 1
ATOM 3259 C C . THR A 1 429 ? -8.601 -12.435 -15.520 1.00 82.25 429 THR A C 1
ATOM 3261 O O . THR A 1 429 ? -8.324 -11.874 -14.461 1.00 82.25 429 THR A O 1
ATOM 3264 N N . THR A 1 430 ? -9.831 -12.486 -16.032 1.00 89.69 430 THR A N 1
ATOM 3265 C CA . THR A 1 430 ? -11.056 -12.022 -15.380 1.00 89.69 430 THR A CA 1
ATOM 3266 C C . THR A 1 430 ? -11.629 -13.100 -14.465 1.00 89.69 430 THR A C 1
ATOM 3268 O O . THR A 1 430 ? -11.417 -14.295 -14.673 1.00 89.69 430 THR A O 1
ATOM 3271 N N . ILE A 1 431 ? -12.327 -12.685 -13.408 1.00 95.69 431 ILE A N 1
ATOM 3272 C CA . ILE A 1 431 ? -12.936 -13.611 -12.450 1.00 95.69 431 ILE A CA 1
ATOM 3273 C C . ILE A 1 431 ? -14.065 -14.390 -13.128 1.00 95.69 431 ILE A C 1
ATOM 3275 O O . ILE A 1 431 ? -14.920 -13.802 -13.782 1.00 95.69 431 ILE A O 1
ATOM 3279 N N . GLN A 1 432 ? -14.051 -15.713 -12.954 1.00 95.75 432 GLN A N 1
ATOM 3280 C CA . GLN A 1 432 ? -15.123 -16.611 -13.374 1.00 95.75 432 GLN A CA 1
ATOM 3281 C C . GLN A 1 432 ? -15.535 -17.476 -12.185 1.00 95.75 432 GLN A C 1
ATOM 3283 O O . GLN A 1 432 ? -15.071 -18.602 -12.034 1.00 95.75 432 GLN A O 1
ATOM 3288 N N . ASN A 1 433 ? -16.382 -16.939 -11.312 1.00 96.94 433 ASN A N 1
ATOM 3289 C CA . ASN A 1 433 ? -16.741 -17.527 -10.028 1.00 96.94 433 ASN A CA 1
ATOM 3290 C C . ASN A 1 433 ? -17.574 -18.822 -10.182 1.00 96.94 433 ASN A C 1
ATOM 3292 O O . ASN A 1 433 ? -18.753 -18.756 -10.544 1.00 96.94 433 ASN A O 1
ATOM 3296 N N . PRO A 1 434 ? -17.021 -19.997 -9.826 1.00 96.75 434 PRO A N 1
ATOM 3297 C CA . PRO A 1 434 ? -17.730 -21.269 -9.967 1.00 96.75 434 PRO A CA 1
ATOM 3298 C C . PRO A 1 434 ? -18.762 -21.508 -8.856 1.00 96.75 434 PRO A C 1
ATOM 3300 O O . PRO A 1 434 ? -19.678 -22.311 -9.022 1.00 96.75 434 PRO A O 1
ATOM 3303 N N . TYR A 1 435 ? -18.649 -20.810 -7.721 1.00 97.19 435 TYR A N 1
ATOM 3304 C CA . TYR A 1 435 ? -19.507 -20.992 -6.546 1.00 97.19 435 TYR A CA 1
ATOM 3305 C C . TYR A 1 435 ? -20.876 -20.328 -6.688 1.00 97.19 435 TYR A C 1
ATOM 3307 O O . TYR A 1 435 ? -21.838 -20.784 -6.078 1.00 97.19 435 TYR A O 1
ATOM 3315 N N . TYR A 1 436 ? -20.968 -19.271 -7.493 1.00 94.88 436 TYR A N 1
ATOM 3316 C CA . TYR A 1 436 ? -22.211 -18.526 -7.711 1.00 94.88 436 TYR A CA 1
ATOM 3317 C C . TYR A 1 436 ? -22.611 -18.434 -9.190 1.00 94.88 436 TYR A C 1
ATOM 3319 O O . TYR A 1 436 ? -23.702 -17.954 -9.486 1.00 94.88 436 TYR A O 1
ATOM 3327 N N . GLY A 1 437 ? -21.778 -18.937 -10.109 1.00 93.38 437 GLY A N 1
ATOM 3328 C CA . GLY A 1 437 ? -22.110 -19.034 -11.530 1.00 93.38 437 GLY A CA 1
ATOM 3329 C C . GLY A 1 437 ? -22.387 -17.679 -12.162 1.00 93.38 437 GLY A C 1
ATOM 3330 O O . GLY A 1 437 ? -21.809 -16.667 -11.763 1.00 93.38 437 GLY A O 1
ATOM 3331 N N . LYS A 1 438 ? -23.325 -17.639 -13.110 1.00 93.38 438 LYS A N 1
ATOM 3332 C CA . LYS A 1 438 ? -23.691 -16.423 -13.848 1.00 93.38 438 LYS A CA 1
ATOM 3333 C C . LYS A 1 438 ? -24.222 -15.318 -12.940 1.00 93.38 438 LYS A C 1
ATOM 3335 O O . LYS A 1 438 ? -24.037 -14.148 -13.256 1.00 93.38 438 LYS A O 1
ATOM 3340 N N . ALA A 1 439 ? -24.837 -15.668 -11.809 1.00 93.44 439 ALA A N 1
ATOM 3341 C CA . ALA A 1 439 ? -25.403 -14.693 -10.878 1.00 93.44 439 ALA A CA 1
ATOM 3342 C C . ALA A 1 439 ? -24.341 -13.767 -10.261 1.00 93.44 439 ALA A C 1
ATOM 3344 O O . ALA A 1 439 ? -24.644 -12.623 -9.935 1.00 93.44 439 ALA A O 1
ATOM 3345 N N . MET A 1 440 ? -23.104 -14.247 -10.093 1.00 93.25 440 MET A N 1
ATOM 3346 C CA . MET A 1 440 ? -21.994 -13.452 -9.555 1.00 93.25 440 MET A CA 1
ATOM 3347 C C . MET A 1 440 ? -20.673 -13.812 -10.242 1.00 93.25 440 MET A C 1
ATOM 3349 O O . MET A 1 440 ? -19.652 -14.006 -9.578 1.00 93.25 440 MET A O 1
ATOM 3353 N N . LEU A 1 441 ? -20.701 -13.920 -11.574 1.00 93.31 441 LEU A N 1
ATOM 3354 C CA . LEU A 1 441 ? -19.603 -14.480 -12.367 1.00 93.31 441 LEU A CA 1
ATOM 3355 C C . LEU A 1 441 ? -18.281 -13.749 -12.132 1.00 93.31 441 LEU A C 1
ATOM 3357 O O . LEU A 1 441 ? -17.252 -14.392 -11.981 1.00 93.31 441 LEU A O 1
ATOM 3361 N N . GLU A 1 442 ? -18.320 -12.425 -12.028 1.00 93.56 442 GLU A N 1
ATOM 3362 C CA . GLU A 1 442 ? -17.128 -11.587 -11.857 1.00 93.56 442 GLU A CA 1
ATOM 3363 C C . GLU A 1 442 ? -16.803 -11.289 -10.381 1.00 93.56 442 GLU A C 1
ATOM 3365 O O . GLU A 1 442 ? -15.840 -10.588 -10.072 1.00 93.56 442 GLU A O 1
ATOM 3370 N N . CYS A 1 443 ? -17.579 -11.832 -9.435 1.00 89.62 443 CYS A N 1
ATOM 3371 C CA . CYS A 1 443 ? -17.370 -11.594 -8.010 1.00 89.62 443 CYS A CA 1
ATOM 3372 C C . CYS A 1 443 ? -16.232 -12.463 -7.464 1.00 89.62 443 CYS A C 1
ATOM 3374 O O . CYS A 1 443 ? -16.331 -13.690 -7.410 1.00 89.62 443 CYS A O 1
ATOM 3376 N N . GLY A 1 444 ? -15.155 -11.835 -7.005 1.00 93.12 444 GLY A N 1
ATOM 3377 C CA . GLY A 1 444 ? -14.000 -12.514 -6.427 1.00 93.12 444 GLY A CA 1
ATOM 3378 C C . GLY A 1 444 ? -12.736 -11.683 -6.589 1.00 93.12 444 GLY A C 1
ATOM 3379 O O . GLY A 1 444 ? -12.785 -10.524 -6.993 1.00 93.12 444 GLY A O 1
ATOM 3380 N N . ARG A 1 445 ? -11.586 -12.268 -6.263 1.00 92.94 445 ARG A N 1
ATOM 3381 C CA . ARG A 1 445 ? -10.279 -11.638 -6.498 1.00 92.94 445 ARG A CA 1
ATOM 3382 C C . ARG A 1 445 ? -9.233 -12.663 -6.894 1.00 92.94 445 ARG A C 1
ATOM 3384 O O . ARG A 1 445 ? -9.262 -13.787 -6.399 1.00 92.94 445 ARG A O 1
ATOM 3391 N N . ILE A 1 446 ? -8.293 -12.264 -7.744 1.00 91.06 446 ILE A N 1
ATOM 3392 C CA . ILE A 1 446 ? -7.117 -13.077 -8.054 1.00 91.06 446 ILE A CA 1
ATOM 3393 C C . ILE A 1 446 ? -6.175 -13.031 -6.851 1.00 91.06 446 ILE A C 1
ATOM 3395 O O . ILE A 1 446 ? -5.842 -11.960 -6.348 1.00 91.06 446 ILE A O 1
ATOM 3399 N N . ASN A 1 447 ? -5.761 -14.201 -6.385 1.00 85.75 447 ASN A N 1
ATOM 3400 C CA . ASN A 1 447 ? -4.783 -14.360 -5.325 1.00 85.75 447 ASN A CA 1
ATOM 3401 C C . ASN A 1 447 ? -3.370 -14.462 -5.916 1.00 85.75 447 ASN A C 1
ATOM 3403 O O . ASN A 1 447 ? -3.153 -15.095 -6.951 1.00 85.75 447 ASN A O 1
ATOM 3407 N N . THR A 1 448 ? -2.388 -13.871 -5.239 1.00 79.38 448 THR A N 1
ATOM 3408 C CA . THR A 1 448 ? -0.981 -13.990 -5.633 1.00 79.38 448 THR A CA 1
ATOM 3409 C C . THR A 1 448 ? -0.376 -15.259 -5.038 1.00 79.38 448 THR A C 1
ATOM 3411 O O . THR A 1 448 ? -0.122 -15.322 -3.837 1.00 79.38 448 THR A O 1
ATOM 3414 N N . GLY A 1 449 ? -0.122 -16.257 -5.885 1.00 79.88 449 GLY A N 1
ATOM 3415 C CA . GLY A 1 449 ? 0.478 -17.534 -5.486 1.00 79.88 449 GLY A CA 1
ATOM 3416 C C . GLY A 1 449 ? -0.504 -18.523 -4.845 1.00 79.88 449 GLY A C 1
ATOM 3417 O O . GLY A 1 449 ? -1.704 -18.260 -4.728 1.00 79.88 449 GLY A O 1
ATOM 3418 N N . LEU A 1 450 ? 0.023 -19.688 -4.451 1.00 84.75 450 LEU A N 1
ATOM 3419 C CA . LEU A 1 450 ? -0.740 -20.746 -3.782 1.00 84.75 450 LEU A CA 1
ATOM 3420 C C . LEU A 1 450 ? -0.949 -20.393 -2.295 1.00 84.75 450 LEU A C 1
ATOM 3422 O O . LEU A 1 450 ? 0.038 -20.284 -1.557 1.00 84.75 450 LEU A O 1
ATOM 3426 N N . PRO A 1 451 ? -2.199 -20.205 -1.832 1.00 85.88 451 PRO A N 1
ATOM 3427 C CA . PRO A 1 451 ? -2.491 -19.879 -0.438 1.00 85.88 451 PRO A CA 1
ATOM 3428 C C . PRO A 1 451 ? -2.125 -21.039 0.495 1.00 85.88 451 PRO A C 1
ATOM 3430 O O . PRO A 1 451 ? -1.965 -22.179 0.062 1.00 85.88 451 PRO A O 1
ATOM 3433 N N . ASP A 1 452 ? -1.955 -20.737 1.782 1.00 85.00 452 ASP A N 1
ATOM 3434 C CA . ASP A 1 452 ? -1.870 -21.775 2.810 1.00 85.00 452 ASP A CA 1
ATOM 3435 C C . ASP A 1 452 ? -3.285 -22.096 3.265 1.00 85.00 452 ASP A C 1
ATOM 3437 O O . ASP A 1 452 ? -3.983 -21.187 3.703 1.00 85.00 452 ASP A O 1
ATOM 3441 N N . LEU A 1 453 ? -3.704 -23.352 3.135 1.00 82.94 453 LEU A N 1
ATOM 3442 C CA . LEU A 1 453 ? -5.042 -23.799 3.531 1.00 82.94 453 LEU A CA 1
ATOM 3443 C C . LEU A 1 453 ? -5.032 -24.557 4.868 1.00 82.94 453 LEU A C 1
ATOM 3445 O O . LEU A 1 453 ? -6.060 -25.077 5.286 1.00 82.94 453 LEU A O 1
ATOM 3449 N N . SER A 1 454 ? -3.869 -24.646 5.529 1.00 64.81 454 SER A N 1
ATOM 3450 C CA . SER A 1 454 ? -3.709 -25.299 6.838 1.00 64.81 454 SER A CA 1
ATOM 3451 C C . SER A 1 454 ? -4.095 -24.413 8.034 1.00 64.81 454 SER A C 1
ATOM 3453 O O . SER A 1 454 ? -3.946 -24.827 9.184 1.00 64.81 454 SER A O 1
ATOM 3455 N N . LYS A 1 455 ? -4.586 -23.201 7.766 1.00 46.94 455 LYS A N 1
ATOM 3456 C CA . LYS A 1 455 ? -5.062 -22.203 8.729 1.00 46.94 455 LYS A CA 1
ATOM 3457 C C . LYS A 1 455 ? -6.440 -21.725 8.302 1.00 46.94 455 LYS A C 1
ATOM 3459 O O . LYS A 1 455 ? -7.207 -21.331 9.205 1.00 46.94 455 LYS A O 1
#

pLDDT: mean 85.17, std 17.36, range [28.14, 98.75]